Protein AF-A0A0Q5EYF1-F1 (afdb_monomer_lite)

Foldseek 3Di:
DAFDDLPLKTFFPLVLCCCQVPLCVVAPDDSNLLSVLLQVLQVVQQVVLVVVVVLVVQVLVLLVVVCVVCPPHDDPPCPLVVSCVVSVLFDDADDFAAFAADLDDCLQFQADAFEAEDELLDLLQVLQQFLLQKDWQLCLQLVDCVPPPDVQLHQDPVGRLVVLLVSQQVVFVLCCLQFNWLDDTSLQFQEWAQDPLFIWTQGPVRDITGTVDRQQWWFFDDHRGHTQWTWGDGLRWIKIFGAACPDPSLVSGNHRGNTMITRFNQAYEHENPPDLCSVSSLVSLLCVLLQHSPPSDGRFQWDWGQTSVGDIDTGQSTHQYAYEWEASPDFHQSMAGSVSHTGGRRLVCCLSSVSSNVSCLVVVNRRVSQAHHYEHPDDQAQSRLLSVLVSVQSSCVSSVHDPQSYAYAYEAQALSCLLRVLSSCVSRSHRHSEYEYDLNLQDCVVPPCRVVSVVLSLVLRLLSCLSNPSHSRHDYDYPPRQHRSSSSRVRRSVSSVDSPVVVSVVSSVDPSPVVNVVSSSVSSVVSSVRSD

Sequence (532 aa):
MDYVCCNRLKVAASLHRFVEQQVLVGIPLAADLFWERCDALVHELAPLVRDLLVERERLQHALAHWHQAHAGKSVAPGDWHRHLQKIGYLQAVPAPFRTSTANVDLEISDQYGPCLQVPATLLKPLLEAANARWGSLYQALYNSEAIALEPGLEPDAGHNPQRAAHVVVRTREWLDSVVPLATGSHVDARHYRIINGQLTVTRVGGEQTGLQHPQHYLGFQGDPRQPSAILLRHHGLHLQICLAAQSRAGVCDVAGISDVLLEAAVSVLVDTGTALDRFTIYRHWLALMQGDLYPAGELAADRHYQAAGGGELRLPGRALLLLRVNGLHRYCPVMLDAHGQAIPALILDTLLGSLIALHDLQRRGNSRTGSVYLLVPYLQGPQETAFVNLLFERLETLLELPPHTLKAGLIDQHWRTTLNLEACVQAVAARLAWLGTDPLPCDASVDTDHSVCVEAVQQRNRLVGLACGLRGRAQLGSTEPAGSPMAATLQALDYHRIDYAQVLRELEQQDLLPPCAALLERLVDMAQVHSG

Radius of gyration: 26.07 Å; chains: 1; bounding box: 67×43×77 Å

Secondary structure (DSSP, 8-state):
--EEEETTEEEEHHHHHHIIIIISTTSS--HHHHHHHHHHHHHHHHHHHHHHHHHHHHHHHHHHHHHHHHTTSPPPTTHHHHHHHHTTSSPPPPPP------S--HHHHT----EEEEETT-HHHHHHHHHTTEEEHHHHHHTSTTS---TT-S--TT--HHHHHHHHHHHHHHHHHHS-BSSS-GGGEEEEEEETTEEEEEEGGG-EE-BSSGGGEEEEEEETTEEEEEEEEETTEEEEEEE-TTSTTGGGSTT-EEEEEEE---EEEEE-TT-S-HHHHHHHHHHHHHT--TTS-PPPPPEEEEETTSSEEEE-SSPEEEEE---TT-EEEEEE-TTSPEEEHHHHHHHHHHHHHHHHHHH-SS-SSS-EEEEE-S--SHHHHHHHHHHHHHHHHHTTPPTT-EEEEEEE-SHHHHHTHHHHHHHTTTTEEEEEE--TTS-TTSTTTHHHHHHHHHHHHHHHHHHTT-TTTSEEEES--BSSHHHHHHHHHHHHHS-HHHHHHHHHTS--HHHHHHHHHHHHHHHHHHT-

Structure (mmCIF, N/CA/C/O backbone):
data_AF-A0A0Q5EYF1-F1
#
_entry.id   AF-A0A0Q5EYF1-F1
#
loop_
_atom_site.group_PDB
_atom_site.id
_atom_site.type_symbol
_atom_site.label_atom_id
_atom_site.label_alt_id
_atom_site.label_comp_id
_atom_site.label_asym_id
_atom_site.label_entity_id
_atom_site.label_seq_id
_atom_site.pdbx_PDB_ins_code
_atom_site.Cartn_x
_atom_site.Cartn_y
_atom_site.Cartn_z
_atom_site.occupancy
_atom_site.B_iso_or_equiv
_atom_site.auth_seq_id
_atom_site.auth_comp_id
_atom_site.auth_asym_id
_atom_site.auth_atom_id
_atom_site.pdbx_PDB_model_num
ATOM 1 N N . MET A 1 1 ? -27.004 22.305 6.965 1.00 78.19 1 MET A N 1
ATOM 2 C CA . MET A 1 1 ? -26.824 20.999 6.305 1.00 78.19 1 MET A CA 1
ATOM 3 C C . MET A 1 1 ? -28.164 20.307 6.423 1.00 78.19 1 MET A C 1
ATOM 5 O O . MET A 1 1 ? -28.637 20.167 7.545 1.00 78.19 1 MET A O 1
ATOM 9 N N . ASP A 1 2 ? -28.811 20.008 5.303 1.00 93.31 2 ASP A N 1
ATOM 10 C CA . ASP A 1 2 ? -30.120 19.349 5.317 1.00 93.31 2 ASP A CA 1
ATOM 11 C C . ASP A 1 2 ? -29.923 17.853 5.548 1.00 93.31 2 ASP A C 1
ATOM 13 O O . ASP A 1 2 ? -28.961 17.283 5.028 1.00 93.31 2 ASP A O 1
ATOM 17 N N . TYR A 1 3 ? -30.813 17.224 6.316 1.00 97.00 3 TYR A N 1
ATOM 18 C CA . TYR A 1 3 ? -30.749 15.796 6.620 1.00 97.00 3 TYR A CA 1
ATOM 19 C C . TYR A 1 3 ? -31.979 15.060 6.096 1.00 97.00 3 TYR A C 1
ATOM 21 O O . TYR A 1 3 ? -33.090 15.585 6.123 1.00 97.00 3 TYR A O 1
ATOM 29 N N . VAL A 1 4 ? -31.761 13.818 5.680 1.00 97.62 4 VAL A N 1
ATOM 30 C CA . VAL A 1 4 ? -32.784 12.833 5.335 1.00 97.62 4 VAL A CA 1
ATOM 31 C C . VAL A 1 4 ? -32.791 11.763 6.422 1.00 97.62 4 VAL A C 1
ATOM 33 O O . VAL A 1 4 ? -31.730 11.296 6.847 1.00 97.62 4 VAL A O 1
ATOM 36 N N . CYS A 1 5 ? -33.976 11.388 6.899 1.00 97.44 5 CYS A N 1
ATOM 37 C CA . CYS A 1 5 ? -34.116 10.294 7.855 1.00 97.44 5 CYS A CA 1
ATOM 38 C C . CYS A 1 5 ? -33.976 8.956 7.127 1.00 97.44 5 CYS A C 1
ATOM 40 O O . CYS A 1 5 ? -34.745 8.671 6.215 1.00 97.44 5 CYS A O 1
ATOM 42 N N . CYS A 1 6 ? -33.014 8.146 7.558 1.00 96.88 6 CYS A N 1
ATOM 43 C CA . CYS A 1 6 ? -32.769 6.795 7.064 1.00 96.88 6 CYS A CA 1
ATOM 44 C C . CYS A 1 6 ? -32.891 5.855 8.261 1.00 96.88 6 CYS A C 1
ATOM 46 O O . CYS A 1 6 ? -31.927 5.661 9.001 1.00 96.88 6 CYS A O 1
ATOM 48 N N . ASN A 1 7 ? -34.094 5.335 8.509 1.00 97.19 7 ASN A N 1
ATOM 49 C CA . ASN A 1 7 ? -34.425 4.658 9.766 1.00 97.19 7 ASN A CA 1
ATOM 50 C C . ASN A 1 7 ? -34.164 5.573 10.978 1.00 97.19 7 ASN A C 1
ATOM 52 O O . ASN A 1 7 ? -34.778 6.638 11.077 1.00 97.19 7 ASN A O 1
ATOM 56 N N . ARG A 1 8 ? -33.274 5.183 11.902 1.00 97.88 8 ARG A N 1
ATOM 57 C CA . ARG A 1 8 ? -32.925 5.998 13.076 1.00 97.88 8 ARG A CA 1
ATOM 58 C C . ARG A 1 8 ? -31.783 6.975 12.779 1.00 97.88 8 ARG A C 1
ATOM 60 O O . ARG A 1 8 ? -31.549 7.878 13.579 1.00 97.88 8 ARG A O 1
ATOM 67 N N . LEU A 1 9 ? -31.099 6.833 11.642 1.00 98.12 9 LEU A N 1
ATOM 68 C CA . LEU A 1 9 ? -30.044 7.745 11.208 1.00 98.12 9 LEU A CA 1
ATOM 69 C C . LEU A 1 9 ? -30.612 9.034 10.607 1.00 98.12 9 LEU A C 1
ATOM 71 O O . LEU A 1 9 ? -31.641 9.040 9.927 1.00 98.12 9 LEU A O 1
ATOM 75 N N . LYS A 1 10 ? -29.865 10.127 10.768 1.00 98.25 10 LYS A N 1
ATOM 76 C CA . LYS A 1 10 ? -30.027 11.354 9.977 1.00 98.25 10 LYS A CA 1
ATOM 77 C C . LYS A 1 10 ? -28.808 11.523 9.085 1.00 98.25 10 LYS A C 1
ATOM 79 O O . LYS A 1 10 ? -27.708 11.751 9.579 1.00 98.25 10 LYS A O 1
ATOM 84 N N . VAL A 1 11 ? -28.996 11.435 7.774 1.00 97.56 11 VAL A N 1
ATOM 85 C CA . VAL A 1 11 ? -27.909 11.476 6.785 1.00 97.56 11 VAL A CA 1
ATOM 86 C C . VAL A 1 11 ? -27.962 12.794 6.030 1.00 97.56 11 VAL A C 1
ATOM 88 O O . VAL A 1 11 ? -29.033 13.204 5.588 1.00 97.56 11 VAL A O 1
ATOM 91 N N . ALA A 1 12 ? -26.829 13.479 5.873 1.00 96.69 12 ALA A N 1
ATOM 92 C CA . ALA A 1 12 ? -26.772 14.706 5.089 1.00 96.69 12 ALA A CA 1
ATOM 93 C C . ALA A 1 12 ? -27.312 14.446 3.673 1.00 96.69 12 ALA A C 1
ATOM 95 O O . ALA A 1 12 ? -26.892 13.499 3.006 1.00 96.69 12 ALA A O 1
ATOM 96 N N . ALA A 1 13 ? -28.225 15.291 3.194 1.00 96.38 13 ALA A N 1
ATOM 97 C CA . ALA A 1 13 ? -28.950 15.068 1.943 1.00 96.38 13 ALA A CA 1
ATOM 98 C C . ALA A 1 13 ? -28.020 14.922 0.724 1.00 96.38 13 ALA A C 1
ATOM 100 O O . ALA A 1 13 ? -28.336 14.196 -0.218 1.00 96.38 13 ALA A O 1
ATOM 101 N N . SER A 1 14 ? -26.857 15.582 0.743 1.00 94.50 14 SER A N 1
ATOM 102 C CA . SER A 1 14 ? -25.816 15.429 -0.278 1.00 94.50 14 SER A CA 1
ATOM 103 C C . SER A 1 14 ? -25.200 14.030 -0.281 1.00 94.50 14 SER A C 1
ATOM 105 O O . SER A 1 14 ? -25.054 13.438 -1.350 1.00 94.50 14 SER A O 1
ATOM 107 N N . LEU A 1 15 ? -24.875 13.491 0.897 1.00 95.44 15 LEU A N 1
ATOM 108 C CA . LEU A 1 15 ? -24.318 12.150 1.044 1.00 95.44 15 LEU A CA 1
ATOM 109 C C . LEU A 1 15 ? -25.345 11.091 0.650 1.00 95.44 15 LEU A C 1
ATOM 111 O O . LEU A 1 15 ? -25.031 10.212 -0.144 1.00 95.44 15 LEU A O 1
ATOM 115 N N . HIS A 1 16 ? -26.577 11.230 1.144 1.00 97.25 16 HIS A N 1
ATOM 116 C CA . HIS A 1 16 ? -27.691 10.351 0.801 1.00 97.25 16 HIS A CA 1
ATOM 117 C C . HIS A 1 16 ? -27.872 10.242 -0.716 1.00 97.25 16 HIS A C 1
ATOM 119 O O . HIS A 1 16 ? -27.817 9.155 -1.286 1.00 97.25 16 HIS A O 1
ATOM 125 N N . ARG A 1 17 ? -28.004 11.395 -1.389 1.00 96.88 17 ARG A N 1
ATOM 126 C CA . ARG A 1 17 ? -28.171 11.462 -2.844 1.00 96.88 17 ARG A CA 1
ATOM 127 C C . ARG A 1 17 ? -27.011 10.807 -3.587 1.00 96.88 17 ARG A C 1
ATOM 129 O O . ARG A 1 17 ? -27.242 10.108 -4.563 1.00 96.88 17 ARG A O 1
ATOM 136 N N . PHE A 1 18 ? -25.775 11.043 -3.158 1.00 97.12 18 PHE A N 1
ATOM 137 C CA . PHE A 1 18 ? -24.603 10.448 -3.799 1.00 97.12 18 PHE A CA 1
ATOM 138 C C . PHE A 1 18 ? -24.551 8.935 -3.643 1.00 97.12 18 PHE A C 1
ATOM 140 O O . PHE A 1 18 ? -24.289 8.240 -4.623 1.00 97.12 18 PHE A O 1
ATOM 147 N N . VAL A 1 19 ? -24.854 8.422 -2.452 1.00 97.88 19 VAL A N 1
ATOM 148 C CA . VAL A 1 19 ? -24.893 6.977 -2.230 1.00 97.88 19 VAL A CA 1
ATOM 149 C C . VAL A 1 19 ? -25.931 6.326 -3.145 1.00 97.88 19 VAL A C 1
ATOM 151 O O . VAL A 1 19 ? -25.594 5.398 -3.873 1.00 97.88 19 VAL A O 1
ATOM 154 N N . GLU A 1 20 ? -27.155 6.848 -3.197 1.00 97.62 20 GLU A N 1
ATOM 155 C CA . GLU A 1 20 ? -28.226 6.236 -3.995 1.00 97.62 20 GLU A CA 1
ATOM 156 C C . GLU A 1 20 ? -28.058 6.416 -5.503 1.00 97.62 20 GLU A C 1
ATOM 158 O O . GLU A 1 20 ? -28.283 5.484 -6.270 1.00 97.62 20 GLU A O 1
ATOM 163 N N . GLN A 1 21 ? -27.675 7.615 -5.943 1.00 97.31 21 GLN A N 1
ATOM 164 C CA . GLN A 1 21 ? -27.696 7.974 -7.363 1.00 97.31 21 GLN A CA 1
ATOM 165 C C . GLN A 1 21 ? -26.366 7.730 -8.074 1.00 97.31 21 GLN A C 1
ATOM 167 O O . GLN A 1 21 ? -26.317 7.844 -9.296 1.00 97.31 21 GLN A O 1
ATOM 172 N N . GLN A 1 22 ? -25.283 7.456 -7.340 1.00 96.88 22 GLN A N 1
ATOM 173 C CA . GLN A 1 22 ? -23.956 7.255 -7.931 1.00 96.88 22 GLN A CA 1
ATOM 174 C C . GLN A 1 22 ? -23.274 5.997 -7.399 1.00 96.88 22 GLN A C 1
ATOM 176 O O . GLN A 1 22 ? -22.819 5.185 -8.197 1.00 96.88 22 GLN A O 1
ATOM 181 N N . VAL A 1 23 ? -23.214 5.803 -6.077 1.00 97.88 23 VAL A N 1
ATOM 182 C CA . VAL A 1 23 ? -22.461 4.673 -5.507 1.00 97.88 23 VAL A CA 1
ATOM 183 C C . VAL A 1 23 ? -23.181 3.344 -5.725 1.00 97.88 23 VAL A C 1
ATOM 185 O O . VAL A 1 23 ? -22.556 2.401 -6.197 1.00 97.88 23 VAL A O 1
ATOM 188 N N . LEU A 1 24 ? -24.474 3.257 -5.403 1.00 98.00 24 LEU A N 1
ATOM 189 C CA . LEU A 1 24 ? -25.253 2.016 -5.507 1.00 98.00 24 LEU A CA 1
ATOM 190 C C . LEU A 1 24 ? -25.611 1.638 -6.951 1.00 98.00 24 LEU A C 1
ATOM 192 O O . LEU A 1 24 ? -26.004 0.503 -7.213 1.00 98.00 24 LEU A O 1
ATOM 196 N N . VAL A 1 25 ? -25.454 2.553 -7.910 1.00 96.56 25 VAL A N 1
ATOM 197 C CA . VAL A 1 25 ? -25.721 2.274 -9.326 1.00 96.56 25 VAL A CA 1
ATOM 198 C C . VAL A 1 25 ? -24.750 1.204 -9.828 1.00 96.56 25 VAL A C 1
ATOM 200 O O . VAL A 1 25 ? -23.546 1.416 -9.836 1.00 96.56 25 VAL A O 1
ATOM 203 N N . GLY A 1 26 ? -25.269 0.051 -10.258 1.00 92.56 26 GLY A N 1
ATOM 204 C CA . GLY A 1 26 ? -24.459 -1.097 -10.696 1.00 92.56 26 GLY A CA 1
ATOM 205 C C . GLY A 1 26 ? -24.069 -2.073 -9.576 1.00 92.56 26 GLY A C 1
ATOM 206 O O . GLY A 1 26 ? -23.548 -3.151 -9.857 1.00 92.56 26 GLY A O 1
ATOM 207 N N . ILE A 1 27 ? -24.383 -1.754 -8.317 1.00 95.56 27 ILE A N 1
ATOM 208 C CA . ILE A 1 27 ? -24.226 -2.667 -7.181 1.00 95.56 27 ILE A CA 1
ATOM 209 C C . ILE A 1 27 ? -25.563 -3.394 -6.952 1.00 95.56 27 ILE A C 1
ATOM 211 O O . ILE A 1 27 ? -26.600 -2.737 -6.865 1.00 95.56 27 ILE A O 1
ATOM 215 N N . PRO A 1 28 ? -25.585 -4.734 -6.822 1.00 92.38 28 PRO A N 1
ATOM 216 C CA . PRO A 1 28 ? -26.809 -5.498 -6.570 1.00 92.38 28 PRO A CA 1
ATOM 217 C C . PRO A 1 28 ? -27.258 -5.403 -5.097 1.00 92.38 28 PRO A C 1
ATOM 219 O O . PRO A 1 28 ? -27.473 -6.414 -4.439 1.00 92.38 28 PRO A O 1
ATOM 222 N N . LEU A 1 29 ? -27.391 -4.184 -4.567 1.00 94.94 29 LEU A N 1
ATOM 223 C CA . LEU A 1 29 ? -27.834 -3.901 -3.203 1.00 94.94 29 LEU A CA 1
ATOM 224 C C . LEU A 1 29 ? -28.891 -2.793 -3.235 1.00 94.94 29 LEU A C 1
ATOM 226 O O . LEU A 1 29 ? -28.611 -1.668 -3.643 1.00 94.94 29 LEU A O 1
ATOM 230 N N . ALA A 1 30 ? -30.114 -3.112 -2.808 1.00 96.31 30 ALA A N 1
ATOM 231 C CA . ALA A 1 30 ? -31.202 -2.138 -2.754 1.00 96.31 30 ALA A CA 1
ATOM 232 C C . ALA A 1 30 ? -30.911 -1.038 -1.718 1.00 96.31 30 ALA A C 1
ATOM 234 O O . ALA A 1 30 ? -30.422 -1.332 -0.626 1.00 96.31 30 ALA A O 1
ATOM 235 N N . ALA A 1 31 ? -31.255 0.214 -2.040 1.00 97.44 31 ALA A N 1
ATOM 236 C CA . ALA A 1 31 ? -30.993 1.368 -1.176 1.00 97.44 31 ALA A CA 1
ATOM 237 C C . ALA A 1 31 ? -31.641 1.234 0.212 1.00 97.44 31 ALA A C 1
ATOM 239 O O . ALA A 1 31 ? -30.957 1.419 1.216 1.00 97.44 31 ALA A O 1
ATOM 240 N N . ASP A 1 32 ? -32.911 0.823 0.280 1.00 97.38 32 ASP A N 1
ATOM 241 C CA . ASP A 1 32 ? -33.620 0.628 1.554 1.00 97.38 32 ASP A CA 1
ATOM 242 C C . ASP A 1 32 ? -32.904 -0.390 2.453 1.00 97.38 32 ASP A C 1
ATOM 244 O O . ASP A 1 32 ? -32.674 -0.136 3.636 1.00 97.38 32 ASP A O 1
ATOM 248 N N . LEU A 1 33 ? -32.472 -1.512 1.866 1.00 97.69 33 LEU A N 1
ATOM 249 C CA . LEU A 1 33 ? -31.743 -2.565 2.570 1.00 97.69 33 LEU A CA 1
ATOM 250 C C . LEU A 1 33 ? -30.349 -2.097 3.009 1.00 97.69 33 LEU A C 1
ATOM 252 O O . LEU A 1 33 ? -29.908 -2.414 4.114 1.00 97.69 33 LEU A O 1
ATOM 256 N N . PHE A 1 34 ? -29.651 -1.327 2.169 1.00 98.31 34 PHE A N 1
ATOM 257 C CA . PHE A 1 34 ? -28.378 -0.714 2.540 1.00 98.31 34 PHE A CA 1
ATOM 258 C C . PHE A 1 34 ? -28.543 0.201 3.758 1.00 98.31 34 PHE A C 1
ATOM 260 O O . PHE A 1 34 ? -27.799 0.061 4.730 1.00 98.31 34 PHE A O 1
ATOM 267 N N . TRP A 1 35 ? -29.523 1.107 3.737 1.00 98.38 35 TRP A N 1
ATOM 268 C CA . TRP A 1 35 ? -29.756 2.045 4.834 1.00 98.38 35 TRP A CA 1
ATOM 269 C C . TRP A 1 35 ? -30.240 1.357 6.112 1.00 98.38 35 TRP A C 1
ATOM 271 O O . TRP A 1 35 ? -29.848 1.776 7.200 1.00 98.38 35 TRP A O 1
ATOM 281 N N . GLU A 1 36 ? -31.038 0.292 6.009 1.00 98.44 36 GLU A N 1
ATOM 282 C CA . GLU A 1 36 ? -31.421 -0.559 7.145 1.00 98.44 36 GLU A CA 1
ATOM 283 C C . GLU A 1 36 ? -30.193 -1.200 7.803 1.00 98.44 36 GLU A C 1
ATOM 285 O O . GLU A 1 36 ? -29.981 -1.071 9.011 1.00 98.44 36 GLU A O 1
ATOM 290 N N . ARG A 1 37 ? -29.330 -1.842 7.008 1.00 98.38 37 ARG A N 1
ATOM 291 C CA . ARG A 1 37 ? -28.121 -2.491 7.531 1.00 98.38 37 ARG A CA 1
ATOM 292 C C . ARG A 1 37 ? -27.104 -1.474 8.057 1.00 98.38 37 ARG A C 1
ATOM 294 O O . ARG A 1 37 ? -26.468 -1.723 9.079 1.00 98.38 37 ARG A O 1
ATOM 301 N N . CYS A 1 38 ? -26.966 -0.323 7.397 1.00 98.38 38 CYS A N 1
ATOM 302 C CA . CYS A 1 38 ? -26.123 0.787 7.846 1.00 98.38 38 CYS A CA 1
ATOM 303 C C . CYS A 1 38 ? -26.590 1.324 9.206 1.00 98.38 38 CYS A C 1
ATOM 305 O O . CYS A 1 38 ? -25.775 1.538 10.102 1.00 98.38 38 CYS A O 1
ATOM 307 N N . ASP A 1 39 ? -27.900 1.517 9.376 1.00 98.56 39 ASP A N 1
ATOM 308 C CA . ASP A 1 39 ? -28.501 1.922 10.645 1.00 98.56 39 ASP A CA 1
ATOM 309 C C . ASP A 1 39 ? -28.193 0.918 11.762 1.00 98.56 39 ASP A C 1
ATOM 311 O O . ASP A 1 39 ? -27.736 1.321 12.833 1.00 98.56 39 ASP A O 1
ATOM 315 N N . ALA A 1 40 ? -28.367 -0.381 11.509 1.00 98.44 40 ALA A N 1
ATOM 316 C CA . ALA A 1 40 ? -28.035 -1.423 12.477 1.00 98.44 40 ALA A CA 1
ATOM 317 C C . ALA A 1 40 ? -26.543 -1.410 12.864 1.00 98.44 40 ALA A C 1
ATOM 319 O O . ALA A 1 40 ? -26.224 -1.374 14.053 1.00 98.44 40 ALA A O 1
ATOM 320 N N . LEU A 1 41 ? -25.645 -1.356 11.873 1.00 98.56 41 LEU A N 1
ATOM 321 C CA . LEU A 1 41 ? -24.191 -1.325 12.067 1.00 98.56 41 LEU A CA 1
ATOM 322 C C . LEU A 1 41 ? -23.750 -0.153 12.953 1.00 98.56 41 LEU A C 1
ATOM 324 O O . LEU A 1 41 ? -22.995 -0.335 13.908 1.00 98.56 41 LEU A O 1
ATOM 328 N N . VAL A 1 42 ? -24.206 1.061 12.631 1.00 98.31 42 VAL A N 1
ATOM 329 C CA . VAL A 1 42 ? -23.812 2.274 13.359 1.00 98.31 42 VAL A CA 1
ATOM 330 C C . VAL A 1 42 ? -24.250 2.192 14.819 1.00 98.31 42 VAL A C 1
ATOM 332 O O . VAL A 1 42 ? -23.457 2.500 15.709 1.00 98.31 42 VAL A O 1
ATOM 335 N N . HIS A 1 43 ? -25.482 1.752 15.081 1.00 98.19 43 HIS A N 1
ATOM 336 C CA . HIS A 1 43 ? -25.997 1.662 16.447 1.00 98.19 43 HIS A CA 1
ATOM 337 C C . HIS A 1 43 ? -25.372 0.512 17.255 1.00 98.19 43 HIS A C 1
ATOM 339 O O . HIS A 1 43 ? -25.338 0.606 18.480 1.00 98.19 43 HIS A O 1
ATOM 345 N N . GLU A 1 44 ? -24.843 -0.529 16.603 1.00 98.12 44 GLU A N 1
ATOM 346 C CA . GLU A 1 44 ? -24.040 -1.575 17.257 1.00 98.12 44 GLU A CA 1
ATOM 347 C C . GLU A 1 44 ? -22.633 -1.064 17.614 1.00 98.12 44 GLU A C 1
ATOM 349 O O . GLU A 1 44 ? -22.173 -1.239 18.741 1.00 98.12 44 GLU A O 1
ATOM 354 N N . LEU A 1 45 ? -21.940 -0.421 16.668 1.00 98.44 45 LEU A N 1
ATOM 355 C CA . LEU A 1 45 ? -20.494 -0.190 16.772 1.00 98.44 45 LEU A CA 1
ATOM 356 C C . LEU A 1 45 ? -20.097 1.194 17.300 1.00 98.44 45 LEU A C 1
ATOM 358 O O . LEU A 1 45 ? -19.043 1.322 17.923 1.00 98.44 45 LEU A O 1
ATOM 362 N N . ALA A 1 46 ? -20.904 2.239 17.089 1.00 97.38 46 ALA A N 1
ATOM 363 C CA . ALA A 1 46 ? -20.574 3.581 17.577 1.00 97.38 46 ALA A CA 1
ATOM 364 C C . ALA A 1 46 ? -20.442 3.671 19.115 1.00 97.38 46 ALA A C 1
ATOM 366 O O . ALA A 1 46 ? -19.527 4.359 19.575 1.00 97.38 46 ALA A O 1
ATOM 367 N N . PRO A 1 47 ? -21.272 2.982 19.934 1.00 97.38 47 PRO A N 1
ATOM 368 C CA . PRO A 1 47 ? -21.055 2.911 21.381 1.00 97.38 47 PRO A CA 1
ATOM 369 C C . PRO A 1 47 ? -19.687 2.332 21.758 1.00 97.38 47 PRO A C 1
ATOM 371 O O . PRO A 1 47 ? -19.002 2.915 22.591 1.00 97.38 47 PRO A O 1
ATOM 374 N N . LEU A 1 48 ? -19.241 1.270 21.080 1.00 98.44 48 LEU A N 1
ATOM 375 C CA . LEU A 1 48 ? -17.950 0.634 21.360 1.00 98.44 48 LEU A CA 1
ATOM 376 C C . LEU A 1 48 ? -16.770 1.575 21.083 1.00 98.44 48 LEU A C 1
ATOM 378 O O . LEU A 1 48 ? -15.793 1.576 21.827 1.00 98.44 48 LEU A O 1
ATOM 382 N N . VAL A 1 49 ? -16.862 2.419 20.048 1.00 98.12 49 VAL A N 1
ATOM 383 C CA . VAL A 1 49 ? -15.850 3.461 19.800 1.00 98.12 49 VAL A CA 1
ATOM 384 C C . VAL A 1 49 ? -15.788 4.451 20.962 1.00 98.12 49 VAL A C 1
ATOM 386 O O . VAL A 1 49 ? -14.694 4.814 21.388 1.00 98.12 49 VAL A O 1
ATOM 389 N N . ARG A 1 50 ? -16.941 4.879 21.492 1.00 96.50 50 ARG A N 1
ATOM 390 C CA . ARG A 1 50 ? -16.992 5.790 22.648 1.00 96.50 50 ARG A CA 1
ATOM 391 C C . ARG A 1 50 ? -16.344 5.156 23.879 1.00 96.50 50 ARG A C 1
ATOM 393 O O . ARG A 1 50 ? -15.519 5.809 24.510 1.00 96.50 50 ARG A O 1
ATOM 400 N N . ASP A 1 51 ? -16.630 3.888 24.154 1.00 98.19 51 ASP A N 1
ATOM 401 C CA . ASP A 1 51 ? -16.033 3.159 25.280 1.00 98.19 51 ASP A CA 1
ATOM 402 C C . ASP A 1 51 ? -14.506 3.028 25.141 1.00 98.19 51 ASP A C 1
ATOM 404 O O . ASP A 1 51 ? -13.768 3.231 26.107 1.00 98.19 51 ASP A O 1
ATOM 408 N N . LEU A 1 52 ? -14.005 2.765 23.927 1.00 98.56 52 LEU A N 1
ATOM 409 C CA . LEU A 1 52 ? -12.563 2.725 23.655 1.00 98.56 52 LEU A CA 1
ATOM 410 C C . LEU A 1 52 ? -11.894 4.087 23.888 1.00 98.56 52 LEU A C 1
ATOM 412 O O . LEU A 1 52 ? -10.797 4.139 24.441 1.00 98.56 52 LEU A O 1
ATOM 416 N N . LEU A 1 53 ? -12.547 5.191 23.512 1.00 97.88 53 LEU A N 1
ATOM 417 C CA . LEU A 1 53 ? -12.027 6.541 23.760 1.00 97.88 53 LEU A CA 1
ATOM 418 C C . LEU A 1 53 ? -12.022 6.894 25.255 1.00 97.88 53 LEU A C 1
ATOM 420 O O . LEU A 1 53 ? -11.047 7.476 25.725 1.00 97.88 53 LEU A O 1
ATOM 424 N N . VAL A 1 54 ? -13.040 6.482 26.016 1.00 98.25 54 VAL A N 1
ATOM 425 C CA . VAL A 1 54 ? -13.045 6.615 27.486 1.00 98.25 54 VAL A CA 1
ATOM 426 C C . VAL A 1 54 ? -11.873 5.846 28.103 1.00 98.25 54 VAL A C 1
ATOM 428 O O . VAL A 1 54 ? -11.191 6.351 28.996 1.00 98.25 54 VAL A O 1
ATOM 431 N N . GLU A 1 55 ? -11.579 4.644 27.603 1.00 98.12 55 GLU A N 1
ATOM 432 C CA . GLU A 1 55 ? -10.427 3.868 28.066 1.00 98.12 55 GLU A CA 1
ATOM 433 C C . GLU A 1 55 ? -9.086 4.532 27.707 1.00 98.12 55 GLU A C 1
ATOM 435 O O . GLU A 1 55 ? -8.165 4.522 28.531 1.00 98.12 55 GLU A O 1
ATOM 440 N N . ARG A 1 56 ? -8.967 5.170 26.529 1.00 96.94 56 ARG A N 1
ATOM 441 C CA . ARG A 1 56 ? -7.791 5.998 26.200 1.00 96.94 56 ARG A CA 1
ATOM 442 C C . ARG A 1 56 ? -7.595 7.105 27.227 1.00 96.94 56 ARG A C 1
ATOM 444 O O . ARG A 1 56 ? -6.494 7.266 27.747 1.00 96.94 56 ARG A O 1
ATOM 451 N N . GLU A 1 57 ? -8.655 7.849 27.535 1.00 97.31 57 GLU A N 1
ATOM 452 C CA . GLU A 1 57 ? -8.599 8.944 28.504 1.00 97.31 57 GLU A CA 1
ATOM 453 C C . GLU A 1 57 ? -8.206 8.438 29.892 1.00 97.31 57 GLU A C 1
ATOM 455 O O . GLU A 1 57 ? -7.336 9.027 30.534 1.00 97.31 57 GLU A O 1
ATOM 460 N N . ARG A 1 58 ? -8.783 7.323 30.355 1.00 97.94 58 ARG A N 1
ATOM 461 C CA . ARG A 1 58 ? -8.432 6.723 31.650 1.00 97.94 58 ARG A CA 1
ATOM 462 C C . ARG A 1 58 ? -6.942 6.387 31.731 1.00 97.94 58 ARG A C 1
ATOM 464 O O . ARG A 1 58 ? -6.301 6.674 32.744 1.00 97.94 58 ARG A O 1
ATOM 471 N N . LEU A 1 59 ? -6.393 5.779 30.681 1.00 97.25 59 LEU A N 1
ATOM 472 C CA . LEU A 1 59 ? -4.977 5.426 30.617 1.00 97.25 59 LEU A CA 1
ATOM 473 C C . LEU A 1 59 ? -4.089 6.664 30.564 1.00 97.25 59 LEU A C 1
ATOM 475 O O . LEU A 1 59 ? -3.127 6.731 31.322 1.00 97.25 59 LEU A O 1
ATOM 479 N N . GLN A 1 60 ? -4.436 7.660 29.747 1.00 95.06 60 GLN A N 1
ATOM 480 C CA . GLN A 1 60 ? -3.672 8.902 29.657 1.00 95.06 60 GLN A CA 1
ATOM 481 C C . GLN A 1 60 ? -3.609 9.622 31.010 1.00 95.06 60 GLN A C 1
ATOM 483 O O . GLN A 1 60 ? -2.534 10.042 31.433 1.00 95.06 60 GLN A O 1
ATOM 488 N N . HIS A 1 61 ? -4.732 9.708 31.733 1.00 96.56 61 HIS A N 1
ATOM 489 C CA . HIS A 1 61 ? -4.754 10.279 33.082 1.00 96.56 61 HIS A CA 1
ATOM 490 C C . HIS A 1 61 ? -3.890 9.480 34.066 1.00 96.56 61 HIS A C 1
ATOM 492 O O . HIS A 1 61 ? -3.218 10.072 34.910 1.00 96.56 61 HIS A O 1
ATOM 498 N N . ALA A 1 62 ? -3.883 8.147 33.967 1.00 96.38 62 ALA A N 1
ATOM 499 C CA . ALA A 1 62 ? -3.059 7.303 34.828 1.00 96.38 62 ALA A CA 1
ATOM 500 C C . ALA A 1 62 ? -1.554 7.513 34.583 1.00 96.38 62 ALA A C 1
ATOM 502 O O . ALA A 1 62 ? -0.805 7.631 35.554 1.00 96.38 62 ALA A O 1
ATOM 503 N N . LEU A 1 63 ? -1.135 7.622 33.315 1.00 95.19 63 LEU A N 1
ATOM 504 C CA . LEU A 1 63 ? 0.250 7.932 32.941 1.00 95.19 63 LEU A CA 1
ATOM 505 C C . LEU A 1 63 ? 0.662 9.323 33.434 1.00 95.19 63 LEU A C 1
ATOM 507 O O . LEU A 1 63 ? 1.671 9.454 34.122 1.00 95.19 63 LEU A O 1
ATOM 511 N N . ALA A 1 64 ? -0.157 10.345 33.167 1.00 94.25 64 ALA A N 1
ATOM 512 C CA . ALA A 1 64 ? 0.114 11.716 33.598 1.00 94.25 64 ALA A CA 1
ATOM 513 C C . ALA A 1 64 ? 0.233 11.826 35.128 1.00 94.25 64 ALA A C 1
ATOM 515 O O . ALA A 1 64 ? 1.160 12.444 35.648 1.00 94.25 64 ALA A O 1
ATOM 516 N N . HIS A 1 65 ? -0.668 11.172 35.870 1.00 94.94 65 HIS A N 1
ATOM 517 C CA . HIS A 1 65 ? -0.594 11.121 37.329 1.00 94.94 65 HIS A CA 1
ATOM 518 C C . HIS A 1 65 ? 0.689 10.431 37.811 1.00 94.94 65 HIS A C 1
ATOM 520 O O . HIS A 1 65 ? 1.298 10.866 38.791 1.00 94.94 65 HIS A O 1
ATOM 526 N N . TRP A 1 66 ? 1.115 9.351 37.147 1.00 94.50 66 TRP A N 1
ATOM 527 C CA . TRP A 1 66 ? 2.368 8.683 37.484 1.00 94.50 66 TRP A CA 1
ATOM 528 C C . TRP A 1 66 ? 3.567 9.612 37.283 1.00 94.50 66 TRP A C 1
ATOM 530 O O . TRP A 1 66 ? 4.356 9.766 38.217 1.00 94.50 66 TRP A O 1
ATOM 540 N N . HIS A 1 67 ? 3.661 10.289 36.136 1.00 92.12 67 HIS A N 1
ATOM 541 C CA . HIS A 1 67 ? 4.744 11.235 35.843 1.00 92.12 67 HIS A CA 1
ATOM 542 C C . HIS A 1 67 ? 4.766 12.401 36.825 1.00 92.12 67 HIS A C 1
ATOM 544 O O . HIS A 1 67 ? 5.805 12.699 37.412 1.00 92.12 67 HIS A O 1
ATOM 550 N N . GLN A 1 68 ? 3.606 12.987 37.126 1.00 92.75 68 GLN A N 1
ATOM 551 C CA . GLN A 1 68 ? 3.493 14.050 38.124 1.00 92.75 68 GLN A CA 1
ATOM 552 C C . GLN A 1 68 ? 3.957 13.593 39.518 1.00 92.75 68 GLN A C 1
ATOM 554 O O . GLN A 1 68 ? 4.652 14.330 40.218 1.00 92.75 68 GLN A O 1
ATOM 559 N N . ALA A 1 69 ? 3.606 12.373 39.933 1.00 92.56 69 ALA A N 1
ATOM 560 C CA . ALA A 1 69 ? 3.993 11.834 41.236 1.00 92.56 69 ALA A CA 1
ATOM 561 C C . ALA A 1 69 ? 5.500 11.527 41.350 1.00 92.56 69 ALA A C 1
ATOM 563 O O . ALA A 1 69 ? 6.035 11.516 42.469 1.00 92.56 69 ALA A O 1
ATOM 564 N N . HIS A 1 70 ? 6.179 11.297 40.221 1.00 91.69 70 HIS A N 1
ATOM 565 C CA . HIS A 1 70 ? 7.603 10.949 40.142 1.00 91.69 70 HIS A CA 1
ATOM 566 C C . HIS A 1 70 ? 8.486 12.080 39.591 1.00 91.69 70 HIS A C 1
ATOM 568 O O . HIS A 1 70 ? 9.701 11.914 39.505 1.00 91.69 70 HIS A O 1
ATOM 574 N N . ALA A 1 71 ? 7.913 13.249 39.295 1.00 89.00 71 ALA A N 1
ATOM 575 C CA . ALA A 1 71 ? 8.647 14.413 38.817 1.00 89.00 71 ALA A CA 1
ATOM 576 C C . ALA A 1 71 ? 9.794 14.791 39.775 1.00 89.00 71 ALA A C 1
ATOM 578 O O . ALA A 1 71 ? 9.589 14.989 40.976 1.00 89.00 71 ALA A O 1
ATOM 579 N N . GLY A 1 72 ? 11.017 14.868 39.239 1.00 83.19 72 GLY A N 1
ATOM 580 C CA . GLY A 1 72 ? 12.229 15.190 40.001 1.00 83.19 72 GLY A CA 1
ATOM 581 C C . GLY A 1 72 ? 12.701 14.099 40.974 1.00 83.19 72 GLY A C 1
ATOM 582 O O . GLY A 1 72 ? 13.591 14.362 41.782 1.00 83.19 72 GLY A O 1
ATOM 583 N N . LYS A 1 73 ? 12.124 12.890 40.927 1.00 86.81 73 LYS A N 1
ATOM 584 C CA . LYS A 1 73 ? 12.513 11.749 41.768 1.00 86.81 73 LYS A CA 1
ATOM 585 C C . LYS A 1 73 ? 13.245 10.695 40.941 1.00 86.81 73 LYS A C 1
ATOM 587 O O . LYS A 1 73 ? 12.944 10.492 39.770 1.00 86.81 73 LYS A O 1
ATOM 592 N N . SER A 1 74 ? 14.172 9.982 41.578 1.00 83.12 74 SER A N 1
ATOM 593 C CA . SER A 1 74 ? 14.723 8.755 40.999 1.00 83.12 74 SER A CA 1
ATOM 594 C C . SER A 1 74 ? 13.651 7.663 41.019 1.00 83.12 74 SER A C 1
ATOM 596 O O . SER A 1 74 ? 13.039 7.421 42.063 1.00 83.12 74 SER A O 1
ATOM 598 N N . VAL A 1 75 ? 13.409 7.033 39.872 1.00 85.56 75 VAL A N 1
ATOM 599 C CA . VAL A 1 75 ? 12.471 5.914 39.722 1.00 85.56 75 VAL A CA 1
ATOM 600 C C . VAL A 1 75 ? 13.256 4.615 39.870 1.00 85.56 75 VAL A C 1
ATOM 602 O O . VAL A 1 75 ? 14.291 4.444 39.226 1.00 85.56 75 VAL A O 1
ATOM 605 N N . ALA A 1 76 ? 12.798 3.703 40.731 1.00 87.44 76 ALA A N 1
ATOM 606 C CA . ALA A 1 76 ? 13.482 2.428 40.901 1.00 87.44 76 ALA A CA 1
ATOM 607 C C . ALA A 1 76 ? 13.344 1.562 39.630 1.00 87.44 76 ALA A C 1
ATOM 609 O O . ALA A 1 76 ? 12.289 1.590 38.984 1.00 87.44 76 ALA A O 1
ATOM 610 N N . PRO A 1 77 ? 14.368 0.760 39.277 1.00 84.00 77 PRO A N 1
ATOM 611 C CA . PRO A 1 77 ? 14.301 -0.121 38.115 1.00 84.00 77 PRO A CA 1
ATOM 612 C C . PRO A 1 77 ? 13.046 -1.007 38.131 1.00 84.00 77 PRO A C 1
ATOM 614 O O . PRO A 1 77 ? 12.755 -1.673 39.126 1.00 84.00 77 PRO A O 1
ATOM 617 N N . GLY A 1 78 ? 12.295 -1.008 37.027 1.00 88.88 78 GLY A N 1
ATOM 618 C CA . GLY A 1 78 ? 11.085 -1.818 36.850 1.00 88.88 78 GLY A CA 1
ATOM 619 C C . GLY A 1 78 ? 9.796 -1.269 37.481 1.00 88.88 78 GLY A C 1
ATOM 620 O O . GLY A 1 78 ? 8.730 -1.852 37.264 1.00 88.88 78 GLY A O 1
ATOM 621 N N . ASP A 1 79 ? 9.827 -0.155 38.221 1.00 92.81 79 ASP A N 1
ATOM 622 C CA . ASP A 1 79 ? 8.598 0.436 38.778 1.00 92.81 79 ASP A CA 1
ATOM 623 C C . ASP A 1 79 ? 7.675 0.993 37.686 1.00 92.81 79 ASP A C 1
ATOM 625 O O . ASP A 1 79 ? 6.455 0.816 37.766 1.00 92.81 79 ASP A O 1
ATOM 629 N N . TRP A 1 80 ? 8.249 1.596 36.639 1.00 93.69 80 TRP A N 1
ATOM 630 C CA . TRP A 1 80 ? 7.514 2.029 35.449 1.00 93.69 80 TRP A CA 1
ATOM 631 C C . TRP A 1 80 ? 6.821 0.853 34.753 1.00 93.69 80 TRP A C 1
ATOM 633 O O . TRP A 1 80 ? 5.607 0.870 34.550 1.00 93.69 80 TRP A O 1
ATOM 643 N N . HIS A 1 81 ? 7.564 -0.223 34.494 1.00 94.81 81 HIS A N 1
ATOM 644 C CA . HIS A 1 81 ? 7.035 -1.451 33.899 1.00 94.81 81 HIS A CA 1
ATOM 645 C C . HIS A 1 81 ? 5.856 -2.022 34.695 1.00 94.81 81 HIS A C 1
ATOM 647 O O . HIS A 1 81 ? 4.778 -2.273 34.150 1.00 94.81 81 HIS A O 1
ATOM 653 N N . ARG A 1 82 ? 6.020 -2.169 36.018 1.00 95.69 82 ARG A N 1
ATOM 654 C CA . ARG A 1 82 ? 4.959 -2.668 36.907 1.00 95.69 82 ARG A CA 1
ATOM 655 C C . ARG A 1 82 ? 3.746 -1.739 36.913 1.00 95.69 82 ARG A C 1
ATOM 657 O O . ARG A 1 82 ? 2.613 -2.217 36.996 1.00 95.69 82 ARG A O 1
ATOM 664 N N . HIS A 1 83 ? 3.958 -0.425 36.826 1.00 96.50 83 HIS A N 1
ATOM 665 C CA . HIS A 1 83 ? 2.870 0.539 36.707 1.00 96.50 83 HIS A CA 1
ATOM 666 C C . HIS A 1 83 ? 2.082 0.337 35.409 1.00 96.50 83 HIS A C 1
ATOM 668 O O . HIS A 1 83 ? 0.861 0.178 35.482 1.00 96.50 83 HIS A O 1
ATOM 674 N N . LEU A 1 84 ? 2.760 0.256 34.257 1.00 97.50 84 LEU A N 1
ATOM 675 C CA . LEU A 1 84 ? 2.120 0.023 32.959 1.00 97.50 84 LEU A CA 1
ATOM 676 C C . LEU A 1 84 ? 1.289 -1.265 32.945 1.00 97.50 84 LEU A C 1
ATOM 678 O O . LEU A 1 84 ? 0.169 -1.262 32.428 1.00 97.50 84 LEU A O 1
ATOM 682 N N . GLN A 1 85 ? 1.797 -2.343 33.550 1.00 97.25 85 GLN A N 1
ATOM 683 C CA . GLN A 1 85 ? 1.052 -3.596 33.711 1.00 97.25 85 GLN A CA 1
ATOM 684 C C . GLN A 1 85 ? -0.171 -3.419 34.616 1.00 97.25 85 GLN A C 1
ATOM 686 O O . GLN A 1 85 ? -1.277 -3.823 34.259 1.00 97.25 85 GLN A O 1
ATOM 691 N N . LYS A 1 86 ? -0.001 -2.768 35.775 1.00 97.62 86 LYS A N 1
ATOM 692 C CA . LYS A 1 86 ? -1.079 -2.539 36.750 1.00 97.62 86 LYS A CA 1
ATOM 693 C C . LYS A 1 86 ? -2.253 -1.765 36.149 1.00 97.62 86 LYS A C 1
ATOM 695 O O . LYS A 1 86 ? -3.397 -2.052 36.492 1.00 97.62 86 LYS A O 1
ATOM 700 N N . ILE A 1 87 ? -1.986 -0.777 35.293 1.00 97.50 87 ILE A N 1
ATOM 701 C CA . ILE A 1 87 ? -3.040 0.038 34.672 1.00 97.50 87 ILE A CA 1
ATOM 702 C C . ILE A 1 87 ? -3.609 -0.578 33.386 1.00 97.50 87 ILE A C 1
ATOM 704 O O . ILE A 1 87 ? -4.562 -0.020 32.845 1.00 97.50 87 ILE A O 1
ATOM 708 N N . GLY A 1 88 ? -3.052 -1.695 32.896 1.00 97.25 88 GLY A N 1
ATOM 709 C CA . GLY A 1 88 ? -3.470 -2.354 31.652 1.00 97.25 88 GLY A CA 1
ATOM 710 C C . GLY A 1 88 ? -2.940 -1.698 30.366 1.00 97.25 88 GLY A C 1
ATOM 711 O O . GLY A 1 88 ? -3.471 -1.941 29.277 1.00 97.25 88 GLY A O 1
ATOM 712 N N . TYR A 1 89 ? -1.913 -0.848 30.474 1.00 97.62 89 TYR A N 1
ATOM 713 C CA . TYR A 1 89 ? -1.263 -0.223 29.320 1.00 97.62 89 TYR A CA 1
ATOM 714 C C . TYR A 1 89 ? -0.337 -1.212 28.606 1.00 97.62 89 TYR A C 1
ATOM 716 O O . TYR A 1 89 ? -0.420 -1.354 27.386 1.00 97.62 89 TYR A O 1
ATOM 724 N N . LEU A 1 90 ? 0.495 -1.921 29.376 1.00 97.56 90 LEU A N 1
ATOM 725 C CA . LEU A 1 90 ? 1.324 -3.034 28.912 1.00 97.56 90 LEU A CA 1
ATOM 726 C C . LEU A 1 90 ? 0.608 -4.352 29.224 1.00 97.56 90 LEU A C 1
ATOM 728 O O . LEU A 1 90 ? 0.313 -4.644 30.383 1.00 97.56 90 LEU A O 1
ATOM 732 N N . GLN A 1 91 ? 0.305 -5.128 28.190 1.00 96.12 91 GLN A N 1
ATOM 733 C CA . GLN A 1 91 ? -0.393 -6.408 28.291 1.00 96.12 91 GLN A CA 1
ATOM 734 C C . GLN A 1 91 ? 0.592 -7.572 28.182 1.00 96.12 91 GLN A C 1
ATOM 736 O O . GLN A 1 91 ? 1.751 -7.402 27.806 1.00 96.12 91 GLN A O 1
ATOM 741 N N . ALA A 1 92 ? 0.131 -8.771 28.537 1.00 95.12 92 ALA A N 1
ATOM 742 C CA . ALA A 1 92 ? 0.926 -9.976 28.354 1.00 95.12 92 ALA A CA 1
ATOM 743 C C . ALA A 1 92 ? 1.180 -10.218 26.859 1.00 95.12 92 ALA A C 1
ATOM 745 O O . ALA A 1 92 ? 0.251 -10.164 26.050 1.00 95.12 92 ALA A O 1
ATOM 746 N N . VAL A 1 93 ? 2.432 -10.517 26.508 1.00 95.75 93 VAL A N 1
ATOM 747 C CA . VAL A 1 93 ? 2.792 -10.917 25.146 1.00 95.75 93 VAL A CA 1
ATOM 748 C C . VAL A 1 93 ? 2.099 -12.253 24.838 1.00 95.75 93 VAL A C 1
ATOM 750 O O . VAL A 1 93 ? 2.201 -13.184 25.645 1.00 95.75 93 VAL A O 1
ATOM 753 N N . PRO A 1 94 ? 1.366 -12.372 23.717 1.00 96.88 94 PRO A N 1
ATOM 754 C CA . PRO A 1 94 ? 0.698 -13.615 23.357 1.00 96.88 94 PRO A CA 1
ATOM 755 C C . PRO A 1 94 ? 1.706 -14.733 23.065 1.00 96.88 94 PRO A C 1
ATOM 757 O O . PRO A 1 94 ? 2.861 -14.487 22.714 1.00 96.88 94 PRO A O 1
ATOM 760 N N . ALA A 1 9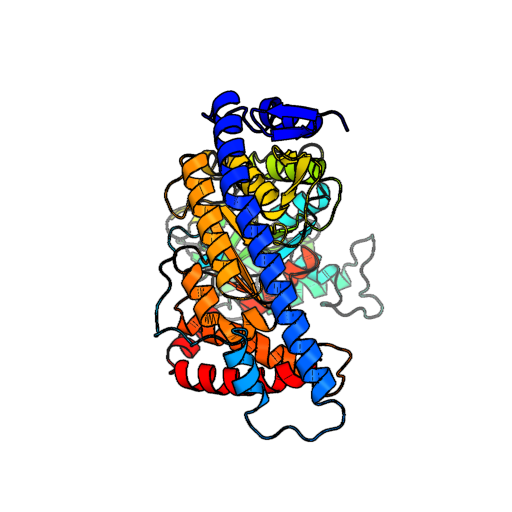5 ? 1.248 -15.984 23.162 1.00 96.00 95 ALA A N 1
ATOM 761 C CA . ALA A 1 95 ? 2.036 -17.125 22.704 1.00 96.00 95 ALA A CA 1
ATOM 762 C C . ALA A 1 95 ? 2.390 -16.975 21.207 1.00 96.00 95 ALA A C 1
ATOM 764 O O . ALA A 1 95 ? 1.576 -16.430 20.453 1.00 96.00 95 ALA A O 1
ATOM 765 N N . PRO A 1 96 ? 3.560 -17.473 20.754 1.00 95.19 96 PRO A N 1
ATOM 766 C CA . PRO A 1 96 ? 3.965 -17.377 19.354 1.00 95.19 96 PRO A CA 1
ATOM 767 C C . PRO A 1 96 ? 2.896 -17.905 18.389 1.00 95.19 96 PRO A C 1
ATOM 769 O O . PRO A 1 96 ? 2.321 -18.973 18.601 1.00 95.19 96 PRO A O 1
ATOM 772 N N . PHE A 1 97 ? 2.656 -17.170 17.303 1.00 96.44 97 PHE A N 1
ATOM 773 C CA . PHE A 1 97 ? 1.676 -17.514 16.274 1.00 96.44 97 PHE A CA 1
ATOM 774 C C . PHE A 1 97 ? 2.173 -17.107 14.878 1.00 96.44 97 PHE A C 1
ATOM 776 O O . PHE A 1 97 ? 3.203 -16.449 14.720 1.00 96.44 97 PHE A O 1
ATOM 783 N N . ARG A 1 98 ? 1.433 -17.518 13.846 1.00 96.38 98 ARG A N 1
ATOM 784 C CA . ARG A 1 98 ? 1.646 -17.109 12.453 1.00 96.38 98 ARG A CA 1
ATOM 785 C C . ARG A 1 98 ? 0.359 -16.509 11.901 1.00 96.38 98 ARG A C 1
ATOM 787 O O . ARG A 1 98 ? -0.726 -17.005 12.199 1.00 96.38 98 ARG A O 1
ATOM 794 N N . THR A 1 99 ? 0.484 -15.453 11.108 1.00 97.62 99 THR A N 1
ATOM 795 C CA . THR A 1 99 ? -0.644 -14.873 10.370 1.00 97.62 99 THR A CA 1
ATOM 796 C C . THR A 1 99 ? -1.134 -15.812 9.270 1.00 97.62 99 THR A C 1
ATOM 798 O O . THR A 1 99 ? -0.399 -16.671 8.774 1.00 97.62 99 THR A O 1
ATOM 801 N N . SER A 1 100 ? -2.403 -15.659 8.899 1.00 97.94 100 SER A N 1
ATOM 802 C CA . SER A 1 100 ? -3.095 -16.519 7.937 1.00 97.94 100 SER A CA 1
ATOM 803 C C . SER A 1 100 ? -3.701 -15.750 6.764 1.00 97.94 100 SER A C 1
ATOM 805 O O . SER A 1 100 ? -4.404 -16.356 5.955 1.00 97.94 100 SER A O 1
ATOM 807 N N . THR A 1 101 ? -3.409 -14.448 6.632 1.00 98.38 101 THR A N 1
ATOM 808 C CA . THR A 1 101 ? -3.906 -13.616 5.529 1.00 98.38 101 THR A CA 1
ATOM 809 C C . THR A 1 101 ? -3.658 -14.296 4.182 1.00 98.38 101 THR A C 1
ATOM 811 O O . THR A 1 101 ? -2.542 -14.730 3.877 1.00 98.38 101 THR A O 1
ATOM 814 N N . ALA A 1 102 ? -4.722 -14.407 3.392 1.00 97.56 102 ALA A N 1
ATOM 815 C CA . ALA A 1 102 ? -4.740 -14.993 2.056 1.00 97.56 102 ALA A CA 1
ATOM 816 C C . ALA A 1 102 ? -5.394 -14.022 1.065 1.00 97.56 102 ALA A C 1
ATOM 818 O O . ALA A 1 102 ? -5.946 -13.001 1.482 1.00 97.56 102 ALA A O 1
ATOM 819 N N . ASN A 1 103 ? -5.373 -14.358 -0.229 1.00 97.81 103 ASN A N 1
ATOM 820 C CA . ASN A 1 103 ? -5.924 -13.538 -1.315 1.00 97.81 103 ASN A CA 1
ATOM 821 C C . ASN A 1 103 ? -5.356 -12.114 -1.278 1.00 97.81 103 ASN A C 1
ATOM 823 O O . ASN A 1 103 ? -6.088 -11.157 -1.068 1.00 97.81 103 ASN A O 1
ATOM 827 N N . VAL A 1 104 ? -4.039 -11.974 -1.386 1.00 98.12 104 VAL A N 1
ATOM 828 C CA . VAL A 1 104 ? -3.380 -10.667 -1.454 1.00 98.12 104 VAL A CA 1
ATOM 829 C C . VAL A 1 104 ? -2.672 -10.529 -2.794 1.00 98.12 104 VAL A C 1
ATOM 831 O O . VAL A 1 104 ? -2.083 -11.487 -3.288 1.00 98.12 104 VAL A O 1
ATOM 834 N N . ASP A 1 105 ? -2.783 -9.353 -3.402 1.00 98.50 105 ASP A N 1
ATOM 835 C CA . ASP A 1 105 ? -2.119 -8.999 -4.646 1.00 98.50 105 ASP A CA 1
ATOM 836 C C . ASP A 1 105 ? -0.588 -9.049 -4.519 1.00 98.50 105 ASP A C 1
ATOM 838 O O . ASP A 1 105 ? -0.030 -8.853 -3.437 1.00 98.50 105 ASP A O 1
ATOM 842 N N . LEU A 1 106 ? 0.088 -9.289 -5.647 1.00 96.12 106 LEU A N 1
ATOM 843 C CA . LEU A 1 106 ? 1.543 -9.477 -5.700 1.00 96.12 106 LEU A CA 1
ATOM 844 C C . LEU A 1 106 ? 2.321 -8.289 -5.133 1.00 96.12 106 LEU A C 1
ATOM 846 O O . LEU A 1 106 ? 3.347 -8.498 -4.492 1.00 96.12 106 LEU A O 1
ATOM 850 N N . GLU A 1 107 ? 1.813 -7.067 -5.325 1.00 96.81 107 GLU A N 1
ATOM 851 C CA . GLU A 1 107 ? 2.399 -5.839 -4.776 1.00 96.81 107 GLU A CA 1
ATOM 852 C C . GLU A 1 107 ? 2.448 -5.855 -3.247 1.00 96.81 107 GLU A C 1
ATOM 854 O O . GLU A 1 107 ? 3.244 -5.135 -2.660 1.00 96.81 107 GLU A O 1
ATOM 859 N N . ILE A 1 108 ? 1.619 -6.677 -2.597 1.00 96.56 108 ILE A N 1
ATOM 860 C CA . ILE A 1 108 ? 1.577 -6.832 -1.145 1.00 96.56 108 ILE A CA 1
ATOM 861 C C . ILE A 1 108 ? 2.354 -8.059 -0.666 1.00 96.56 108 ILE A C 1
ATOM 863 O O . ILE A 1 108 ? 2.959 -8.008 0.404 1.00 96.56 108 ILE A O 1
ATOM 867 N N . SER A 1 109 ? 2.324 -9.164 -1.415 1.00 94.44 109 SER A N 1
ATOM 868 C CA . SER A 1 109 ? 2.920 -10.430 -0.978 1.00 94.44 109 SER A CA 1
ATOM 869 C C . SER A 1 109 ? 4.412 -10.542 -1.289 1.00 94.44 109 SER A C 1
ATOM 871 O O . SER A 1 109 ? 5.218 -10.770 -0.385 1.00 94.44 109 SER A O 1
ATOM 873 N N . ASP A 1 110 ? 4.776 -10.419 -2.566 1.00 91.38 110 ASP A N 1
ATOM 874 C CA . ASP A 1 110 ? 6.048 -10.926 -3.101 1.00 91.38 110 ASP A CA 1
ATOM 875 C C . ASP A 1 110 ? 6.833 -9.884 -3.907 1.00 91.38 110 ASP A C 1
ATOM 877 O O . ASP A 1 110 ? 7.961 -10.149 -4.330 1.00 91.38 110 ASP A O 1
ATOM 881 N N . GLN A 1 111 ? 6.253 -8.708 -4.136 1.00 94.00 111 GLN A N 1
ATOM 882 C CA . GLN A 1 111 ? 6.888 -7.611 -4.849 1.00 94.00 111 GLN A CA 1
ATOM 883 C C . GLN A 1 111 ? 7.244 -6.483 -3.879 1.00 94.00 111 GLN A C 1
ATOM 885 O O . GLN A 1 111 ? 6.388 -5.923 -3.201 1.00 94.00 111 GLN A O 1
ATOM 890 N N . TYR A 1 112 ? 8.529 -6.136 -3.850 1.00 93.00 112 TYR A N 1
ATOM 891 C CA . TYR A 1 112 ? 9.072 -5.065 -3.021 1.00 93.00 112 TYR A CA 1
ATOM 892 C C . TYR A 1 112 ? 9.339 -3.858 -3.908 1.00 93.00 112 TYR A C 1
ATOM 894 O O . TYR A 1 112 ? 10.095 -3.961 -4.871 1.00 93.00 112 TYR A O 1
ATOM 902 N N . GLY A 1 113 ? 8.714 -2.728 -3.597 1.00 93.81 113 GLY A N 1
ATOM 903 C CA . GLY A 1 113 ? 8.908 -1.507 -4.361 1.00 93.81 113 GLY A CA 1
ATOM 904 C C . GLY A 1 113 ? 8.375 -0.263 -3.652 1.00 93.81 113 GLY A C 1
ATOM 905 O O . GLY A 1 113 ? 7.739 -0.374 -2.600 1.00 93.81 113 GLY A O 1
ATOM 906 N N . PRO A 1 114 ? 8.632 0.918 -4.235 1.00 94.56 114 PRO A N 1
ATOM 907 C CA . PRO A 1 114 ? 8.143 2.199 -3.741 1.00 94.56 114 PRO A CA 1
ATOM 908 C C . PRO A 1 114 ? 6.625 2.245 -3.525 1.00 94.56 114 PRO A C 1
ATOM 910 O O . PRO A 1 114 ? 5.840 1.761 -4.345 1.00 94.56 114 PRO A O 1
ATOM 913 N N . CYS A 1 115 ? 6.216 2.923 -2.453 1.00 93.12 115 CYS A N 1
ATOM 914 C CA . CYS A 1 115 ? 4.828 3.281 -2.178 1.00 93.12 115 CYS A CA 1
ATOM 915 C C . CYS A 1 115 ? 4.688 4.809 -2.170 1.00 93.12 115 CYS A C 1
ATOM 917 O O . CYS A 1 115 ? 5.505 5.502 -1.564 1.00 93.12 115 CYS A O 1
ATOM 919 N N . LEU A 1 116 ? 3.665 5.337 -2.843 1.00 93.69 116 LEU A N 1
ATOM 920 C CA . LEU A 1 116 ? 3.312 6.762 -2.801 1.00 93.69 116 LEU A CA 1
ATOM 921 C C . LEU A 1 116 ? 2.230 7.018 -1.753 1.00 93.69 116 LEU A C 1
ATOM 923 O O . LEU A 1 116 ? 1.411 6.145 -1.492 1.00 93.69 116 LEU A O 1
ATOM 927 N N . GLN A 1 117 ? 2.151 8.241 -1.235 1.00 92.38 117 GLN A N 1
ATOM 928 C CA . GLN A 1 117 ? 0.982 8.718 -0.495 1.00 92.38 117 GLN A CA 1
ATOM 929 C C . GLN A 1 117 ? 0.433 9.970 -1.169 1.00 92.38 117 GLN A C 1
ATOM 931 O O . GLN A 1 117 ? 1.185 10.874 -1.528 1.00 92.38 117 GLN A O 1
ATOM 936 N N . VAL A 1 118 ? -0.885 10.025 -1.349 1.00 93.50 118 VAL A N 1
ATOM 937 C CA . VAL A 1 118 ? -1.552 11.124 -2.053 1.00 93.50 118 VAL A CA 1
ATOM 938 C C . VAL A 1 118 ? -2.868 11.488 -1.363 1.00 93.50 118 VAL A C 1
ATOM 940 O O . VAL A 1 118 ? -3.647 10.595 -1.025 1.00 93.50 118 VAL A O 1
ATOM 943 N N . PRO A 1 119 ? -3.169 12.783 -1.157 1.00 93.81 119 PRO A N 1
ATOM 944 C CA . PRO A 1 119 ? -4.455 13.194 -0.610 1.00 93.81 119 PRO A CA 1
ATOM 945 C C . PRO A 1 119 ? -5.613 12.847 -1.551 1.00 93.81 119 PRO A C 1
ATOM 947 O O . PRO A 1 119 ? -5.621 13.226 -2.723 1.00 93.81 119 PRO A O 1
ATOM 950 N N . ALA A 1 120 ? -6.655 12.217 -1.012 1.00 94.19 120 ALA A N 1
ATOM 951 C CA . ALA A 1 120 ? -7.861 11.852 -1.753 1.00 94.19 120 ALA A CA 1
ATOM 952 C C . ALA A 1 120 ? -8.658 13.072 -2.262 1.00 94.19 120 ALA A C 1
ATOM 954 O O . ALA A 1 120 ? -9.511 12.956 -3.139 1.00 94.19 120 ALA A O 1
ATOM 955 N N . THR A 1 121 ? -8.386 14.266 -1.736 1.00 94.00 121 THR A N 1
ATOM 956 C CA . THR A 1 121 ? -9.026 15.519 -2.157 1.00 94.00 121 THR A CA 1
ATOM 957 C C . THR A 1 121 ? -8.504 16.051 -3.495 1.00 94.00 121 THR A C 1
ATOM 959 O O . THR A 1 121 ? -9.148 16.917 -4.085 1.00 94.00 121 THR A O 1
ATOM 962 N N . LEU A 1 122 ? -7.375 15.544 -4.005 1.00 93.56 122 LEU A N 1
ATOM 963 C CA . LEU A 1 122 ? -6.692 16.097 -5.176 1.00 93.56 122 LEU A CA 1
ATOM 964 C C . LEU A 1 122 ? -6.790 15.157 -6.389 1.00 93.56 122 LEU A C 1
ATOM 966 O O . LEU A 1 122 ? -5.968 14.263 -6.565 1.00 93.56 122 LEU A O 1
ATOM 970 N N . LEU A 1 123 ? -7.771 15.391 -7.268 1.00 93.94 123 LEU A N 1
ATOM 971 C CA . LEU A 1 123 ? -8.077 14.487 -8.389 1.00 93.94 123 LEU A CA 1
ATOM 972 C C . LEU A 1 123 ? -6.909 14.281 -9.372 1.00 93.94 123 LEU A C 1
ATOM 974 O O . LEU A 1 123 ? -6.628 13.152 -9.763 1.00 93.94 123 LEU A O 1
ATOM 978 N N . LYS A 1 124 ? -6.212 15.353 -9.774 1.00 95.31 124 LYS A N 1
ATOM 979 C CA . LYS A 1 124 ? -5.090 15.247 -10.723 1.00 95.31 124 LYS A CA 1
ATOM 980 C C . LYS A 1 124 ? -3.875 14.522 -10.111 1.00 95.31 124 LYS A C 1
ATOM 982 O O . LYS A 1 124 ? -3.403 13.576 -10.735 1.00 95.31 124 LYS A O 1
ATOM 987 N N . PRO A 1 125 ? -3.421 14.859 -8.889 1.00 95.88 125 PRO A N 1
ATOM 988 C CA . PRO A 1 125 ? -2.416 14.057 -8.191 1.00 95.88 125 PRO A CA 1
ATOM 989 C C . PRO A 1 125 ? -2.802 12.584 -8.003 1.00 95.88 125 PRO A C 1
ATOM 991 O O . PRO A 1 125 ? -1.929 11.728 -8.095 1.00 95.88 125 PRO A O 1
ATOM 994 N N . LEU A 1 126 ? -4.084 12.259 -7.784 1.00 96.00 126 LEU A N 1
ATOM 995 C CA . LEU A 1 126 ? -4.534 10.860 -7.721 1.00 96.00 126 LEU A CA 1
ATOM 996 C C . LEU A 1 126 ? -4.312 10.123 -9.045 1.00 96.00 126 LEU A C 1
ATOM 998 O O . LEU A 1 126 ? -3.828 8.994 -9.031 1.00 96.00 126 LEU A O 1
ATOM 1002 N N . LEU A 1 127 ? -4.634 10.760 -10.175 1.00 97.25 127 LEU A N 1
ATOM 1003 C CA . LEU A 1 127 ? -4.373 10.200 -11.501 1.00 97.25 127 LEU A CA 1
ATOM 1004 C C . LEU A 1 127 ? -2.873 9.965 -11.721 1.00 97.25 127 LEU A C 1
ATOM 1006 O O . LEU A 1 127 ? -2.467 8.884 -12.145 1.00 97.25 127 LEU A O 1
ATOM 1010 N N . GLU A 1 128 ? -2.054 10.973 -11.417 1.00 97.00 128 GLU A N 1
ATOM 1011 C CA . GLU A 1 128 ? -0.597 10.899 -11.557 1.00 97.00 128 GLU A CA 1
ATOM 1012 C C . GLU A 1 128 ? -0.009 9.784 -10.686 1.00 97.00 128 GLU A C 1
ATOM 1014 O O . GLU A 1 128 ? 0.794 8.993 -11.174 1.00 97.00 128 GLU A O 1
ATOM 1019 N N . ALA A 1 129 ? -0.454 9.664 -9.431 1.00 97.00 129 ALA A N 1
ATOM 1020 C CA . ALA A 1 129 ? -0.019 8.614 -8.517 1.00 97.00 129 ALA A CA 1
ATOM 1021 C C . ALA A 1 129 ? -0.466 7.218 -8.983 1.00 97.00 129 ALA A C 1
ATOM 1023 O O . ALA A 1 129 ? 0.346 6.296 -9.007 1.00 97.00 129 ALA A O 1
ATOM 1024 N N . ALA A 1 130 ? -1.722 7.052 -9.411 1.00 97.44 130 ALA A N 1
ATOM 1025 C CA . ALA A 1 130 ? -2.218 5.775 -9.926 1.00 97.44 130 ALA A CA 1
ATOM 1026 C C . ALA A 1 130 ? -1.442 5.315 -11.175 1.00 97.44 130 ALA A C 1
ATOM 1028 O O . ALA A 1 130 ? -1.162 4.125 -11.326 1.00 97.44 130 ALA A O 1
ATOM 1029 N N . ASN A 1 131 ? -1.044 6.254 -12.037 1.00 98.00 131 ASN A N 1
ATOM 1030 C CA . ASN A 1 131 ? -0.262 5.987 -13.246 1.00 98.00 131 ASN A CA 1
ATOM 1031 C C . ASN A 1 131 ? 1.255 5.884 -12.988 1.00 98.00 131 ASN A C 1
ATOM 1033 O O . ASN A 1 131 ? 1.997 5.476 -13.880 1.00 98.00 131 ASN A O 1
ATOM 1037 N N . ALA A 1 132 ? 1.727 6.189 -11.775 1.00 97.94 132 ALA A N 1
ATOM 1038 C CA . ALA A 1 132 ? 3.150 6.215 -11.424 1.00 97.94 132 ALA A CA 1
ATOM 1039 C C . ALA A 1 132 ? 3.801 4.828 -11.287 1.00 97.94 132 ALA A C 1
ATOM 1041 O O . ALA A 1 132 ? 4.987 4.740 -10.959 1.00 97.94 132 ALA A O 1
ATOM 1042 N N . ARG A 1 133 ? 3.064 3.737 -11.544 1.00 98.38 133 ARG A N 1
ATOM 1043 C CA . ARG A 1 133 ? 3.654 2.393 -11.558 1.00 98.38 133 ARG A CA 1
ATOM 1044 C C . ARG A 1 133 ? 4.770 2.267 -12.578 1.00 98.38 133 ARG A C 1
ATOM 1046 O O . ARG A 1 133 ? 5.702 1.525 -12.318 1.00 98.38 133 ARG A O 1
ATOM 1053 N N . TRP A 1 134 ? 4.696 2.974 -13.701 1.00 98.50 134 TRP A N 1
ATOM 1054 C CA . TRP A 1 134 ? 5.737 2.955 -14.727 1.00 98.50 134 TRP A CA 1
ATOM 1055 C C . TRP A 1 134 ? 6.320 4.352 -14.906 1.00 98.50 134 TRP A C 1
ATOM 1057 O O . TRP A 1 134 ? 5.677 5.230 -15.477 1.00 98.50 134 TRP A O 1
ATOM 1067 N N . GLY A 1 135 ? 7.537 4.551 -14.403 1.00 97.88 135 GLY A N 1
ATOM 1068 C CA . GLY A 1 135 ? 8.228 5.837 -14.401 1.00 97.88 135 GLY A CA 1
ATOM 1069 C C . GLY A 1 135 ? 9.371 5.900 -15.410 1.00 97.88 135 GLY A C 1
ATOM 1070 O O . GLY A 1 135 ? 10.094 4.925 -15.594 1.00 97.88 135 GLY A O 1
ATOM 1071 N N . SER A 1 136 ? 9.549 7.051 -16.059 1.00 98.06 136 SER A N 1
ATOM 1072 C CA . SER A 1 136 ? 10.670 7.301 -16.976 1.00 98.06 136 SER A CA 1
ATOM 1073 C C . SER A 1 136 ? 11.956 7.570 -16.200 1.00 98.06 136 SER A C 1
ATOM 1075 O O . SER A 1 136 ? 12.077 8.602 -15.532 1.00 98.06 136 SER A O 1
ATOM 1077 N N . LEU A 1 137 ? 12.938 6.672 -16.313 1.00 97.88 137 LEU A N 1
ATOM 1078 C CA . LEU A 1 137 ? 14.251 6.877 -15.707 1.00 97.88 137 LEU A CA 1
ATOM 1079 C C . LEU A 1 137 ? 14.978 8.052 -16.361 1.00 97.88 137 LEU A C 1
ATOM 1081 O O . LEU A 1 137 ? 15.632 8.820 -15.659 1.00 97.88 137 LEU A O 1
ATOM 1085 N N . TYR A 1 138 ? 14.825 8.252 -17.677 1.00 96.31 138 TYR A N 1
ATOM 1086 C CA . TYR A 1 138 ? 15.453 9.391 -18.347 1.00 96.31 138 TYR A CA 1
ATOM 1087 C C . TYR A 1 138 ? 14.916 10.710 -17.800 1.00 96.31 138 TYR A C 1
ATOM 1089 O O . TYR A 1 138 ? 15.704 11.594 -17.468 1.00 96.31 138 TYR A O 1
ATOM 1097 N N . GLN A 1 139 ? 13.594 10.847 -17.652 1.00 95.06 139 GLN A N 1
ATOM 1098 C CA . GLN A 1 139 ? 13.011 12.057 -17.069 1.00 95.06 139 GLN A CA 1
ATOM 1099 C C . GLN A 1 139 ? 13.406 12.229 -15.603 1.00 95.06 139 GLN A C 1
ATOM 1101 O O . GLN A 1 139 ? 13.685 13.353 -15.190 1.00 95.06 139 GLN A O 1
ATOM 1106 N N . ALA A 1 140 ? 13.456 11.145 -14.827 1.00 95.75 140 ALA A N 1
ATOM 1107 C CA . ALA A 1 140 ? 13.826 11.210 -13.420 1.00 95.75 140 ALA A CA 1
ATOM 1108 C C . ALA A 1 140 ? 15.288 11.644 -13.221 1.00 95.75 140 ALA A C 1
ATOM 1110 O O . ALA A 1 140 ? 15.557 12.525 -12.409 1.00 95.75 140 ALA A O 1
ATOM 1111 N N . LEU A 1 141 ? 16.231 11.097 -13.994 1.00 95.25 141 LEU A N 1
ATOM 1112 C CA . LEU A 1 141 ? 17.641 11.502 -13.954 1.00 95.25 141 LEU A CA 1
ATOM 1113 C C . LEU A 1 141 ? 17.842 12.915 -14.514 1.00 95.25 141 LEU A C 1
ATOM 1115 O O . LEU A 1 141 ? 18.569 13.718 -13.934 1.00 95.25 141 LEU A O 1
ATOM 1119 N N . TYR A 1 142 ? 17.171 13.249 -15.619 1.00 94.00 142 TYR A N 1
ATOM 1120 C CA . TYR A 1 142 ? 17.292 14.566 -16.237 1.00 94.00 142 TYR A CA 1
ATOM 1121 C C . TYR A 1 142 ? 16.749 15.676 -15.325 1.00 94.00 142 TYR A C 1
ATOM 1123 O O . TYR A 1 142 ? 17.360 16.733 -15.230 1.00 94.00 142 TYR A O 1
ATOM 1131 N N . ASN A 1 143 ? 15.643 15.461 -14.613 1.00 92.62 143 ASN A N 1
ATOM 1132 C CA . ASN A 1 143 ? 15.002 16.508 -13.806 1.00 92.62 143 ASN A CA 1
ATOM 1133 C C . ASN A 1 143 ? 15.393 16.495 -12.318 1.00 92.62 143 ASN A C 1
ATOM 1135 O O . ASN A 1 143 ? 14.764 17.194 -11.527 1.00 92.62 143 ASN A O 1
ATOM 1139 N N . SER A 1 144 ? 16.402 15.717 -11.918 1.00 91.50 144 SER A N 1
ATOM 1140 C CA . SER A 1 144 ? 16.848 15.641 -10.522 1.00 91.50 144 SER A CA 1
ATOM 1141 C C . SER A 1 144 ? 18.346 15.876 -10.362 1.00 91.50 144 SER A C 1
ATOM 1143 O O . SER A 1 144 ? 19.118 15.848 -11.320 1.00 91.50 144 SER A O 1
ATOM 1145 N N . GLU A 1 145 ? 18.766 16.053 -9.114 1.00 89.50 145 GLU A N 1
ATOM 1146 C CA . GLU A 1 145 ? 20.175 16.166 -8.727 1.00 89.50 145 GLU A CA 1
ATOM 1147 C C . GLU A 1 145 ? 20.932 14.827 -8.810 1.00 89.50 145 GLU A C 1
ATOM 1149 O O . GLU A 1 145 ? 22.138 14.787 -8.578 1.00 89.50 145 GLU A O 1
ATOM 1154 N N . ALA A 1 146 ? 20.265 13.730 -9.202 1.00 88.56 146 ALA A N 1
ATOM 1155 C CA . ALA A 1 146 ? 20.926 12.453 -9.486 1.00 88.56 146 ALA A CA 1
ATOM 1156 C C . ALA A 1 146 ? 21.954 12.564 -10.629 1.00 88.56 146 ALA A C 1
ATOM 1158 O O . ALA A 1 146 ? 22.896 11.774 -10.696 1.00 88.56 146 ALA A O 1
ATOM 1159 N N . ILE A 1 147 ? 21.781 13.552 -11.515 1.00 89.31 147 ILE A N 1
ATOM 1160 C CA . ILE A 1 147 ? 22.831 14.054 -12.402 1.00 89.31 147 ILE A CA 1
ATOM 1161 C C . ILE A 1 147 ? 23.231 15.437 -11.891 1.00 89.31 147 ILE A C 1
ATOM 1163 O O . ILE A 1 147 ? 22.400 16.353 -11.890 1.00 89.31 147 ILE A O 1
ATOM 1167 N N . ALA A 1 148 ? 24.497 15.574 -11.489 1.00 87.88 148 ALA A N 1
ATOM 1168 C CA . ALA A 1 148 ? 25.043 16.791 -10.898 1.00 87.88 148 ALA A CA 1
ATOM 1169 C C . ALA A 1 148 ? 24.731 18.045 -11.738 1.00 87.88 148 ALA A C 1
ATOM 1171 O O . ALA A 1 148 ? 24.752 18.016 -12.971 1.00 87.88 148 ALA A O 1
ATOM 1172 N N . LEU A 1 149 ? 24.429 19.148 -11.050 1.00 85.19 149 LEU A N 1
ATOM 1173 C CA . LEU A 1 149 ? 24.155 20.457 -11.647 1.00 85.19 149 LEU A CA 1
ATOM 1174 C C . LEU A 1 149 ? 25.463 21.245 -11.802 1.00 85.19 149 LEU A C 1
ATOM 1176 O O . LEU A 1 149 ? 25.695 22.239 -11.119 1.00 85.19 149 LEU A O 1
ATOM 1180 N N . GLU A 1 150 ? 26.354 20.751 -12.658 1.00 88.12 150 GLU A N 1
ATOM 1181 C CA . GLU A 1 150 ? 27.579 21.467 -13.028 1.00 88.12 150 GLU A CA 1
ATOM 1182 C C . GLU A 1 150 ? 27.285 22.524 -14.110 1.00 88.12 150 GLU A C 1
ATOM 1184 O O . GLU A 1 150 ? 26.356 22.326 -14.900 1.00 88.12 150 GLU A O 1
ATOM 1189 N N . PRO A 1 151 ? 28.072 23.616 -14.202 1.00 87.44 151 PRO A N 1
ATOM 1190 C CA . PRO A 1 151 ? 27.889 24.632 -15.237 1.00 87.44 151 PRO A CA 1
ATOM 1191 C C . PRO A 1 151 ? 27.886 24.038 -16.652 1.00 87.44 151 PRO A C 1
ATOM 1193 O O . PRO A 1 151 ? 28.874 23.445 -17.084 1.00 87.44 151 PRO A O 1
ATOM 1196 N N . GLY A 1 152 ? 26.789 24.223 -17.387 1.00 86.38 152 GLY A N 1
ATOM 1197 C CA . GLY A 1 152 ? 26.572 23.660 -18.724 1.00 86.38 152 GLY A CA 1
ATOM 1198 C C . GLY A 1 152 ? 25.783 22.345 -18.740 1.00 86.38 152 GLY A C 1
ATOM 1199 O O . GLY A 1 152 ? 25.379 21.900 -19.814 1.00 86.38 152 GLY A O 1
ATOM 1200 N N . LEU A 1 153 ? 25.507 21.742 -17.580 1.00 89.56 153 LEU A N 1
ATOM 1201 C CA . LEU A 1 153 ? 24.699 20.526 -17.423 1.00 89.56 153 LEU A CA 1
ATOM 1202 C C . LEU A 1 153 ? 23.346 20.790 -16.754 1.00 89.56 153 LEU A C 1
ATOM 1204 O O . LEU A 1 153 ? 22.653 19.840 -16.382 1.00 89.56 153 LEU A O 1
ATOM 1208 N N . GLU A 1 154 ? 22.942 22.048 -16.594 1.00 90.25 154 GLU A N 1
ATOM 1209 C CA . GLU A 1 154 ? 21.630 22.397 -16.062 1.00 90.25 154 GLU A CA 1
ATOM 1210 C C . GLU A 1 154 ? 20.512 21.969 -17.030 1.00 90.25 154 GLU A C 1
ATOM 1212 O O . GLU A 1 154 ? 20.676 22.039 -18.256 1.00 90.25 154 GLU A O 1
ATOM 1217 N N . PRO A 1 155 ? 19.354 21.514 -16.516 1.00 86.56 155 PRO A N 1
ATOM 1218 C CA . PRO A 1 155 ? 18.192 21.276 -17.357 1.00 86.56 155 PRO A CA 1
ATOM 1219 C C . PRO A 1 155 ? 17.659 22.605 -17.909 1.00 86.56 155 PRO A C 1
ATOM 1221 O O . PRO A 1 155 ? 17.492 23.577 -17.175 1.00 86.56 155 PRO A O 1
ATOM 1224 N N . ASP A 1 156 ? 17.332 22.634 -19.200 1.00 83.12 156 ASP A N 1
ATOM 1225 C CA . ASP A 1 156 ? 16.738 23.797 -19.860 1.00 83.12 156 ASP A CA 1
ATOM 1226 C C . ASP A 1 156 ? 15.491 23.433 -20.691 1.00 83.12 156 ASP A C 1
ATOM 1228 O O . ASP A 1 156 ? 15.156 22.261 -20.900 1.00 83.12 156 ASP A O 1
ATOM 1232 N N . ALA A 1 157 ? 14.799 24.463 -21.192 1.00 78.12 157 ALA A N 1
ATOM 1233 C CA . ALA A 1 157 ? 13.638 24.306 -22.071 1.00 78.12 157 ALA A CA 1
ATOM 1234 C C . ALA A 1 157 ? 13.989 23.686 -23.440 1.00 78.12 157 ALA A C 1
ATOM 1236 O O . ALA A 1 157 ? 13.109 23.157 -24.121 1.00 78.12 157 ALA A O 1
ATOM 1237 N N . GLY A 1 158 ? 15.263 23.750 -23.843 1.00 78.00 158 GLY A N 1
ATOM 1238 C CA . GLY A 1 158 ? 15.780 23.207 -25.098 1.00 78.00 158 GLY A CA 1
ATOM 1239 C C . GLY A 1 158 ? 16.091 21.710 -25.056 1.00 78.00 158 GLY A C 1
ATOM 1240 O O . GLY A 1 158 ? 16.364 21.137 -26.107 1.00 78.00 158 GLY A O 1
ATOM 1241 N N . HIS A 1 159 ? 16.000 21.073 -23.883 1.00 83.25 159 HIS A N 1
ATOM 1242 C CA . HIS A 1 159 ? 16.509 19.726 -23.631 1.00 83.25 159 HIS A CA 1
ATOM 1243 C C . HIS A 1 159 ? 18.029 19.637 -23.849 1.00 83.25 159 HIS A C 1
ATOM 1245 O O . HIS A 1 159 ? 18.487 18.988 -24.789 1.00 83.25 159 HIS A O 1
ATOM 1251 N N . ASN A 1 160 ? 18.784 20.316 -22.979 1.00 89.38 160 ASN A N 1
ATOM 1252 C CA . ASN A 1 160 ? 20.243 20.350 -22.914 1.00 89.38 160 ASN A CA 1
ATOM 1253 C C . ASN A 1 160 ? 20.882 19.014 -23.364 1.00 89.38 160 ASN A C 1
ATOM 1255 O O . ASN A 1 160 ? 20.813 18.010 -22.639 1.00 89.38 160 ASN A O 1
ATOM 1259 N N . PRO A 1 161 ? 21.534 18.988 -24.544 1.00 87.88 161 PRO A N 1
ATOM 1260 C CA . PRO A 1 161 ? 22.052 17.760 -25.134 1.00 87.88 161 PRO A CA 1
ATOM 1261 C C . PRO A 1 161 ? 23.237 17.180 -24.357 1.00 87.88 161 PRO A C 1
ATOM 1263 O O . PRO A 1 161 ? 23.425 15.965 -24.362 1.00 87.88 161 PRO A O 1
ATOM 1266 N N . GLN A 1 162 ? 24.020 18.016 -23.664 1.00 89.81 162 GLN A N 1
ATOM 1267 C CA . GLN A 1 162 ? 25.123 17.538 -22.829 1.00 89.81 162 GLN A CA 1
ATOM 1268 C C . GLN A 1 162 ? 24.571 16.775 -21.626 1.00 89.81 162 GLN A C 1
ATOM 1270 O O . GLN A 1 162 ? 24.945 15.627 -21.392 1.00 89.81 162 GLN A O 1
ATOM 1275 N N . ARG A 1 163 ? 23.583 17.350 -20.931 1.00 92.44 163 ARG A N 1
ATOM 1276 C CA . ARG A 1 163 ? 22.889 16.666 -19.833 1.00 92.44 163 ARG A CA 1
ATOM 1277 C C . ARG A 1 163 ? 22.213 15.374 -20.301 1.00 92.44 163 ARG A C 1
ATOM 1279 O O . ARG A 1 163 ? 22.327 14.347 -19.635 1.00 92.44 163 ARG A O 1
ATOM 1286 N N . ALA A 1 164 ? 21.548 15.398 -21.457 1.00 90.75 164 ALA A N 1
ATOM 1287 C CA . ALA A 1 164 ? 20.917 14.210 -22.033 1.00 90.75 164 ALA A CA 1
ATOM 1288 C C . ALA A 1 164 ? 21.934 13.085 -22.310 1.00 90.75 164 ALA A C 1
ATOM 1290 O O . ALA A 1 164 ? 21.663 11.927 -21.996 1.00 90.75 164 ALA A O 1
ATOM 1291 N N . ALA A 1 165 ? 23.129 13.412 -22.814 1.00 89.75 165 ALA A N 1
ATOM 1292 C CA . ALA A 1 165 ? 24.196 12.431 -23.008 1.00 89.75 165 ALA A CA 1
ATOM 1293 C C . ALA A 1 165 ? 24.654 11.796 -21.679 1.00 89.75 165 ALA A C 1
ATOM 1295 O O . ALA A 1 165 ? 24.834 10.579 -21.613 1.00 89.75 165 ALA A O 1
ATOM 1296 N N . HIS A 1 166 ? 24.765 12.585 -20.603 1.00 92.06 166 HIS A N 1
ATOM 1297 C CA . HIS A 1 166 ? 25.062 12.060 -19.264 1.00 92.06 166 HIS A CA 1
ATOM 1298 C C . HIS A 1 166 ? 23.964 11.115 -18.754 1.00 92.06 166 HIS A C 1
ATOM 1300 O O . HIS A 1 166 ? 24.275 10.067 -18.193 1.00 92.06 166 HIS A O 1
ATOM 1306 N N . VAL A 1 167 ? 22.689 11.438 -18.990 1.00 94.31 167 VAL A N 1
ATOM 1307 C CA . VAL A 1 167 ? 21.556 10.559 -18.648 1.00 94.31 167 VAL A CA 1
ATOM 1308 C C . VAL A 1 167 ? 21.645 9.222 -19.390 1.00 94.31 167 VAL A C 1
ATOM 1310 O O . VAL A 1 167 ? 21.461 8.170 -18.773 1.00 94.31 167 VAL A O 1
ATOM 1313 N N . VAL A 1 168 ? 21.966 9.243 -20.689 1.00 93.81 168 VAL A N 1
ATOM 1314 C CA . VAL A 1 168 ? 22.133 8.028 -21.507 1.00 93.81 168 VAL A CA 1
ATOM 1315 C C . VAL A 1 168 ? 23.253 7.147 -20.954 1.00 93.81 168 VAL A C 1
ATOM 1317 O O . VAL A 1 168 ? 23.031 5.959 -20.711 1.00 93.81 168 VAL A O 1
ATOM 1320 N N . VAL A 1 169 ? 24.437 7.724 -20.717 1.00 93.06 169 VAL A N 1
ATOM 1321 C CA . VAL A 1 169 ? 25.592 6.992 -20.171 1.00 93.06 169 VAL A CA 1
ATOM 1322 C C . VAL A 1 169 ? 25.252 6.410 -18.805 1.00 93.06 169 VAL A C 1
ATOM 1324 O O . VAL A 1 169 ? 25.365 5.200 -18.616 1.00 93.06 169 VAL A O 1
ATOM 1327 N N . ARG A 1 170 ? 24.733 7.236 -17.890 1.00 95.00 170 ARG A N 1
ATOM 1328 C CA . ARG A 1 170 ? 24.386 6.810 -16.531 1.00 95.00 170 ARG A CA 1
ATOM 1329 C C . ARG A 1 170 ? 23.352 5.691 -16.520 1.00 95.00 170 ARG A C 1
ATOM 1331 O O . ARG A 1 170 ? 23.449 4.769 -15.715 1.00 95.00 170 ARG A O 1
ATOM 1338 N N . THR A 1 171 ? 22.375 5.746 -17.423 1.00 97.12 171 THR A N 1
ATOM 1339 C CA . THR A 1 171 ? 21.367 4.689 -17.541 1.00 97.12 171 THR A CA 1
ATOM 1340 C C . THR A 1 171 ? 21.974 3.385 -18.049 1.00 97.12 171 THR A C 1
ATOM 1342 O O . THR A 1 171 ? 21.619 2.319 -17.558 1.00 97.12 171 THR A O 1
ATOM 1345 N N . ARG A 1 172 ? 22.898 3.440 -19.013 1.00 97.06 172 ARG A N 1
ATOM 1346 C CA . ARG A 1 172 ? 23.571 2.242 -19.537 1.00 97.06 172 ARG A CA 1
ATOM 1347 C C . ARG A 1 172 ? 24.506 1.605 -18.509 1.00 97.06 172 ARG A C 1
ATOM 1349 O O . ARG A 1 172 ? 24.477 0.390 -18.366 1.00 97.06 172 ARG A O 1
ATOM 1356 N N . GLU A 1 173 ? 25.243 2.407 -17.746 1.00 96.31 173 GLU A N 1
ATOM 1357 C CA . GLU A 1 173 ? 26.018 1.925 -16.592 1.00 96.31 173 GLU A CA 1
ATOM 1358 C C . GLU A 1 173 ? 25.115 1.288 -15.532 1.00 96.31 173 GLU A C 1
ATOM 1360 O O . GLU A 1 173 ? 25.441 0.249 -14.960 1.00 96.31 173 GLU A O 1
ATOM 1365 N N . TRP A 1 174 ? 23.951 1.889 -15.276 1.00 97.50 174 TRP A N 1
ATOM 1366 C CA . TRP A 1 174 ? 22.976 1.300 -14.370 1.00 97.50 174 TRP A CA 1
ATOM 1367 C C . TRP A 1 174 ? 22.441 -0.038 -14.903 1.00 97.50 174 TRP A C 1
ATOM 1369 O O . TRP A 1 174 ? 22.377 -1.001 -14.140 1.00 97.50 174 TRP A O 1
ATOM 1379 N N . LEU A 1 175 ? 22.143 -0.156 -16.204 1.00 98.44 175 LEU A N 1
ATOM 1380 C CA . LEU A 1 175 ? 21.766 -1.439 -16.810 1.00 98.44 175 LEU A CA 1
ATOM 1381 C C . LEU A 1 175 ? 22.853 -2.505 -16.612 1.00 98.44 175 LEU A C 1
ATOM 1383 O O . LEU A 1 175 ? 22.511 -3.631 -16.270 1.00 98.44 175 LEU A O 1
ATOM 1387 N N . ASP A 1 176 ? 24.138 -2.160 -16.733 1.00 98.12 176 ASP A N 1
ATOM 1388 C CA . ASP A 1 176 ? 25.234 -3.098 -16.441 1.00 98.12 176 ASP A CA 1
ATOM 1389 C C . ASP A 1 176 ? 25.245 -3.574 -14.982 1.00 98.12 176 ASP A C 1
ATOM 1391 O O . ASP A 1 176 ? 25.611 -4.713 -14.708 1.00 98.12 176 ASP A O 1
ATOM 1395 N N . SER A 1 177 ? 24.815 -2.730 -14.040 1.00 96.50 177 SER A N 1
ATOM 1396 C CA . SER A 1 177 ? 24.726 -3.105 -12.622 1.00 96.50 177 SER A CA 1
ATOM 1397 C C . SER A 1 177 ? 23.526 -3.998 -12.277 1.00 96.50 177 SER A C 1
ATOM 1399 O O . SER A 1 177 ? 23.556 -4.667 -11.249 1.00 96.50 177 SER A O 1
ATOM 1401 N N . VAL A 1 178 ? 22.483 -4.020 -13.116 1.00 97.31 178 VAL A N 1
ATOM 1402 C CA . VAL A 1 178 ? 21.199 -4.695 -12.826 1.00 97.31 178 VAL A CA 1
ATOM 1403 C C . VAL A 1 178 ? 20.943 -5.899 -13.734 1.00 97.31 178 VAL A C 1
ATOM 1405 O O . VAL A 1 178 ? 20.423 -6.921 -13.302 1.00 97.31 178 VAL A O 1
ATOM 1408 N N . VAL A 1 179 ? 21.286 -5.797 -15.012 1.00 97.50 179 VAL A N 1
ATOM 1409 C CA . VAL A 1 179 ? 21.061 -6.824 -16.038 1.00 97.50 179 VAL A CA 1
ATOM 1410 C C . VAL A 1 179 ? 22.299 -6.939 -16.935 1.00 97.50 179 VAL A C 1
ATOM 1412 O O . VAL A 1 179 ? 22.191 -6.739 -18.141 1.00 97.50 179 VAL A O 1
ATOM 1415 N N . PRO A 1 180 ? 23.481 -7.258 -16.373 1.00 98.19 180 PRO A N 1
ATOM 1416 C CA . PRO A 1 180 ? 24.739 -7.249 -17.114 1.00 98.19 180 PRO A CA 1
ATOM 1417 C C . PRO A 1 180 ? 24.698 -8.128 -18.364 1.00 98.19 180 PRO A C 1
ATOM 1419 O O . PRO A 1 180 ? 24.049 -9.181 -18.399 1.00 98.19 180 PRO A O 1
ATOM 1422 N N . LEU A 1 181 ? 25.457 -7.726 -19.383 1.00 98.50 181 LEU A N 1
ATOM 1423 C CA . LEU A 1 181 ? 25.730 -8.565 -20.546 1.00 98.50 181 LEU A CA 1
ATOM 1424 C C . LEU A 1 181 ? 26.728 -9.671 -20.183 1.00 98.50 181 LEU A C 1
ATOM 1426 O O . LEU A 1 181 ? 27.614 -9.478 -19.357 1.00 98.50 181 LEU A O 1
ATOM 1430 N N . ALA A 1 182 ? 26.627 -10.827 -20.840 1.00 98.19 182 ALA A N 1
ATOM 1431 C CA . ALA A 1 182 ? 27.561 -11.934 -20.621 1.00 98.19 182 ALA A CA 1
ATOM 1432 C C . ALA A 1 182 ? 29.003 -11.551 -20.997 1.00 98.19 182 ALA A C 1
ATOM 1434 O O . ALA A 1 182 ? 29.963 -12.046 -20.410 1.00 98.19 182 ALA A O 1
ATOM 1435 N N . THR A 1 183 ? 29.153 -10.659 -21.980 1.00 96.88 183 THR A N 1
ATOM 1436 C CA . THR A 1 183 ? 30.434 -10.074 -22.375 1.00 96.88 183 THR A CA 1
ATOM 1437 C C . THR A 1 183 ? 30.273 -8.593 -22.707 1.00 96.88 183 THR A C 1
ATOM 1439 O O . THR A 1 183 ? 29.467 -8.210 -23.556 1.00 96.88 183 THR A O 1
ATOM 1442 N N . GLY A 1 184 ? 31.100 -7.755 -22.081 1.00 96.12 184 GLY A N 1
ATOM 1443 C CA . GLY A 1 184 ? 31.111 -6.312 -22.306 1.00 96.12 184 GLY A CA 1
ATOM 1444 C C . GLY A 1 184 ? 30.037 -5.548 -21.544 1.00 96.12 184 GLY A C 1
ATOM 1445 O O . GLY A 1 184 ? 29.628 -5.966 -20.470 1.00 96.12 184 GLY A O 1
ATOM 1446 N N . SER A 1 185 ? 29.625 -4.410 -22.104 1.00 97.50 185 SER A N 1
ATOM 1447 C CA . SER A 1 185 ? 28.777 -3.426 -21.428 1.00 97.50 185 SER A CA 1
ATOM 1448 C C . SER A 1 185 ? 27.626 -2.954 -22.316 1.00 97.50 185 SER A C 1
ATOM 1450 O O . SER A 1 185 ? 27.762 -2.839 -23.542 1.00 97.50 185 SER A O 1
ATOM 1452 N N . HIS A 1 186 ? 26.502 -2.618 -21.687 1.00 97.94 186 HIS A N 1
ATOM 1453 C CA . HIS A 1 186 ? 25.391 -1.905 -22.297 1.00 97.94 186 HIS A CA 1
ATOM 1454 C C . HIS A 1 186 ? 25.821 -0.559 -22.881 1.00 97.94 186 HIS A C 1
ATOM 1456 O O . HIS A 1 186 ? 25.196 -0.125 -23.839 1.00 97.94 186 HIS A O 1
ATOM 1462 N N . VAL A 1 187 ? 26.894 0.085 -22.412 1.00 96.50 187 VAL A N 1
ATOM 1463 C CA . VAL A 1 187 ? 27.473 1.304 -23.016 1.00 96.50 187 VAL A CA 1
ATOM 1464 C C . VAL A 1 187 ? 27.918 1.062 -24.467 1.00 96.50 187 VAL A C 1
ATOM 1466 O O . VAL A 1 187 ? 27.695 1.897 -25.348 1.00 96.50 187 VAL A O 1
ATOM 1469 N N . ASP A 1 188 ? 28.427 -0.134 -24.762 1.00 95.62 188 ASP A N 1
ATOM 1470 C CA . ASP A 1 188 ? 28.882 -0.525 -26.100 1.00 95.62 188 ASP A CA 1
ATOM 1471 C C . ASP A 1 188 ? 27.757 -1.013 -27.020 1.00 95.62 188 ASP A C 1
ATOM 1473 O O . ASP A 1 188 ? 28.002 -1.275 -28.203 1.00 95.62 188 ASP A O 1
ATOM 1477 N N . ALA A 1 189 ? 26.530 -1.169 -26.515 1.00 97.12 189 ALA A N 1
ATOM 1478 C CA . ALA A 1 189 ? 25.428 -1.701 -27.305 1.00 97.12 189 ALA A CA 1
ATOM 1479 C C . ALA A 1 189 ? 25.121 -0.798 -28.511 1.00 97.12 189 ALA A C 1
ATOM 1481 O O . ALA A 1 189 ? 25.142 0.434 -28.415 1.00 97.12 189 ALA A O 1
ATOM 1482 N N . ARG A 1 190 ? 24.829 -1.429 -29.651 1.00 96.94 190 ARG A N 1
ATOM 1483 C CA . ARG A 1 190 ? 24.446 -0.795 -30.924 1.00 96.94 190 ARG A CA 1
ATOM 1484 C C . ARG A 1 190 ? 23.095 -1.273 -31.432 1.00 96.94 190 ARG A C 1
ATOM 1486 O O . ARG A 1 190 ? 22.383 -0.506 -32.057 1.00 96.94 190 ARG A O 1
ATOM 1493 N N . HIS A 1 191 ? 22.738 -2.529 -31.186 1.00 96.94 191 HIS A N 1
ATOM 1494 C CA . HIS A 1 191 ? 21.428 -3.053 -31.562 1.00 96.94 191 HIS A CA 1
ATOM 1495 C C . HIS A 1 191 ? 20.970 -4.080 -30.543 1.00 96.94 191 HIS A C 1
ATOM 1497 O O . HIS A 1 191 ? 21.748 -4.954 -30.164 1.00 96.94 191 HIS A O 1
ATOM 1503 N N . TYR A 1 192 ? 19.695 -4.018 -30.183 1.00 98.31 192 TYR A N 1
ATOM 1504 C CA . TYR A 1 192 ? 19.023 -5.067 -29.434 1.00 98.31 192 TYR A CA 1
ATOM 1505 C C . TYR A 1 192 ? 18.075 -5.814 -30.374 1.00 98.31 192 TYR A C 1
ATOM 1507 O O . TYR A 1 192 ? 17.345 -5.189 -31.142 1.00 98.31 192 TYR A O 1
ATOM 1515 N N . ARG A 1 193 ? 18.104 -7.148 -30.347 1.00 98.25 193 ARG A N 1
ATOM 1516 C CA . ARG A 1 193 ? 17.235 -8.020 -31.153 1.00 98.25 193 ARG A CA 1
ATOM 1517 C C . ARG A 1 193 ? 16.812 -9.236 -30.352 1.00 98.25 193 ARG A C 1
ATOM 1519 O O . ARG A 1 193 ? 17.505 -9.633 -29.422 1.00 98.25 193 ARG A O 1
ATOM 1526 N N . ILE A 1 194 ? 15.716 -9.857 -30.757 1.00 98.19 194 ILE A N 1
ATOM 1527 C CA . ILE A 1 194 ? 15.277 -11.149 -30.244 1.00 98.19 194 ILE A CA 1
ATOM 1528 C C . ILE A 1 194 ? 15.605 -12.208 -31.297 1.00 98.19 194 ILE A C 1
ATOM 1530 O O . ILE A 1 194 ? 15.038 -12.207 -32.390 1.00 98.19 194 ILE A O 1
ATOM 1534 N N . ILE A 1 195 ? 16.550 -13.094 -30.986 1.00 95.81 195 ILE A N 1
ATOM 1535 C CA . ILE A 1 195 ? 16.997 -14.178 -31.868 1.00 95.81 195 ILE A CA 1
ATOM 1536 C C . ILE A 1 195 ? 16.739 -15.494 -31.143 1.00 95.81 195 ILE A C 1
ATOM 1538 O O . ILE A 1 195 ? 17.170 -15.668 -30.008 1.00 95.81 195 ILE A O 1
ATOM 1542 N N . ASN A 1 196 ? 16.006 -16.411 -31.782 1.00 91.25 196 ASN A N 1
ATOM 1543 C CA . ASN A 1 196 ? 15.621 -17.704 -31.199 1.00 91.25 196 ASN A CA 1
ATOM 1544 C C . ASN A 1 196 ? 14.973 -17.578 -29.803 1.00 91.25 196 ASN A C 1
ATOM 1546 O O . ASN A 1 196 ? 15.248 -18.372 -28.909 1.00 91.25 196 ASN A O 1
ATOM 1550 N N . GLY A 1 197 ? 14.137 -16.551 -29.608 1.00 91.44 197 GLY A N 1
ATOM 1551 C CA . GLY A 1 197 ? 13.456 -16.296 -28.333 1.00 91.44 197 GLY A CA 1
ATOM 1552 C C . GLY A 1 197 ? 14.350 -15.729 -27.224 1.00 91.44 197 GLY A C 1
ATOM 1553 O O . GLY A 1 197 ? 13.914 -15.664 -26.081 1.00 91.44 197 GLY A O 1
ATOM 1554 N N . GLN A 1 198 ? 15.581 -15.306 -27.529 1.00 95.00 198 GLN A N 1
ATOM 1555 C CA . GLN A 1 198 ? 16.507 -14.717 -26.560 1.00 95.00 198 GLN A CA 1
ATOM 1556 C C . GLN A 1 198 ? 16.921 -13.300 -26.950 1.00 95.00 198 GLN A C 1
ATOM 1558 O O . GLN A 1 198 ? 17.079 -12.981 -28.131 1.00 95.00 198 GLN A O 1
ATOM 1563 N N . LEU A 1 199 ? 17.152 -12.456 -25.943 1.00 98.19 199 LEU A N 1
ATOM 1564 C CA . LEU A 1 199 ? 17.732 -11.135 -26.143 1.00 98.19 199 LEU A CA 1
ATOM 1565 C C . LEU A 1 199 ? 19.190 -11.250 -26.607 1.00 98.19 199 LEU A C 1
ATOM 1567 O O . LEU A 1 199 ? 20.041 -11.770 -25.891 1.00 98.19 199 LEU A O 1
ATOM 1571 N N . THR A 1 200 ? 19.473 -10.715 -27.791 1.00 98.44 200 THR A N 1
ATOM 1572 C CA . THR A 1 200 ? 20.813 -10.579 -28.365 1.00 98.44 200 THR A CA 1
ATOM 1573 C C . THR A 1 200 ? 21.167 -9.105 -28.519 1.00 98.44 200 THR A C 1
ATOM 1575 O O . THR A 1 200 ? 20.429 -8.331 -29.133 1.00 98.44 200 THR A O 1
ATOM 1578 N N . VAL A 1 201 ? 22.333 -8.725 -28.007 1.00 98.50 201 VAL A N 1
ATOM 1579 C CA . VAL A 1 201 ? 22.885 -7.374 -28.076 1.00 98.50 201 VAL A CA 1
ATOM 1580 C C . VAL A 1 201 ? 24.103 -7.385 -28.988 1.00 98.50 201 VAL A C 1
ATOM 1582 O O . VAL A 1 201 ? 25.082 -8.079 -28.732 1.00 98.50 201 VAL A O 1
ATOM 1585 N N . THR A 1 202 ? 24.042 -6.620 -30.077 1.00 98.25 202 THR A N 1
ATOM 1586 C CA . THR A 1 202 ? 25.209 -6.356 -30.928 1.00 98.25 202 THR A CA 1
ATOM 1587 C C . THR A 1 202 ? 25.976 -5.177 -30.349 1.00 98.25 202 THR A C 1
ATOM 1589 O O . THR A 1 202 ? 25.396 -4.103 -30.169 1.00 98.25 202 THR A O 1
ATOM 1592 N N . ARG A 1 203 ? 27.263 -5.367 -30.075 1.00 96.06 203 ARG A N 1
ATOM 1593 C CA . ARG A 1 203 ? 28.163 -4.362 -29.505 1.00 96.06 203 ARG A CA 1
ATOM 1594 C C . ARG A 1 203 ? 28.977 -3.650 -30.586 1.00 96.06 203 ARG A C 1
ATOM 1596 O O . ARG A 1 203 ? 28.914 -3.984 -31.774 1.00 96.06 203 ARG A O 1
ATOM 1603 N N . VAL A 1 204 ? 29.747 -2.644 -30.174 1.00 93.50 204 VAL A N 1
ATOM 1604 C CA . VAL A 1 204 ? 30.804 -2.053 -31.004 1.00 93.50 204 VAL A CA 1
ATOM 1605 C C . VAL A 1 204 ? 31.729 -3.154 -31.548 1.00 93.50 204 VAL A C 1
ATOM 1607 O O . VAL A 1 204 ? 32.030 -4.117 -30.852 1.00 93.50 204 VAL A O 1
ATOM 1610 N N . GLY A 1 205 ? 32.124 -3.062 -32.820 1.00 90.75 205 GLY A N 1
ATOM 1611 C CA . GLY A 1 205 ? 32.901 -4.113 -33.498 1.00 90.75 205 GLY A CA 1
ATOM 1612 C C . GLY A 1 205 ? 32.070 -5.265 -34.083 1.00 90.75 205 GLY A C 1
ATOM 1613 O O . GLY A 1 205 ? 32.611 -6.071 -34.831 1.00 90.75 205 GLY A O 1
ATOM 1614 N N . GLY A 1 206 ? 30.757 -5.317 -33.822 1.00 93.69 206 GLY A N 1
ATOM 1615 C CA . GLY A 1 206 ? 29.837 -6.288 -34.431 1.00 93.69 206 GLY A CA 1
ATOM 1616 C C . GLY A 1 206 ? 29.683 -7.604 -33.665 1.00 93.69 206 GLY A C 1
ATOM 1617 O O . GLY A 1 206 ? 28.872 -8.438 -34.065 1.00 93.69 206 GLY A O 1
ATOM 1618 N N . GLU A 1 207 ? 30.402 -7.779 -32.555 1.00 95.88 207 GLU A N 1
ATOM 1619 C CA . GLU A 1 207 ? 30.236 -8.930 -31.666 1.00 95.88 207 GLU A CA 1
ATOM 1620 C C . GLU A 1 207 ? 28.820 -8.980 -31.078 1.00 95.88 207 GLU A C 1
ATOM 1622 O O . GLU A 1 207 ? 28.221 -7.950 -30.753 1.00 95.88 207 GLU A O 1
ATOM 1627 N N . GLN A 1 208 ? 28.289 -10.192 -30.929 1.00 97.75 208 GLN A N 1
ATOM 1628 C CA . GLN A 1 208 ? 26.975 -10.440 -30.346 1.00 97.75 208 GLN A CA 1
ATOM 1629 C C . GLN A 1 208 ? 27.120 -11.094 -28.977 1.00 97.75 208 GLN A C 1
ATOM 1631 O O . GLN A 1 208 ? 27.939 -11.990 -28.788 1.00 97.75 208 GLN A O 1
ATOM 1636 N N . THR A 1 209 ? 26.301 -10.653 -28.031 1.00 98.31 209 THR A N 1
ATOM 1637 C CA . THR A 1 209 ? 26.237 -11.201 -26.677 1.00 98.31 209 THR A CA 1
ATOM 1638 C C . THR A 1 209 ? 24.788 -11.271 -26.197 1.00 98.31 209 THR A C 1
ATOM 1640 O O . THR A 1 209 ? 23.897 -10.687 -26.816 1.00 98.31 209 THR A O 1
ATOM 1643 N N . GLY A 1 210 ? 24.543 -11.995 -25.112 1.00 98.06 210 GLY A N 1
ATOM 1644 C CA . GLY A 1 210 ? 23.262 -12.013 -24.404 1.00 98.06 210 GLY A CA 1
ATOM 1645 C C . GLY A 1 210 ? 23.390 -11.374 -23.024 1.00 98.06 210 GLY A C 1
ATOM 1646 O O . GLY A 1 210 ? 24.432 -10.815 -22.682 1.00 98.06 210 GLY A O 1
ATOM 1647 N N . LEU A 1 211 ? 22.348 -11.497 -22.205 1.00 98.25 211 LEU A N 1
ATOM 1648 C CA . LEU A 1 211 ? 22.453 -11.205 -20.772 1.00 98.25 211 LEU A CA 1
ATOM 1649 C C . LEU A 1 211 ? 23.326 -12.266 -20.087 1.00 98.25 211 LEU A C 1
ATOM 1651 O O . LEU A 1 211 ? 23.241 -13.447 -20.426 1.00 98.25 211 LEU A O 1
ATOM 1655 N N . GLN A 1 212 ? 24.102 -11.871 -19.080 1.00 98.38 212 GLN A N 1
ATOM 1656 C CA . GLN A 1 212 ? 24.810 -12.789 -18.180 1.00 98.38 212 GLN A CA 1
ATOM 1657 C C . GLN A 1 212 ? 23.828 -13.738 -17.477 1.00 98.38 212 GLN A C 1
ATOM 1659 O O . GLN A 1 212 ? 24.133 -14.904 -17.231 1.00 98.38 212 GLN A O 1
ATOM 1664 N N . HIS A 1 213 ? 22.625 -13.236 -17.199 1.00 97.56 213 HIS A N 1
ATOM 1665 C CA . HIS A 1 213 ? 21.519 -13.961 -16.592 1.00 97.56 213 HIS A CA 1
ATOM 1666 C C . HIS A 1 213 ? 20.295 -13.911 -17.522 1.00 97.56 213 HIS A C 1
ATOM 1668 O O . HIS A 1 213 ? 19.457 -13.012 -17.398 1.00 97.56 213 HIS A O 1
ATOM 1674 N N . PRO A 1 214 ? 20.173 -14.856 -18.479 1.00 96.81 214 PRO A N 1
ATOM 1675 C CA . PRO A 1 214 ? 19.110 -14.847 -19.488 1.00 96.81 214 PRO A CA 1
ATOM 1676 C C . PRO A 1 214 ? 17.690 -14.836 -18.914 1.00 96.81 214 PRO A C 1
ATOM 1678 O O . PRO A 1 214 ? 16.784 -14.313 -19.554 1.00 96.81 214 PRO A O 1
ATOM 1681 N N . GLN A 1 215 ? 17.494 -15.359 -17.699 1.00 96.06 215 GLN A N 1
ATOM 1682 C CA . GLN A 1 215 ? 16.200 -15.382 -17.012 1.00 96.06 215 GLN A CA 1
ATOM 1683 C C . GLN A 1 215 ? 15.637 -13.990 -16.685 1.00 96.06 215 GLN A C 1
ATOM 1685 O O . GLN A 1 215 ? 14.449 -13.875 -16.391 1.00 96.06 215 GLN A O 1
ATOM 1690 N N . HIS A 1 216 ? 16.458 -12.935 -16.728 1.00 97.75 216 HIS A N 1
ATOM 1691 C CA . HIS A 1 216 ? 15.960 -11.570 -16.573 1.00 97.75 216 HIS A CA 1
ATOM 1692 C C . HIS A 1 216 ? 15.157 -11.102 -17.784 1.00 97.75 216 HIS A C 1
ATOM 1694 O O . HIS A 1 216 ? 14.343 -10.199 -17.629 1.00 97.75 216 HIS A O 1
ATOM 1700 N N . TYR A 1 217 ? 15.339 -11.697 -18.967 1.00 98.56 217 TYR A N 1
ATOM 1701 C CA . TYR A 1 217 ? 14.556 -11.365 -20.154 1.00 98.56 217 TYR A CA 1
ATOM 1702 C C . TYR A 1 217 ? 13.184 -12.041 -20.130 1.00 98.56 217 TYR A C 1
ATOM 1704 O O . TYR A 1 217 ? 13.087 -13.266 -20.084 1.00 98.56 217 TYR A O 1
ATOM 1712 N N . LEU A 1 218 ? 12.119 -11.234 -20.193 1.00 98.38 218 LEU A N 1
ATOM 1713 C CA . LEU A 1 218 ? 10.740 -11.724 -20.108 1.00 98.38 218 LEU A CA 1
ATOM 1714 C C . LEU A 1 218 ? 9.950 -11.593 -21.406 1.00 98.38 218 LEU A C 1
ATOM 1716 O O . LEU A 1 218 ? 8.982 -12.329 -21.597 1.00 98.38 218 LEU A O 1
ATOM 1720 N N . GLY A 1 219 ? 10.321 -10.673 -22.295 1.00 98.31 219 GLY A N 1
ATOM 1721 C CA . GLY A 1 219 ? 9.565 -10.452 -23.521 1.00 98.31 219 GLY A CA 1
ATOM 1722 C C . GLY A 1 219 ? 9.873 -9.137 -24.220 1.00 98.31 219 GLY A C 1
ATOM 1723 O O . GLY A 1 219 ? 10.798 -8.414 -23.857 1.00 98.31 219 GLY A O 1
ATOM 1724 N N . PHE A 1 220 ? 9.100 -8.826 -25.255 1.00 98.69 220 PHE A N 1
ATOM 1725 C CA . PHE A 1 220 ? 9.309 -7.646 -26.091 1.00 98.69 220 PHE A CA 1
ATOM 1726 C C . PHE A 1 220 ? 8.007 -7.123 -26.714 1.00 98.69 220 PHE A C 1
ATOM 1728 O O . PHE A 1 220 ? 6.963 -7.773 -26.658 1.00 98.69 220 PHE A O 1
ATOM 1735 N N . GLN A 1 221 ? 8.075 -5.939 -27.320 1.00 98.50 221 GLN A N 1
ATOM 1736 C CA . GLN A 1 221 ? 7.047 -5.389 -28.211 1.00 98.50 221 GLN A CA 1
ATOM 1737 C C . GLN A 1 221 ? 7.656 -5.099 -29.591 1.00 98.50 221 GLN A C 1
ATOM 1739 O O . GLN A 1 221 ? 8.855 -4.832 -29.697 1.00 98.50 221 GLN A O 1
ATOM 1744 N N . GLY A 1 222 ? 6.829 -5.110 -30.640 1.00 97.00 222 GLY A N 1
ATOM 1745 C CA . GLY A 1 222 ? 7.249 -4.804 -32.015 1.00 97.00 222 GLY A CA 1
ATOM 1746 C C . GLY A 1 222 ? 7.787 -6.011 -32.794 1.00 97.00 222 GLY A C 1
ATOM 1747 O O . GLY A 1 222 ? 7.447 -7.154 -32.495 1.00 97.00 222 GLY A O 1
ATOM 1748 N N . ASP A 1 223 ? 8.597 -5.756 -33.829 1.00 96.50 223 ASP A N 1
ATOM 1749 C CA . ASP A 1 223 ? 9.267 -6.802 -34.622 1.00 96.50 223 ASP A CA 1
ATOM 1750 C C . ASP A 1 223 ? 10.479 -7.334 -33.833 1.00 96.50 223 ASP A C 1
ATOM 1752 O O . ASP A 1 223 ? 11.306 -6.532 -33.408 1.00 96.50 223 ASP A O 1
ATOM 1756 N N . PRO A 1 224 ? 10.669 -8.653 -33.652 1.00 96.81 224 PRO A N 1
ATOM 1757 C CA . PRO A 1 224 ? 11.827 -9.194 -32.928 1.00 96.81 224 PRO A CA 1
ATOM 1758 C C . PRO A 1 224 ? 13.191 -8.757 -33.501 1.00 96.81 224 PRO A C 1
ATOM 1760 O O . PRO A 1 224 ? 14.185 -8.715 -32.777 1.00 96.81 224 PRO A O 1
ATOM 1763 N N . ARG A 1 225 ? 13.277 -8.391 -34.785 1.00 96.81 225 ARG A N 1
ATOM 1764 C CA . ARG A 1 225 ? 14.509 -7.893 -35.428 1.00 96.81 225 ARG A CA 1
ATOM 1765 C C . ARG A 1 225 ? 14.785 -6.415 -35.144 1.00 96.81 225 ARG A C 1
ATOM 1767 O O . ARG A 1 225 ? 15.922 -5.976 -35.339 1.00 96.81 225 ARG A O 1
ATOM 1774 N N . GLN A 1 226 ? 13.756 -5.670 -34.743 1.00 96.12 226 GLN A N 1
ATOM 1775 C CA . GLN A 1 226 ? 13.777 -4.252 -34.378 1.00 96.12 226 GLN A CA 1
ATOM 1776 C C . GLN A 1 226 ? 12.704 -3.997 -33.300 1.00 96.12 226 GLN A C 1
ATOM 1778 O O . GLN A 1 226 ? 11.667 -3.393 -33.592 1.00 96.12 226 GLN A O 1
ATOM 1783 N N . PRO A 1 227 ? 12.895 -4.520 -32.075 1.00 98.06 227 PRO A N 1
ATOM 1784 C CA . PRO A 1 227 ? 11.880 -4.414 -31.038 1.00 98.06 227 PRO A CA 1
ATOM 1785 C C . PRO A 1 227 ? 11.686 -2.947 -30.657 1.00 98.06 227 PRO A C 1
ATOM 1787 O O . PRO A 1 227 ? 12.652 -2.192 -30.597 1.00 98.06 227 PRO A O 1
ATOM 1790 N N . SER A 1 228 ? 10.448 -2.545 -30.374 1.00 98.31 228 SER A N 1
ATOM 1791 C CA . SER A 1 228 ? 10.136 -1.209 -29.846 1.00 98.31 228 SER A CA 1
ATOM 1792 C C . SER A 1 228 ? 10.293 -1.144 -28.326 1.00 98.31 228 SER A C 1
ATOM 1794 O O . SER A 1 228 ? 10.461 -0.068 -27.753 1.00 98.31 228 SER A O 1
ATOM 1796 N N . ALA A 1 229 ? 10.234 -2.298 -27.661 1.00 98.50 229 ALA A N 1
ATOM 1797 C CA . ALA A 1 229 ? 10.456 -2.420 -26.232 1.00 98.50 229 ALA A CA 1
ATOM 1798 C C . ALA A 1 229 ? 11.008 -3.797 -25.870 1.00 98.50 229 ALA A C 1
ATOM 1800 O O . ALA A 1 229 ? 10.611 -4.798 -26.466 1.00 98.50 229 ALA A O 1
ATOM 1801 N N . ILE A 1 230 ? 11.863 -3.853 -24.853 1.00 98.81 230 ILE A N 1
ATOM 1802 C CA . ILE A 1 230 ? 12.371 -5.094 -24.257 1.00 98.81 230 ILE A CA 1
ATOM 1803 C C . ILE A 1 230 ? 12.034 -5.069 -22.776 1.00 98.81 230 ILE A C 1
ATOM 1805 O O . ILE A 1 230 ? 12.415 -4.133 -22.078 1.00 98.81 230 ILE A O 1
ATOM 1809 N N . LEU A 1 231 ? 11.320 -6.090 -22.317 1.00 98.88 231 LEU A N 1
ATOM 1810 C CA . LEU A 1 231 ? 10.912 -6.248 -20.931 1.00 98.88 231 LEU A CA 1
ATOM 1811 C C . LEU A 1 231 ? 11.894 -7.155 -20.195 1.00 98.88 231 LEU A C 1
ATOM 1813 O O . LEU A 1 231 ? 12.149 -8.290 -20.613 1.00 98.88 231 LEU A O 1
ATOM 1817 N N . LEU A 1 232 ? 12.384 -6.654 -19.067 1.00 98.75 232 LEU A N 1
ATOM 1818 C CA . LEU A 1 232 ? 13.261 -7.369 -18.157 1.00 98.75 232 LEU A CA 1
ATOM 1819 C C . LEU A 1 232 ? 12.673 -7.363 -16.739 1.00 98.75 232 LEU A C 1
ATOM 1821 O O . LEU A 1 232 ? 11.821 -6.533 -16.416 1.00 98.75 232 LEU A O 1
ATOM 1825 N N . ARG A 1 233 ? 13.143 -8.271 -15.880 1.00 98.12 233 ARG A N 1
ATOM 1826 C CA . ARG A 1 233 ? 12.787 -8.311 -14.455 1.00 98.12 233 ARG A CA 1
ATOM 1827 C C . ARG A 1 233 ? 13.992 -8.634 -13.584 1.00 98.12 233 ARG A C 1
ATOM 1829 O O . ARG A 1 233 ? 14.675 -9.629 -13.817 1.00 98.12 233 ARG A O 1
ATOM 1836 N N . HIS A 1 234 ? 14.188 -7.836 -12.540 1.00 98.00 234 HIS A N 1
ATOM 1837 C CA . HIS A 1 234 ? 15.268 -7.973 -11.567 1.00 98.00 234 HIS A CA 1
ATOM 1838 C C . HIS A 1 234 ? 14.746 -7.686 -10.152 1.00 98.00 234 HIS A C 1
ATOM 1840 O O . HIS A 1 234 ? 13.984 -6.744 -9.963 1.00 98.00 234 HIS A O 1
ATOM 1846 N N . HIS A 1 235 ? 15.112 -8.520 -9.172 1.00 96.12 235 HIS A N 1
ATOM 1847 C CA . HIS A 1 235 ? 14.618 -8.452 -7.780 1.00 96.12 235 HIS A CA 1
ATOM 1848 C C . HIS A 1 235 ? 13.090 -8.300 -7.648 1.00 96.12 235 HIS A C 1
ATOM 1850 O O . HIS A 1 235 ? 12.570 -7.633 -6.760 1.00 96.12 235 HIS A O 1
ATOM 1856 N N . GLY A 1 236 ? 12.341 -8.927 -8.555 1.00 94.88 236 GLY A N 1
ATOM 1857 C CA . GLY A 1 236 ? 10.882 -8.888 -8.541 1.00 94.88 236 GLY A CA 1
ATOM 1858 C C . GLY A 1 236 ? 10.257 -7.692 -9.264 1.00 94.88 236 GLY A C 1
ATOM 1859 O O . GLY A 1 236 ? 9.105 -7.840 -9.670 1.00 94.88 236 GLY A O 1
ATOM 1860 N N . LEU A 1 237 ? 11.003 -6.610 -9.515 1.00 97.69 237 LEU A N 1
ATOM 1861 C CA . LEU A 1 237 ? 10.563 -5.424 -10.259 1.00 97.69 237 LEU A CA 1
ATOM 1862 C C . LEU A 1 237 ? 10.906 -5.509 -11.746 1.00 97.69 237 LEU A C 1
ATOM 1864 O O . LEU A 1 237 ? 11.943 -6.052 -12.143 1.00 97.69 237 LEU A O 1
ATOM 1868 N N . HIS A 1 238 ? 10.025 -4.962 -12.576 1.00 98.69 238 HIS A N 1
ATOM 1869 C CA . HIS A 1 238 ? 10.227 -4.902 -14.016 1.00 98.69 238 HIS A CA 1
ATOM 1870 C C . HIS A 1 238 ? 10.945 -3.622 -14.449 1.00 98.69 238 HIS A C 1
ATOM 1872 O O . HIS A 1 238 ? 10.780 -2.556 -13.861 1.00 98.69 238 HIS A O 1
ATOM 1878 N N . LEU A 1 239 ? 11.684 -3.713 -15.551 1.00 98.62 239 LEU A N 1
ATOM 1879 C CA . LEU A 1 239 ? 12.138 -2.550 -16.306 1.00 98.62 239 LEU A CA 1
ATOM 1880 C C . LEU A 1 239 ? 11.951 -2.792 -17.806 1.00 98.62 239 LEU A C 1
ATOM 1882 O O . LEU A 1 239 ? 11.998 -3.928 -18.284 1.00 98.62 239 LEU A O 1
ATOM 1886 N N . GLN A 1 240 ? 11.731 -1.717 -18.555 1.00 98.69 240 GLN A N 1
ATOM 1887 C CA . GLN A 1 240 ? 11.540 -1.756 -19.997 1.00 98.69 240 GLN A CA 1
ATOM 1888 C C . GLN A 1 240 ? 12.535 -0.837 -20.698 1.00 98.69 240 GLN A C 1
ATOM 1890 O O . GLN A 1 240 ? 12.454 0.382 -20.563 1.00 98.69 240 GLN A O 1
ATOM 1895 N N . ILE A 1 241 ? 13.395 -1.410 -21.537 1.00 98.75 241 ILE A N 1
ATOM 1896 C CA . ILE A 1 241 ? 14.206 -0.634 -22.481 1.00 98.75 241 ILE A CA 1
ATOM 1897 C C . ILE A 1 241 ? 13.300 -0.243 -23.648 1.00 98.75 241 ILE A C 1
ATOM 1899 O O . ILE A 1 241 ? 12.774 -1.119 -24.337 1.00 98.75 241 ILE A O 1
ATOM 1903 N N . CYS A 1 242 ? 13.094 1.055 -23.859 1.00 98.62 242 CYS A N 1
ATOM 1904 C CA . CYS A 1 242 ? 12.292 1.589 -24.959 1.00 98.62 242 CYS A CA 1
ATOM 1905 C C . CYS A 1 242 ? 13.199 1.954 -26.130 1.00 98.62 242 CYS A C 1
ATOM 1907 O O . CYS A 1 242 ? 14.197 2.648 -25.947 1.00 98.62 242 CYS A O 1
ATOM 1909 N N . LEU A 1 243 ? 12.846 1.507 -27.333 1.00 98.38 243 LEU A N 1
ATOM 1910 C CA . LEU A 1 243 ? 13.650 1.688 -28.536 1.00 98.38 243 LEU A CA 1
ATOM 1911 C C . LEU A 1 243 ? 12.849 2.483 -29.563 1.00 98.38 243 LEU A C 1
ATOM 1913 O O . LEU A 1 243 ? 11.871 2.002 -30.135 1.00 98.38 243 LEU A O 1
ATOM 1917 N N . ALA A 1 244 ? 13.285 3.716 -29.798 1.00 96.62 244 ALA A N 1
ATOM 1918 C CA . ALA A 1 244 ? 12.711 4.603 -30.796 1.00 96.62 244 ALA A CA 1
ATOM 1919 C C . ALA A 1 244 ? 13.809 5.524 -31.330 1.00 96.62 244 ALA A C 1
ATOM 1921 O O . ALA A 1 244 ? 13.907 6.690 -30.947 1.00 96.62 244 ALA A O 1
ATOM 1922 N N . ALA A 1 245 ? 14.633 4.996 -32.238 1.00 93.88 245 ALA A N 1
ATOM 1923 C CA . ALA A 1 245 ? 15.827 5.668 -32.757 1.00 93.88 245 ALA A CA 1
ATOM 1924 C C . ALA A 1 245 ? 15.550 7.037 -33.411 1.00 93.88 245 ALA A C 1
ATOM 1926 O O . ALA A 1 245 ? 16.441 7.871 -33.482 1.00 93.88 245 ALA A O 1
ATOM 1927 N N . GLN A 1 246 ? 14.319 7.281 -33.874 1.00 93.56 246 GLN A N 1
ATOM 1928 C CA . GLN A 1 246 ? 13.902 8.554 -34.483 1.00 93.56 246 GLN A CA 1
ATOM 1929 C C . GLN A 1 246 ? 13.362 9.580 -33.471 1.00 93.56 246 GLN A C 1
ATOM 1931 O O . GLN A 1 246 ? 13.073 10.716 -33.838 1.00 93.56 246 GLN A O 1
ATOM 1936 N N . SER A 1 247 ? 13.176 9.191 -32.208 1.00 91.62 247 SER A N 1
ATOM 1937 C CA . SER A 1 247 ? 12.714 10.096 -31.152 1.00 91.62 247 SER A CA 1
ATOM 1938 C C . SER A 1 247 ? 13.827 11.053 -30.715 1.00 91.62 247 SER A C 1
ATOM 1940 O O . SER A 1 247 ? 15.008 10.758 -30.890 1.00 91.62 247 SER A O 1
ATOM 1942 N N . ARG A 1 248 ? 13.460 12.172 -30.073 1.00 86.00 248 ARG A N 1
ATOM 1943 C CA . ARG A 1 248 ? 14.425 13.172 -29.577 1.00 86.00 248 ARG A CA 1
ATOM 1944 C C . ARG A 1 248 ? 15.509 12.570 -28.674 1.00 86.00 248 ARG A C 1
ATOM 1946 O O . ARG A 1 248 ? 16.656 12.970 -28.784 1.00 86.00 248 ARG A O 1
ATOM 1953 N N . ALA A 1 249 ? 15.148 11.625 -27.806 1.00 86.56 249 ALA A N 1
ATOM 1954 C CA . ALA A 1 249 ? 16.107 10.935 -26.943 1.00 86.56 249 ALA A CA 1
ATOM 1955 C C . ALA A 1 249 ? 16.850 9.814 -27.689 1.00 86.56 249 ALA A C 1
ATOM 1957 O O . ALA A 1 249 ? 18.056 9.664 -27.531 1.00 86.56 249 ALA A O 1
ATOM 1958 N N . GLY A 1 250 ? 16.153 9.070 -28.556 1.00 90.00 250 GLY A N 1
ATOM 1959 C CA . GLY A 1 250 ? 16.735 7.945 -29.288 1.00 90.00 250 GLY A CA 1
ATOM 1960 C C . GLY A 1 250 ? 17.840 8.336 -30.267 1.00 90.00 250 GLY A C 1
ATOM 1961 O O . GLY A 1 250 ? 18.767 7.559 -30.451 1.00 90.00 250 GLY A O 1
ATOM 1962 N N . VAL A 1 251 ? 17.800 9.540 -30.849 1.00 89.69 251 VAL A N 1
ATOM 1963 C CA . VAL A 1 251 ? 18.894 10.032 -31.712 1.00 89.69 251 VAL A CA 1
ATOM 1964 C C . VAL A 1 251 ? 20.175 10.351 -30.934 1.00 89.69 251 VAL A C 1
ATOM 1966 O O . VAL A 1 251 ? 21.255 10.365 -31.519 1.00 89.69 251 VAL A O 1
ATOM 1969 N N . CYS A 1 252 ? 20.071 10.600 -29.625 1.00 85.69 252 CYS A N 1
ATOM 1970 C CA . CYS A 1 252 ? 21.218 10.822 -28.742 1.00 85.69 252 CYS A CA 1
ATOM 1971 C C . CYS A 1 252 ? 21.857 9.506 -28.273 1.00 85.69 252 CYS A C 1
ATOM 1973 O O . CYS A 1 252 ? 22.923 9.525 -27.660 1.00 85.69 252 CYS A O 1
ATOM 1975 N N . ASP A 1 253 ? 21.222 8.370 -28.557 1.00 92.06 253 ASP A N 1
ATOM 1976 C CA . ASP A 1 253 ? 21.629 7.055 -28.099 1.00 92.06 253 ASP A CA 1
ATOM 1977 C C . ASP A 1 253 ? 22.029 6.162 -29.287 1.00 92.06 253 ASP A C 1
ATOM 1979 O O . ASP A 1 253 ? 21.254 5.876 -30.197 1.00 92.06 253 ASP A O 1
ATOM 1983 N N . VAL A 1 254 ? 23.264 5.661 -29.269 1.00 92.75 254 VAL A N 1
ATOM 1984 C CA . VAL A 1 254 ? 23.851 4.878 -30.375 1.00 92.75 254 VAL A CA 1
ATOM 1985 C C . VAL A 1 254 ? 23.204 3.506 -30.616 1.00 92.75 254 VAL A C 1
ATOM 1987 O O . VAL A 1 254 ? 23.549 2.852 -31.600 1.00 92.75 254 VAL A O 1
ATOM 1990 N N . ALA A 1 255 ? 22.305 3.045 -29.738 1.00 95.25 255 ALA A N 1
ATOM 1991 C CA . ALA A 1 255 ? 21.464 1.868 -29.973 1.00 95.25 255 ALA A CA 1
ATOM 1992 C C . ALA A 1 255 ? 19.980 2.208 -30.178 1.00 95.25 255 ALA A C 1
ATOM 1994 O O . ALA A 1 255 ? 19.157 1.295 -30.270 1.00 95.25 255 ALA A O 1
ATOM 1995 N N . GLY A 1 256 ? 19.631 3.494 -30.244 1.00 95.50 256 GLY A N 1
ATOM 1996 C CA . GLY A 1 256 ? 18.264 3.970 -30.395 1.00 95.50 256 GLY A CA 1
ATOM 1997 C C . GLY A 1 256 ? 17.406 3.864 -29.133 1.00 95.50 256 GLY A C 1
ATOM 1998 O O . GLY A 1 256 ? 16.178 3.885 -29.257 1.00 95.50 256 GLY A O 1
ATOM 1999 N N . ILE A 1 257 ? 18.005 3.731 -27.942 1.00 97.50 257 ILE A N 1
ATOM 2000 C CA . ILE A 1 257 ? 17.268 3.747 -26.670 1.00 97.50 257 ILE A CA 1
ATOM 2001 C C . ILE A 1 257 ? 16.681 5.142 -26.466 1.00 97.50 257 ILE A C 1
ATOM 2003 O O . ILE A 1 257 ? 17.400 6.132 -26.390 1.00 97.50 257 ILE A O 1
ATOM 2007 N N . SER A 1 258 ? 15.358 5.219 -26.387 1.00 96.69 258 SER A N 1
ATOM 2008 C CA . SER A 1 258 ? 14.638 6.473 -26.170 1.00 96.69 258 SER A CA 1
ATOM 2009 C C . SER A 1 258 ? 14.288 6.714 -24.706 1.00 96.69 258 SER A C 1
ATOM 2011 O O . SER A 1 258 ? 14.029 7.853 -24.331 1.00 96.69 258 SER A O 1
ATOM 2013 N N . ASP A 1 259 ? 14.214 5.647 -23.907 1.00 98.19 259 ASP A N 1
ATOM 2014 C CA . ASP A 1 259 ? 13.964 5.698 -22.467 1.00 98.19 259 ASP A CA 1
ATOM 2015 C C . ASP A 1 259 ? 14.232 4.329 -21.822 1.00 98.19 259 ASP A C 1
ATOM 2017 O O . ASP A 1 259 ? 14.265 3.298 -22.504 1.00 98.19 259 ASP A O 1
ATOM 2021 N N . VAL A 1 260 ? 14.315 4.308 -20.496 1.00 98.56 260 VAL A N 1
ATOM 2022 C CA . VAL A 1 260 ? 14.134 3.104 -19.686 1.00 98.56 260 VAL A CA 1
ATOM 2023 C C . VAL A 1 260 ? 12.999 3.358 -18.702 1.00 98.56 260 VAL A C 1
ATOM 2025 O O . VAL A 1 260 ? 13.096 4.232 -17.845 1.00 98.56 260 VAL A O 1
ATOM 2028 N N . LEU A 1 261 ? 11.911 2.597 -18.821 1.00 98.69 261 LEU A N 1
ATOM 2029 C CA . LEU A 1 261 ? 10.797 2.684 -17.880 1.00 98.69 261 LEU A CA 1
ATOM 2030 C C . LEU A 1 261 ? 11.031 1.717 -16.726 1.00 98.69 261 LEU A C 1
ATOM 2032 O O . LEU A 1 261 ? 11.248 0.530 -16.965 1.00 98.69 261 LEU A O 1
ATOM 2036 N N . LEU A 1 262 ? 10.948 2.208 -15.495 1.00 98.69 262 LEU A N 1
ATOM 2037 C CA . LEU A 1 262 ? 11.028 1.389 -14.290 1.00 98.69 262 LEU A CA 1
ATOM 2038 C C . LEU A 1 262 ? 9.635 1.119 -13.751 1.00 98.69 262 LEU A C 1
ATOM 2040 O O . LEU A 1 262 ? 8.804 2.029 -13.690 1.00 98.69 262 LEU A O 1
ATOM 2044 N N . GLU A 1 263 ? 9.397 -0.113 -13.319 1.00 98.50 263 GLU A N 1
ATOM 2045 C CA . GLU A 1 263 ? 8.301 -0.382 -12.406 1.00 98.50 263 GLU A CA 1
ATOM 2046 C C . GLU A 1 263 ? 8.644 0.239 -11.043 1.00 98.50 263 GLU A C 1
ATOM 2048 O O . GLU A 1 263 ? 9.573 -0.192 -10.365 1.00 98.50 263 GLU A O 1
ATOM 2053 N N . ALA A 1 264 ? 7.930 1.305 -10.690 1.00 96.44 264 ALA A N 1
ATOM 2054 C CA . ALA A 1 264 ? 8.259 2.212 -9.601 1.00 96.44 264 ALA A CA 1
ATOM 2055 C C . ALA A 1 264 ? 7.204 2.168 -8.493 1.00 96.44 264 ALA A C 1
ATOM 2057 O O . ALA A 1 264 ? 7.300 1.330 -7.604 1.00 96.44 264 ALA A O 1
ATOM 2058 N N . ALA A 1 265 ? 6.186 3.036 -8.523 1.00 96.31 265 ALA A N 1
ATOM 2059 C CA . ALA A 1 265 ? 5.142 3.037 -7.501 1.00 96.31 265 ALA A CA 1
ATOM 2060 C C . ALA A 1 265 ? 4.255 1.789 -7.641 1.00 96.31 265 ALA A C 1
ATOM 2062 O O . ALA A 1 265 ? 3.241 1.801 -8.340 1.00 96.31 265 ALA A O 1
ATOM 2063 N N . VAL A 1 266 ? 4.645 0.687 -6.999 1.00 96.44 266 VAL A N 1
ATOM 2064 C CA . VAL A 1 266 ? 3.879 -0.568 -7.030 1.00 96.44 266 VAL A CA 1
ATOM 2065 C C . VAL A 1 266 ? 2.556 -0.398 -6.291 1.00 96.44 266 VAL A C 1
ATOM 2067 O O . VAL A 1 266 ? 1.547 -0.981 -6.683 1.00 96.44 266 VAL A O 1
ATOM 2070 N N . SER A 1 267 ? 2.532 0.477 -5.285 1.00 96.69 267 SER A N 1
ATOM 2071 C CA . SER A 1 267 ? 1.340 0.819 -4.522 1.00 96.69 267 SER A CA 1
ATOM 2072 C C . SER A 1 267 ? 1.200 2.317 -4.247 1.00 96.69 267 SER A C 1
ATOM 2074 O O . SER A 1 267 ? 2.179 3.064 -4.214 1.00 96.69 267 SER A O 1
ATOM 2076 N N . VAL A 1 268 ? -0.037 2.756 -4.019 1.00 96.94 268 VAL A N 1
ATOM 2077 C CA . VAL A 1 268 ? -0.393 4.133 -3.658 1.00 96.94 268 VAL A CA 1
ATOM 2078 C C . VAL A 1 268 ? -1.348 4.108 -2.474 1.00 96.94 268 VAL A C 1
ATOM 2080 O O . VAL A 1 268 ? -2.421 3.511 -2.538 1.00 96.94 268 VAL A O 1
ATOM 2083 N N . LEU A 1 269 ? -0.984 4.820 -1.416 1.00 95.19 269 LEU A N 1
ATOM 2084 C CA . LEU A 1 269 ? -1.840 5.115 -0.286 1.00 95.19 269 LEU A CA 1
ATOM 2085 C C . LEU A 1 269 ? -2.654 6.385 -0.551 1.00 95.19 269 LEU A C 1
ATOM 2087 O O . LEU A 1 269 ? -2.145 7.506 -0.495 1.00 95.19 269 LEU A O 1
ATOM 2091 N N . VAL A 1 270 ? -3.938 6.202 -0.826 1.00 96.25 270 VAL A N 1
ATOM 2092 C CA . VAL A 1 270 ? -4.916 7.275 -0.988 1.00 96.25 270 VAL A CA 1
ATOM 2093 C C . VAL A 1 270 ? -5.386 7.712 0.395 1.00 96.25 270 VAL A C 1
ATOM 2095 O O . VAL A 1 270 ? -6.049 6.960 1.109 1.00 96.25 270 VAL A O 1
ATOM 2098 N N . ASP A 1 271 ? -5.019 8.923 0.794 1.00 93.00 271 ASP A N 1
ATOM 2099 C CA . ASP A 1 271 ? -5.242 9.426 2.144 1.00 93.00 271 ASP A CA 1
ATOM 2100 C C . ASP A 1 271 ? -6.516 10.264 2.241 1.00 93.00 271 ASP A C 1
ATOM 2102 O O . ASP A 1 271 ? -6.624 11.339 1.647 1.00 93.00 271 ASP A O 1
ATOM 2106 N N . THR A 1 272 ? -7.487 9.785 3.019 1.00 89.81 272 THR A N 1
ATOM 2107 C CA . THR A 1 272 ? -8.720 10.535 3.305 1.00 89.81 272 THR A CA 1
ATOM 2108 C C . THR A 1 272 ? -8.454 11.794 4.136 1.00 89.81 272 THR A C 1
ATOM 2110 O O . THR A 1 272 ? -9.266 12.721 4.123 1.00 89.81 272 THR A O 1
ATOM 2113 N N . GLY A 1 273 ? -7.323 11.862 4.845 1.00 81.12 273 GLY A N 1
ATOM 2114 C CA . GLY A 1 273 ? -6.886 13.020 5.611 1.00 81.12 273 GLY A CA 1
ATOM 2115 C C . GLY A 1 273 ? -7.909 13.522 6.638 1.00 81.12 273 GLY A C 1
ATOM 2116 O O . GLY A 1 273 ? -8.863 12.843 7.038 1.00 81.12 273 GLY A O 1
ATOM 2117 N N . THR A 1 274 ? -7.709 14.771 7.058 1.00 75.94 274 THR A N 1
ATOM 2118 C CA . THR A 1 274 ? -8.532 15.475 8.057 1.00 75.94 274 THR A CA 1
ATOM 2119 C C . THR A 1 274 ? -9.585 16.393 7.434 1.00 75.94 274 THR A C 1
ATOM 2121 O O . THR A 1 274 ? -10.240 17.150 8.153 1.00 75.94 274 THR A O 1
ATOM 2124 N N . ALA A 1 275 ? -9.731 16.356 6.106 1.00 68.12 275 ALA A N 1
ATOM 2125 C CA . ALA A 1 275 ? -10.572 17.291 5.378 1.00 68.12 275 ALA A CA 1
ATOM 2126 C C . ALA A 1 275 ? -12.035 17.201 5.833 1.00 68.12 275 ALA A C 1
ATOM 2128 O O . ALA A 1 275 ? -12.603 16.118 5.978 1.00 68.12 275 ALA A O 1
ATOM 2129 N N . LEU A 1 276 ? -12.651 18.371 6.020 1.00 65.94 276 LEU A N 1
ATOM 2130 C CA . LEU A 1 276 ? -14.069 18.479 6.361 1.00 65.94 276 LEU A CA 1
ATOM 2131 C C . LEU A 1 276 ? -14.967 18.040 5.194 1.00 65.94 276 LEU A C 1
ATOM 2133 O O . LEU A 1 276 ? -16.054 17.510 5.418 1.00 65.94 276 LEU A O 1
ATOM 2137 N N . ASP A 1 277 ? -14.504 18.229 3.953 1.00 78.38 277 ASP A N 1
ATOM 2138 C CA . ASP A 1 277 ? -15.226 17.818 2.750 1.00 78.38 277 ASP A CA 1
ATOM 2139 C C . ASP A 1 277 ? -15.006 16.330 2.432 1.00 78.38 277 ASP A C 1
ATOM 2141 O O . ASP A 1 277 ? -14.203 15.945 1.577 1.00 78.38 277 ASP A O 1
ATOM 2145 N N . ARG A 1 278 ? -15.761 15.478 3.132 1.00 84.75 278 ARG A N 1
ATOM 2146 C CA . ARG A 1 278 ? -15.803 14.029 2.883 1.00 84.75 278 ARG A CA 1
ATOM 2147 C C . ARG A 1 278 ? -16.403 13.665 1.529 1.00 84.75 278 ARG A C 1
ATOM 2149 O O . ARG A 1 278 ? -16.069 12.625 0.970 1.00 84.75 278 ARG A O 1
ATOM 2156 N N . PHE A 1 279 ? -17.261 14.518 0.979 1.00 88.25 279 PHE A N 1
ATOM 2157 C CA . PHE A 1 279 ? -17.950 14.233 -0.272 1.00 88.25 279 PHE A CA 1
ATOM 2158 C C . PHE A 1 279 ? -16.975 14.163 -1.449 1.00 88.25 279 PHE A C 1
ATOM 2160 O O . PHE A 1 279 ? -17.002 13.205 -2.223 1.00 88.25 279 PHE A O 1
ATOM 2167 N N . THR A 1 280 ? -16.072 15.142 -1.551 1.00 91.88 280 THR A N 1
ATOM 2168 C CA . THR A 1 280 ? -15.036 15.162 -2.593 1.00 91.88 280 THR A CA 1
ATOM 2169 C C . THR A 1 280 ? -14.143 13.920 -2.528 1.00 91.88 280 THR A C 1
ATOM 2171 O O . THR A 1 280 ? -13.864 13.316 -3.563 1.00 91.88 280 THR A O 1
ATOM 2174 N N . ILE A 1 281 ? -13.767 13.491 -1.319 1.00 94.25 281 ILE A N 1
ATOM 2175 C CA . ILE A 1 281 ? -12.963 12.282 -1.087 1.00 94.25 281 ILE A CA 1
ATOM 2176 C C . ILE A 1 281 ? -13.658 11.041 -1.656 1.00 94.25 281 ILE A C 1
ATOM 2178 O O . ILE A 1 281 ? -13.070 10.323 -2.465 1.00 94.25 281 ILE A O 1
ATOM 2182 N N . TYR A 1 282 ? -14.917 10.795 -1.277 1.00 96.12 282 TYR A N 1
ATOM 2183 C CA . TYR A 1 282 ? -15.632 9.595 -1.720 1.00 96.12 282 TYR A CA 1
ATOM 2184 C C . TYR A 1 282 ? -15.913 9.607 -3.222 1.00 96.12 282 TYR A C 1
ATOM 2186 O O . TYR A 1 282 ? -15.841 8.561 -3.861 1.00 96.12 282 TYR A O 1
ATOM 2194 N N . ARG A 1 283 ? -16.163 10.779 -3.815 1.00 96.19 283 ARG A N 1
ATOM 2195 C CA . ARG A 1 283 ? -16.331 10.899 -5.267 1.00 96.19 283 ARG A CA 1
ATOM 2196 C C . ARG A 1 283 ? -15.051 10.538 -6.022 1.00 96.19 283 ARG A C 1
ATOM 2198 O O . ARG A 1 283 ? -15.122 9.834 -7.023 1.00 96.19 283 ARG A O 1
ATOM 2205 N N . HIS A 1 284 ? -13.887 10.989 -5.556 1.00 97.25 284 HIS A N 1
ATOM 2206 C CA . HIS A 1 284 ? -12.617 10.627 -6.192 1.00 97.25 284 HIS A CA 1
ATOM 2207 C C . HIS A 1 284 ? -12.263 9.150 -5.979 1.00 97.25 284 HIS A C 1
ATOM 2209 O O . HIS A 1 284 ? -11.745 8.507 -6.890 1.00 97.25 284 HIS A O 1
ATOM 2215 N N . TRP A 1 285 ? -12.588 8.583 -4.813 1.00 97.81 285 TRP A N 1
ATOM 2216 C CA . TRP A 1 285 ? -12.449 7.143 -4.590 1.00 97.81 285 TRP A CA 1
ATOM 2217 C C . TRP A 1 285 ? -13.360 6.326 -5.520 1.00 97.81 285 TRP A C 1
ATOM 2219 O O . TRP A 1 285 ? -12.910 5.343 -6.106 1.00 97.81 285 TRP A O 1
ATOM 2229 N N . LEU A 1 286 ? -14.605 6.769 -5.733 1.00 97.94 286 LEU A N 1
ATOM 2230 C CA . LEU A 1 286 ? -15.539 6.148 -6.679 1.00 97.94 286 LEU A CA 1
ATOM 2231 C C . LEU A 1 286 ? -15.000 6.168 -8.109 1.00 97.94 286 LEU A C 1
ATOM 2233 O O . LEU A 1 286 ? -14.950 5.118 -8.746 1.00 97.94 286 LEU A O 1
ATOM 2237 N N . ALA A 1 287 ? -14.518 7.327 -8.561 1.00 97.31 287 ALA A N 1
ATOM 2238 C CA . ALA A 1 287 ? -13.854 7.493 -9.851 1.00 97.31 287 ALA A CA 1
ATOM 2239 C C . A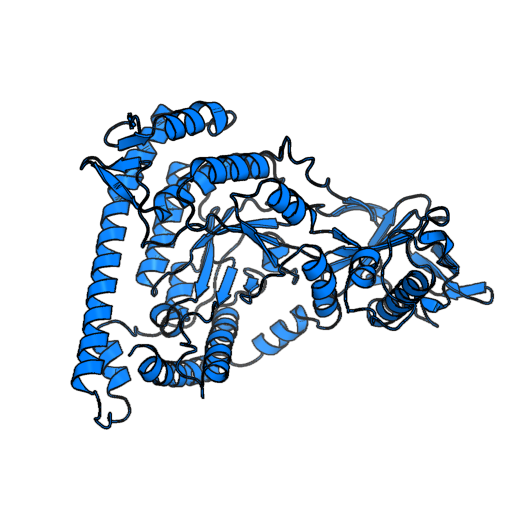LA A 1 287 ? -12.705 6.482 -10.049 1.00 97.31 287 ALA A C 1
ATOM 2241 O O . ALA A 1 287 ? -12.644 5.788 -11.064 1.00 97.31 287 ALA A O 1
ATOM 2242 N N . LEU A 1 288 ? -11.833 6.313 -9.046 1.00 97.69 288 LEU A N 1
ATOM 2243 C CA . LEU A 1 288 ? -10.735 5.334 -9.083 1.00 97.69 288 LEU A CA 1
ATOM 2244 C C . LEU A 1 288 ? -11.227 3.884 -9.177 1.00 97.69 288 LEU A C 1
ATOM 2246 O O . LEU A 1 288 ? -10.702 3.109 -9.981 1.00 97.69 288 LEU A O 1
ATOM 2250 N N . MET A 1 289 ? -12.229 3.503 -8.381 1.00 98.19 289 MET A N 1
ATOM 2251 C CA . MET A 1 289 ? -12.744 2.127 -8.370 1.00 98.19 289 MET A CA 1
ATOM 2252 C C . MET A 1 289 ? -13.497 1.780 -9.662 1.00 98.19 289 MET A C 1
ATOM 2254 O O . MET A 1 289 ? -13.334 0.674 -10.187 1.00 98.19 289 MET A O 1
ATOM 2258 N N . GLN A 1 290 ? -14.222 2.740 -10.240 1.00 96.94 290 GLN A N 1
ATOM 2259 C CA . GLN A 1 290 ? -14.873 2.609 -11.550 1.00 96.94 290 GLN A CA 1
ATOM 2260 C C . GLN A 1 290 ? -13.879 2.667 -12.717 1.00 96.94 290 GLN A C 1
ATOM 2262 O O . GLN A 1 290 ? -14.123 2.081 -13.770 1.00 96.94 290 GLN A O 1
ATOM 2267 N N . GLY A 1 291 ? -12.721 3.295 -12.507 1.00 95.75 291 GLY A N 1
ATOM 2268 C CA . GLY A 1 291 ? -11.692 3.469 -13.522 1.00 95.75 291 GLY A CA 1
ATOM 2269 C C . GLY A 1 291 ? -11.913 4.681 -14.434 1.00 95.75 291 GLY A C 1
ATOM 2270 O O . GLY A 1 291 ? -11.318 4.731 -15.506 1.00 95.75 291 GLY A O 1
ATOM 2271 N N . ASP A 1 292 ? -12.740 5.639 -14.013 1.00 93.31 292 ASP A N 1
ATOM 2272 C CA . ASP A 1 292 ? -13.069 6.861 -14.749 1.00 93.31 292 ASP A CA 1
ATOM 2273 C C . ASP A 1 292 ? -12.746 8.089 -13.891 1.00 93.31 292 ASP A C 1
ATOM 2275 O O . ASP A 1 292 ? -13.440 8.382 -12.919 1.00 93.31 292 ASP A O 1
ATOM 2279 N N . LEU A 1 293 ? -11.666 8.794 -14.239 1.00 92.19 293 LEU A N 1
ATOM 2280 C CA . LEU A 1 293 ? -11.178 9.977 -13.522 1.00 92.19 293 LEU A CA 1
ATOM 2281 C C . LEU A 1 293 ? -11.495 11.291 -14.247 1.00 92.19 293 LEU A C 1
ATOM 2283 O O . LEU A 1 293 ? -10.843 12.308 -13.990 1.00 92.19 293 LEU A O 1
ATOM 2287 N N . TYR A 1 294 ? -12.483 11.321 -15.143 1.00 84.62 294 TYR A N 1
ATOM 2288 C CA . TYR A 1 294 ? -12.857 12.554 -15.833 1.00 84.62 294 TYR A CA 1
ATOM 2289 C C . TYR A 1 294 ? -13.186 13.700 -14.842 1.00 84.62 294 TYR A C 1
ATOM 2291 O O . TYR A 1 294 ? -13.890 13.484 -13.851 1.00 84.62 294 TYR A O 1
ATOM 2299 N N . PRO A 1 295 ?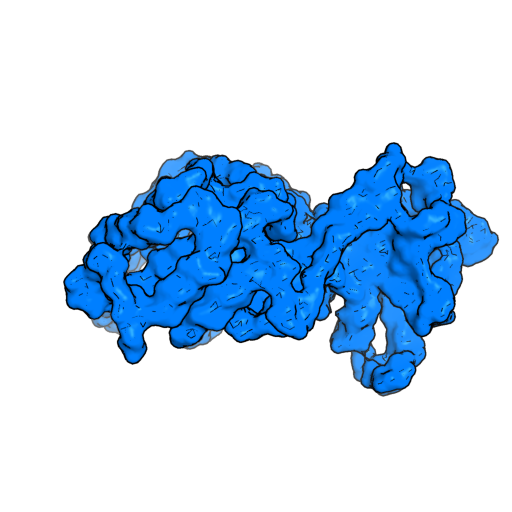 -12.711 14.946 -15.073 1.00 88.19 295 PRO A N 1
ATOM 2300 C CA . PRO A 1 295 ? -11.960 15.438 -16.235 1.00 88.19 295 PRO A CA 1
ATOM 2301 C C . PRO A 1 295 ? -10.429 15.399 -16.083 1.00 88.19 295 PRO A C 1
ATOM 2303 O O . PRO A 1 295 ? -9.734 16.032 -16.874 1.00 88.19 295 PRO A O 1
ATOM 2306 N N . ALA A 1 296 ? -9.873 14.726 -15.070 1.00 89.94 296 ALA A N 1
ATOM 2307 C CA . ALA A 1 296 ? -8.425 14.736 -14.851 1.00 89.94 296 ALA A CA 1
ATOM 2308 C C . ALA A 1 296 ? -7.641 13.989 -15.940 1.00 89.94 296 ALA A C 1
ATOM 2310 O O . ALA A 1 296 ? -6.515 14.384 -16.237 1.00 89.94 296 ALA A O 1
ATOM 2311 N N . GLY A 1 297 ? -8.227 12.945 -16.534 1.00 94.00 297 GLY A N 1
ATOM 2312 C CA . GLY A 1 297 ? -7.627 12.169 -17.619 1.00 94.00 297 GLY A CA 1
ATOM 2313 C C . GLY A 1 297 ? -7.903 10.672 -17.496 1.00 94.00 297 GLY A C 1
ATOM 2314 O O . GLY A 1 297 ? -8.778 10.250 -16.740 1.00 94.00 297 GLY A O 1
ATOM 2315 N N . GLU A 1 298 ? -7.142 9.876 -18.246 1.00 95.25 298 GLU A N 1
ATOM 2316 C CA . GLU A 1 298 ? -7.305 8.423 -18.330 1.00 95.25 298 GLU A CA 1
ATOM 2317 C C . GLU A 1 298 ? -6.280 7.683 -17.464 1.00 95.25 298 GLU A C 1
ATOM 2319 O O . GLU A 1 298 ? -5.081 7.989 -17.463 1.00 95.25 298 GLU A O 1
ATOM 2324 N N . LEU A 1 299 ? -6.750 6.670 -16.737 1.00 96.50 299 LEU A N 1
ATOM 2325 C CA . LEU A 1 299 ? -5.870 5.733 -16.049 1.00 96.50 299 LEU A CA 1
ATOM 2326 C C . LEU A 1 299 ? -5.087 4.904 -17.073 1.00 96.50 299 LEU A C 1
ATOM 2328 O O . LEU A 1 299 ? -5.643 4.438 -18.066 1.00 96.50 299 LEU A O 1
ATOM 2332 N N . ALA A 1 300 ? -3.804 4.674 -16.804 1.00 96.81 300 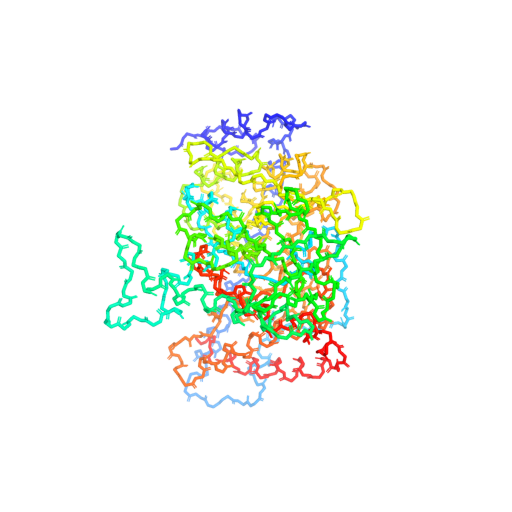ALA A N 1
ATOM 2333 C CA . ALA A 1 300 ? -2.926 3.911 -17.677 1.00 96.81 300 ALA A CA 1
ATOM 2334 C C . ALA A 1 300 ? -3.495 2.506 -17.912 1.00 96.81 300 ALA A C 1
ATOM 2336 O O . ALA A 1 300 ? -3.853 1.817 -16.958 1.00 96.81 300 ALA A O 1
ATOM 2337 N N . ALA A 1 301 ? -3.562 2.060 -19.166 1.00 96.69 301 ALA A N 1
ATOM 2338 C CA . ALA A 1 301 ? -3.954 0.694 -19.499 1.00 96.69 301 ALA A CA 1
ATOM 2339 C C . ALA A 1 301 ? -2.886 -0.317 -19.055 1.00 96.69 301 ALA A C 1
ATOM 2341 O O . ALA A 1 301 ? -1.726 0.033 -18.833 1.00 96.69 301 ALA A O 1
ATOM 2342 N N . ASP A 1 302 ? -3.273 -1.587 -18.947 1.00 97.56 302 ASP A N 1
ATOM 2343 C CA . ASP A 1 302 ? -2.299 -2.657 -18.738 1.00 97.56 302 ASP A CA 1
ATOM 2344 C C . ASP A 1 302 ? -1.331 -2.761 -19.921 1.00 97.56 302 ASP A C 1
ATOM 2346 O O . ASP A 1 302 ? -1.630 -2.368 -21.049 1.00 97.56 302 ASP A O 1
ATOM 2350 N N . ARG A 1 303 ? -0.130 -3.263 -19.644 1.00 98.00 303 ARG A N 1
ATOM 2351 C CA . ARG A 1 303 ? 0.966 -3.347 -20.606 1.00 98.00 303 ARG A CA 1
ATOM 2352 C C . ARG A 1 303 ? 1.045 -4.757 -21.165 1.00 98.00 303 ARG A C 1
ATOM 2354 O O . ARG A 1 303 ? 1.018 -5.720 -20.404 1.00 98.00 303 ARG A O 1
ATOM 2361 N N . HIS A 1 304 ? 1.183 -4.860 -22.481 1.00 98.19 304 HIS A N 1
ATOM 2362 C CA . HIS A 1 304 ? 1.140 -6.120 -23.219 1.00 98.19 304 HIS A CA 1
ATOM 2363 C C . HIS A 1 304 ? 2.471 -6.389 -23.919 1.00 98.19 304 HIS A C 1
ATOM 2365 O O . HIS A 1 304 ? 3.045 -5.484 -24.526 1.00 98.19 304 HIS A O 1
ATOM 2371 N N . TYR A 1 305 ? 2.957 -7.625 -23.850 1.00 98.50 305 TYR A N 1
ATOM 2372 C CA . TYR A 1 305 ? 4.234 -8.049 -24.423 1.00 98.50 305 TYR A CA 1
ATOM 2373 C C . TYR A 1 305 ? 4.104 -9.420 -25.077 1.00 98.50 305 TYR A C 1
ATOM 2375 O O . TYR A 1 305 ? 3.327 -10.261 -24.630 1.00 98.50 305 TYR A O 1
ATOM 2383 N N . GLN A 1 306 ? 4.930 -9.678 -26.087 1.00 98.31 306 GLN A N 1
ATOM 2384 C CA . GLN A 1 306 ? 5.218 -11.040 -26.525 1.00 98.31 306 GLN A CA 1
ATOM 2385 C C . GLN A 1 306 ? 6.206 -11.654 -25.535 1.00 98.31 306 GLN A C 1
ATOM 2387 O O . GLN A 1 306 ? 7.295 -11.111 -25.338 1.00 98.31 306 GLN A O 1
ATOM 2392 N N . ALA A 1 307 ? 5.821 -12.750 -24.885 1.00 97.44 307 ALA A N 1
ATOM 2393 C CA . ALA A 1 307 ? 6.640 -13.387 -23.862 1.00 97.44 307 ALA A CA 1
ATOM 2394 C C . ALA A 1 307 ? 7.845 -14.117 -24.479 1.00 97.44 307 ALA A C 1
ATOM 2396 O O . ALA A 1 307 ? 7.754 -14.675 -25.572 1.00 97.44 307 ALA A O 1
ATOM 2397 N N . ALA A 1 308 ? 8.961 -14.174 -23.749 1.00 94.38 308 ALA A N 1
ATOM 2398 C CA . ALA A 1 308 ? 10.181 -14.870 -24.170 1.00 94.38 308 ALA A CA 1
ATOM 2399 C C . ALA A 1 308 ? 9.935 -16.362 -24.472 1.00 94.38 308 ALA A C 1
ATOM 2401 O O . ALA A 1 308 ? 10.490 -16.909 -25.421 1.00 94.38 308 ALA A O 1
ATOM 2402 N N . GLY A 1 309 ? 9.053 -17.005 -23.697 1.00 89.31 309 GLY A N 1
ATOM 2403 C CA . GLY A 1 309 ? 8.622 -18.392 -23.907 1.00 89.31 309 GLY A CA 1
ATOM 2404 C C . GLY A 1 309 ? 7.542 -18.581 -24.982 1.00 89.31 309 GLY A C 1
ATOM 2405 O O . GLY A 1 309 ? 7.065 -19.698 -25.163 1.00 89.31 309 GLY A O 1
ATOM 2406 N N . GLY A 1 310 ? 7.146 -17.513 -25.681 1.00 91.25 310 GLY A N 1
ATOM 2407 C CA . GLY A 1 310 ? 5.991 -17.482 -26.576 1.00 91.25 310 GLY A CA 1
ATOM 2408 C C . GLY A 1 310 ? 4.683 -17.128 -25.857 1.00 91.25 310 GLY A C 1
ATOM 2409 O O . GLY A 1 310 ? 4.552 -17.274 -24.644 1.00 91.25 310 GLY A O 1
ATOM 2410 N N . GLY A 1 311 ? 3.701 -16.651 -26.624 1.00 95.25 311 GLY A N 1
ATOM 2411 C CA . GLY A 1 311 ? 2.423 -16.169 -26.094 1.00 95.25 311 GLY A CA 1
ATOM 2412 C C . GLY A 1 311 ? 2.471 -14.717 -25.616 1.00 95.25 311 GLY A C 1
ATOM 2413 O O . GLY A 1 311 ? 3.386 -13.960 -25.948 1.00 95.25 311 GLY A O 1
ATOM 2414 N N . GLU A 1 312 ? 1.449 -14.324 -24.861 1.00 96.88 312 GLU A N 1
ATOM 2415 C CA . GLU A 1 312 ? 1.261 -12.959 -24.374 1.00 96.88 312 GLU A CA 1
ATOM 2416 C C . GLU A 1 312 ? 1.556 -12.861 -22.874 1.00 96.88 312 GLU A C 1
ATOM 2418 O O . GLU A 1 312 ? 1.129 -13.701 -22.082 1.00 96.88 312 GLU A O 1
ATOM 2423 N N . LEU A 1 313 ? 2.264 -11.804 -22.484 1.00 97.50 313 LEU A N 1
ATOM 2424 C CA . LEU A 1 313 ? 2.474 -11.405 -21.099 1.00 97.50 313 LEU A CA 1
ATOM 2425 C C . LEU A 1 313 ? 1.785 -10.060 -20.859 1.00 97.50 313 LEU A C 1
ATOM 2427 O O . LEU A 1 313 ? 2.042 -9.088 -21.571 1.00 97.50 313 LEU A O 1
ATOM 2431 N N . ARG A 1 314 ? 0.941 -10.002 -19.825 1.00 97.38 314 ARG A N 1
ATOM 2432 C CA . ARG A 1 314 ? 0.230 -8.794 -19.396 1.00 97.38 314 ARG A CA 1
ATOM 2433 C C . ARG A 1 314 ? 0.718 -8.363 -18.018 1.00 97.38 314 ARG A C 1
ATOM 2435 O O . ARG A 1 314 ? 0.703 -9.163 -17.086 1.00 97.38 314 ARG A O 1
ATOM 2442 N N . LEU A 1 315 ? 1.109 -7.099 -17.889 1.00 97.81 315 LEU A N 1
ATOM 2443 C CA . LEU A 1 315 ? 1.489 -6.474 -16.622 1.00 97.81 315 LEU A CA 1
ATOM 2444 C C . LEU A 1 315 ? 0.526 -5.335 -16.287 1.00 97.81 315 LEU A C 1
ATOM 2446 O O . LEU A 1 315 ? 0.089 -4.632 -17.203 1.00 97.81 315 LEU A O 1
ATOM 2450 N N . PRO A 1 316 ? 0.205 -5.091 -15.007 1.00 97.56 316 PRO A N 1
ATOM 2451 C CA . PRO A 1 316 ? -0.669 -3.982 -14.679 1.00 97.56 316 PRO A CA 1
ATOM 2452 C C . PRO A 1 316 ? 0.009 -2.644 -14.997 1.00 97.56 316 PRO A C 1
ATOM 2454 O O . PRO A 1 316 ? 1.198 -2.436 -14.740 1.00 97.56 316 PRO A O 1
ATOM 2457 N N . GLY A 1 317 ? -0.760 -1.722 -15.569 1.00 97.69 317 GLY A N 1
ATOM 2458 C CA . GLY A 1 317 ? -0.270 -0.384 -15.916 1.00 97.69 317 GLY A CA 1
ATOM 2459 C C . GLY A 1 317 ? -0.284 0.607 -14.757 1.00 97.69 317 GLY A C 1
ATOM 2460 O O . GLY A 1 317 ? 0.291 1.684 -14.869 1.00 97.69 317 GLY A O 1
ATOM 2461 N N . ARG A 1 318 ? -0.953 0.247 -13.658 1.00 97.75 318 ARG A N 1
ATOM 2462 C CA . ARG A 1 318 ? -1.317 1.142 -12.555 1.00 97.75 318 ARG A CA 1
ATOM 2463 C C . ARG A 1 318 ? -0.852 0.581 -11.223 1.00 97.75 318 ARG A C 1
ATOM 2465 O O . ARG A 1 318 ? -0.751 -0.641 -11.064 1.00 97.75 318 ARG A O 1
ATOM 2472 N N . ALA A 1 319 ? -0.599 1.477 -10.282 1.00 98.12 319 ALA A N 1
ATOM 2473 C CA . ALA A 1 319 ? -0.270 1.128 -8.911 1.00 98.12 319 ALA A CA 1
ATOM 2474 C C . ALA A 1 319 ? -1.473 0.480 -8.211 1.00 98.12 319 ALA A C 1
ATOM 2476 O O . ALA A 1 319 ? -2.621 0.831 -8.491 1.00 98.12 319 ALA A O 1
ATOM 2477 N N . LEU A 1 320 ? -1.209 -0.436 -7.278 1.00 98.50 320 LEU A N 1
ATOM 2478 C CA . LEU A 1 320 ? -2.234 -0.956 -6.381 1.00 98.50 320 LEU A CA 1
ATOM 2479 C C . LEU A 1 320 ? -2.645 0.138 -5.386 1.00 98.50 320 LEU A C 1
ATOM 2481 O O . LEU A 1 320 ? -1.821 0.653 -4.635 1.00 98.50 320 LEU A O 1
ATOM 2485 N N . LEU A 1 321 ? -3.924 0.485 -5.367 1.00 98.44 321 LEU A N 1
ATOM 2486 C CA . LEU A 1 321 ? -4.482 1.524 -4.514 1.00 98.44 321 LEU A CA 1
ATOM 2487 C C . LEU A 1 321 ? -4.915 0.940 -3.166 1.00 98.44 321 LEU A C 1
ATOM 2489 O O . LEU A 1 321 ? -5.694 -0.017 -3.116 1.00 98.44 321 LEU A O 1
ATOM 2493 N N . LEU A 1 322 ? -4.453 1.569 -2.088 1.00 97.94 322 LEU A N 1
ATOM 2494 C CA . LEU A 1 322 ? -4.876 1.342 -0.709 1.00 97.94 322 LEU A CA 1
ATOM 2495 C C . LEU A 1 322 ? -5.547 2.611 -0.178 1.00 97.94 322 LEU A C 1
ATOM 2497 O O . LEU A 1 322 ? -5.135 3.714 -0.529 1.00 97.94 322 LEU A O 1
ATOM 2501 N N . LEU A 1 323 ? -6.542 2.480 0.697 1.00 97.88 323 LEU A N 1
ATOM 2502 C CA . LEU A 1 323 ? -7.239 3.624 1.288 1.00 97.88 323 LEU A CA 1
ATOM 2503 C C . LEU A 1 323 ? -6.829 3.798 2.757 1.00 97.88 323 LEU A C 1
ATOM 2505 O O . LEU A 1 323 ? -7.087 2.919 3.580 1.00 97.88 323 LEU A O 1
ATOM 2509 N N . ARG A 1 324 ? -6.224 4.938 3.113 1.00 95.88 324 ARG A N 1
ATOM 2510 C CA . ARG A 1 324 ? -5.999 5.333 4.516 1.00 95.88 324 ARG A CA 1
ATOM 2511 C C . ARG A 1 324 ? -7.242 6.042 5.040 1.00 95.88 324 ARG A C 1
ATOM 2513 O O . ARG A 1 324 ? -7.538 7.170 4.638 1.00 95.88 324 ARG A O 1
ATOM 2520 N N . VAL A 1 325 ? -7.966 5.377 5.933 1.00 95.38 325 VAL A N 1
ATOM 2521 C CA . VAL A 1 325 ? -9.184 5.904 6.571 1.00 95.38 325 VAL A CA 1
ATOM 2522 C C . VAL A 1 325 ? -8.846 6.709 7.830 1.00 95.38 325 VAL A C 1
ATOM 2524 O O . VAL A 1 325 ? -7.695 6.759 8.262 1.00 95.38 325 VAL A O 1
ATOM 2527 N N . ASN A 1 326 ? -9.838 7.348 8.450 1.00 93.31 326 ASN A N 1
ATOM 2528 C CA . ASN A 1 326 ? -9.645 8.012 9.740 1.00 93.31 326 ASN A CA 1
ATOM 2529 C C . ASN A 1 326 ? -9.545 7.019 10.910 1.00 93.31 326 ASN A C 1
ATOM 2531 O O . ASN A 1 326 ? -10.131 5.943 10.879 1.00 93.31 326 ASN A O 1
ATOM 2535 N N . GLY A 1 327 ? -8.831 7.410 11.971 1.00 92.56 327 GLY A N 1
ATOM 2536 C CA . GLY A 1 327 ? -8.803 6.671 13.240 1.00 92.56 327 GLY A CA 1
ATOM 2537 C C . GLY A 1 327 ? -10.045 6.924 14.112 1.00 92.56 327 GLY A C 1
ATOM 2538 O O . GLY A 1 327 ? -10.912 7.730 13.771 1.00 92.56 327 GLY A O 1
ATOM 2539 N N . LEU A 1 328 ? -10.105 6.281 15.285 1.00 93.12 328 LEU A N 1
ATOM 2540 C CA . LEU A 1 328 ? -11.276 6.300 16.184 1.00 93.12 328 LEU A CA 1
ATOM 2541 C C . LEU A 1 328 ? -11.649 7.695 16.719 1.00 93.12 328 LEU A C 1
ATOM 2543 O O . LEU A 1 328 ? -12.804 7.948 17.039 1.00 93.12 328 LEU A O 1
ATOM 2547 N N . HIS A 1 329 ? -10.675 8.598 16.835 1.00 90.62 329 HIS A N 1
ATOM 2548 C CA . HIS A 1 329 ? -10.797 9.866 17.564 1.00 90.62 329 HIS A CA 1
ATOM 2549 C C . HIS A 1 329 ? -11.585 10.963 16.826 1.00 90.62 329 HIS A C 1
ATOM 2551 O O . HIS A 1 329 ? -11.766 12.053 17.364 1.00 90.62 329 HIS A O 1
ATOM 2557 N N . ARG A 1 330 ? -12.021 10.721 15.584 1.00 91.50 330 ARG A N 1
ATOM 2558 C CA . ARG A 1 330 ? -12.743 11.713 14.775 1.00 91.50 330 ARG A CA 1
ATOM 2559 C C . ARG A 1 330 ? -14.191 11.311 14.591 1.00 91.50 330 ARG A C 1
ATOM 2561 O O . ARG A 1 330 ? -14.500 10.143 14.390 1.00 91.50 330 ARG A O 1
ATOM 2568 N N . TYR A 1 331 ? -15.052 12.318 14.568 1.00 93.00 331 TYR A N 1
ATOM 2569 C CA . TYR A 1 331 ? -16.479 12.189 14.304 1.00 93.00 331 TYR A CA 1
ATOM 2570 C C . TYR A 1 331 ? -16.848 13.026 13.086 1.00 93.00 331 TYR A C 1
ATOM 2572 O O . TYR A 1 331 ? -16.227 14.061 12.829 1.00 93.00 331 TYR A O 1
ATOM 2580 N N . CYS A 1 332 ? -17.836 12.575 12.317 1.00 89.69 332 CYS A N 1
ATOM 2581 C CA . CYS A 1 332 ? -18.249 13.258 11.101 1.00 89.69 332 CYS A CA 1
ATOM 2582 C C . CYS A 1 332 ? -19.733 13.640 11.163 1.00 89.69 332 CYS A C 1
ATOM 2584 O O . CYS A 1 332 ? -20.580 12.752 11.232 1.00 89.69 332 CYS A O 1
ATOM 2586 N N . PRO A 1 333 ? -20.082 14.939 11.099 1.00 92.88 333 PRO A N 1
ATOM 2587 C CA . PRO A 1 333 ? -21.468 15.383 11.233 1.00 92.88 333 PRO A CA 1
ATOM 2588 C C . PRO A 1 333 ? -22.322 15.105 9.988 1.00 92.88 333 PRO A C 1
ATOM 2590 O O . PRO A 1 333 ? -23.503 15.415 9.987 1.00 92.88 333 PRO A O 1
ATOM 2593 N N . VAL A 1 334 ? -21.765 14.520 8.922 1.00 93.62 334 VAL A N 1
ATOM 2594 C CA . VAL A 1 334 ? -22.535 14.169 7.713 1.00 93.62 334 VAL A CA 1
ATOM 2595 C C . VAL A 1 334 ? -23.522 13.019 7.942 1.00 93.62 334 VAL A C 1
ATOM 2597 O O . VAL A 1 334 ? -24.388 12.782 7.103 1.00 93.62 334 VAL A O 1
ATOM 2600 N N . MET A 1 335 ? -23.401 12.306 9.062 1.00 95.62 335 MET A N 1
ATOM 2601 C CA . MET A 1 335 ? -24.344 11.287 9.500 1.00 95.62 335 MET A CA 1
ATOM 2602 C C . MET A 1 335 ? -24.462 11.339 11.023 1.00 95.62 335 MET A C 1
ATOM 2604 O O . MET A 1 335 ? -23.450 11.391 11.726 1.00 95.62 335 MET A O 1
ATOM 2608 N N . LEU A 1 336 ? -25.698 11.347 11.519 1.00 97.38 336 LEU A N 1
ATOM 2609 C CA . LEU A 1 336 ? -26.021 11.381 12.941 1.00 97.38 336 LEU A CA 1
ATOM 2610 C C . LEU A 1 336 ? -26.802 10.126 13.346 1.00 97.38 336 LEU A C 1
ATOM 2612 O O . LEU A 1 336 ? -27.611 9.625 12.561 1.00 97.38 336 LEU A O 1
ATOM 2616 N N . ASP A 1 337 ? -26.583 9.657 14.573 1.00 96.69 337 ASP A N 1
ATOM 2617 C CA . ASP A 1 337 ? -27.317 8.542 15.180 1.00 96.69 337 ASP A CA 1
ATOM 2618 C C . ASP A 1 337 ? -28.715 8.950 15.697 1.00 96.69 337 ASP A C 1
ATOM 2620 O O . ASP A 1 337 ? -29.137 10.108 15.580 1.00 96.69 337 ASP A O 1
ATOM 2624 N N . ALA A 1 338 ? -29.439 7.999 16.302 1.00 96.75 338 ALA A N 1
ATOM 2625 C CA . ALA A 1 338 ? -30.768 8.218 16.884 1.00 96.75 338 ALA A CA 1
ATOM 2626 C C . ALA A 1 338 ? -30.815 9.334 17.945 1.00 96.75 338 ALA A C 1
ATOM 2628 O O . ALA A 1 338 ? -31.874 9.916 18.190 1.00 96.75 338 ALA A O 1
ATOM 2629 N N . HIS A 1 339 ? -29.681 9.639 18.579 1.00 95.69 339 HIS A N 1
ATOM 2630 C CA . HIS A 1 339 ? -29.549 10.681 19.594 1.00 95.69 339 HIS A CA 1
ATOM 2631 C C . HIS A 1 339 ? -29.107 12.025 18.999 1.00 95.69 339 HIS A C 1
ATOM 2633 O O . HIS A 1 339 ? -28.933 12.998 19.733 1.00 95.69 339 HIS A O 1
ATOM 2639 N N . GLY A 1 340 ? -28.938 12.105 17.675 1.00 95.69 340 GLY A N 1
ATOM 2640 C CA . GLY A 1 340 ? -28.451 13.294 16.984 1.00 95.69 340 GLY A CA 1
ATOM 2641 C C . GLY A 1 340 ? -26.950 13.530 17.154 1.00 95.69 340 GLY A C 1
ATOM 2642 O O . GLY A 1 340 ? -26.487 14.635 16.872 1.00 95.69 340 GLY A O 1
ATOM 2643 N N . GLN A 1 341 ? -26.188 12.529 17.607 1.00 95.56 341 GLN A N 1
ATOM 2644 C CA . GLN A 1 341 ? -24.734 12.626 17.716 1.00 95.56 341 GLN A CA 1
ATOM 2645 C C . GLN A 1 341 ? -24.082 12.253 16.388 1.00 95.56 341 GLN A C 1
ATOM 2647 O O . GLN A 1 341 ? -24.514 11.316 15.722 1.00 95.56 341 GLN A O 1
ATOM 2652 N N . ALA A 1 342 ? -23.022 12.971 16.012 1.00 95.75 342 ALA A N 1
ATOM 2653 C CA . ALA A 1 342 ? -22.194 12.588 14.874 1.00 95.75 342 ALA A CA 1
ATOM 2654 C C . ALA A 1 342 ? -21.631 11.176 15.073 1.00 95.75 342 ALA A C 1
ATOM 2656 O O . ALA A 1 342 ? -21.292 10.798 16.195 1.00 95.75 342 ALA A O 1
ATOM 2657 N N . ILE A 1 343 ? -21.507 10.409 13.991 1.00 95.69 343 ILE A N 1
ATOM 2658 C CA . ILE A 1 343 ? -20.944 9.054 14.053 1.00 95.69 343 ILE A CA 1
ATOM 2659 C C . ILE A 1 343 ? -19.408 9.079 13.951 1.00 95.69 343 ILE A C 1
ATOM 2661 O O . ILE A 1 343 ? -18.848 10.033 13.389 1.00 95.69 343 ILE A O 1
ATOM 2665 N N . PRO A 1 344 ? -18.700 8.046 14.449 1.00 96.00 344 PRO A N 1
ATOM 2666 C CA . PRO A 1 344 ? -17.259 7.919 14.256 1.00 96.00 344 PRO A CA 1
ATOM 2667 C C . PRO A 1 344 ? -16.865 7.928 12.773 1.00 96.00 344 PRO A C 1
ATOM 2669 O O . PRO A 1 344 ? -17.400 7.167 11.965 1.00 96.00 344 PRO A O 1
ATOM 2672 N N . ALA A 1 345 ? -15.878 8.751 12.418 1.00 94.69 345 ALA A N 1
ATOM 2673 C CA . ALA A 1 345 ? -15.371 8.875 11.054 1.00 94.69 345 ALA A CA 1
ATOM 2674 C C . ALA A 1 345 ? -14.751 7.564 10.549 1.00 94.69 345 ALA A C 1
ATOM 2676 O O . ALA A 1 345 ? -14.896 7.251 9.375 1.00 94.69 345 ALA A O 1
ATOM 2677 N N . LEU A 1 346 ? -14.134 6.768 11.434 1.00 96.50 346 LEU A N 1
ATOM 2678 C CA . LEU A 1 346 ? -13.641 5.428 11.101 1.00 96.50 346 LEU A CA 1
ATOM 2679 C C . LEU A 1 346 ? -14.758 4.530 10.544 1.00 96.50 346 LEU A C 1
ATOM 2681 O O . LEU A 1 346 ? -14.562 3.881 9.520 1.00 96.50 346 LEU A O 1
ATOM 2685 N N . ILE A 1 347 ? -15.935 4.510 11.182 1.00 97.81 347 ILE A N 1
ATOM 2686 C CA . ILE A 1 347 ? -17.079 3.704 10.719 1.00 97.81 347 ILE A CA 1
ATOM 2687 C C . ILE A 1 347 ? -17.561 4.219 9.359 1.00 97.81 347 ILE A C 1
ATOM 2689 O O . ILE A 1 347 ? -17.777 3.428 8.446 1.00 97.81 347 ILE A O 1
ATOM 2693 N N . LEU A 1 348 ? -17.677 5.539 9.196 1.00 96.31 348 LEU A N 1
ATOM 2694 C CA . LEU A 1 348 ? -18.125 6.143 7.941 1.00 96.31 348 LEU A CA 1
ATOM 2695 C C . LEU A 1 348 ? -17.163 5.865 6.772 1.00 96.31 348 LEU A C 1
ATOM 2697 O O . LEU A 1 348 ? -17.598 5.429 5.706 1.00 96.31 348 LEU A O 1
ATOM 2701 N N . ASP A 1 349 ? -15.867 6.112 6.966 1.00 96.56 349 ASP A N 1
ATOM 2702 C CA . ASP A 1 349 ? -14.851 5.959 5.922 1.00 96.56 349 ASP A CA 1
ATOM 2703 C C . ASP A 1 349 ? -14.684 4.498 5.506 1.00 96.56 349 ASP A C 1
ATOM 2705 O O . ASP A 1 349 ? -14.540 4.212 4.321 1.00 96.56 349 ASP A O 1
ATOM 2709 N N . THR A 1 350 ? -14.718 3.566 6.461 1.00 98.00 350 THR A N 1
ATOM 2710 C CA . THR A 1 350 ? -14.620 2.130 6.157 1.00 98.00 350 THR A CA 1
ATOM 2711 C C . THR A 1 350 ? -15.877 1.617 5.467 1.00 98.00 350 THR A C 1
ATOM 2713 O O . THR A 1 350 ? -15.754 0.861 4.504 1.00 98.00 350 THR A O 1
ATOM 2716 N N . LEU A 1 351 ? -17.067 2.070 5.878 1.00 98.38 351 LEU A N 1
ATOM 2717 C CA . LEU A 1 351 ? -18.327 1.741 5.213 1.00 98.38 351 LEU A CA 1
ATOM 2718 C C . LEU A 1 351 ? -18.325 2.208 3.755 1.00 98.38 351 LEU A C 1
ATOM 2720 O O . LEU A 1 351 ? -18.527 1.394 2.855 1.00 98.38 351 LEU A O 1
ATOM 2724 N N . LEU A 1 352 ? -18.078 3.498 3.506 1.00 98.00 352 LEU A N 1
ATOM 2725 C CA . LEU A 1 352 ? -18.125 4.029 2.142 1.00 98.00 352 LEU A CA 1
ATOM 2726 C C . LEU A 1 352 ? -16.927 3.601 1.304 1.00 98.00 352 LEU A C 1
ATOM 2728 O O . LEU A 1 352 ? -17.105 3.290 0.130 1.00 98.00 352 LEU A O 1
ATOM 2732 N N . GLY A 1 353 ? -15.737 3.504 1.895 1.00 98.12 353 GLY A N 1
ATOM 2733 C CA . GLY A 1 353 ? -14.558 2.959 1.228 1.00 98.12 353 GLY A CA 1
ATOM 2734 C C . GLY A 1 353 ? -14.796 1.538 0.716 1.00 98.12 353 GLY A C 1
ATOM 2735 O O . GLY A 1 353 ? -14.482 1.254 -0.441 1.00 98.12 353 GLY A O 1
ATOM 2736 N N . SER A 1 354 ? -15.419 0.683 1.536 1.00 98.56 354 SER A N 1
ATOM 2737 C CA . SER A 1 354 ? -15.736 -0.710 1.186 1.00 98.56 354 SER A CA 1
ATOM 2738 C C . SER A 1 354 ? -16.891 -0.823 0.192 1.00 98.56 354 SER A C 1
ATOM 2740 O O . SER A 1 354 ? -16.782 -1.567 -0.779 1.00 98.56 354 SER A O 1
ATOM 2742 N N . LEU A 1 355 ? -17.976 -0.062 0.391 1.00 98.69 355 LEU A N 1
ATOM 2743 C CA . LEU A 1 355 ? -19.115 -0.041 -0.532 1.00 98.69 355 LEU A CA 1
ATOM 2744 C C . LEU A 1 355 ? -18.678 0.390 -1.938 1.00 98.69 355 LEU A C 1
ATOM 2746 O O . LEU A 1 355 ? -19.030 -0.243 -2.927 1.00 98.69 355 LEU A O 1
ATOM 2750 N N . ILE A 1 356 ? -17.875 1.451 -2.028 1.00 98.69 356 ILE A N 1
ATOM 2751 C CA . ILE A 1 356 ? -17.353 1.954 -3.300 1.00 98.69 356 ILE A CA 1
ATOM 2752 C C . ILE A 1 356 ? -16.382 0.949 -3.938 1.00 98.69 356 ILE A C 1
ATOM 2754 O O . ILE A 1 356 ? -16.388 0.778 -5.157 1.00 98.69 356 ILE A O 1
ATOM 2758 N N . ALA A 1 357 ? -15.584 0.236 -3.139 1.00 98.44 357 ALA A N 1
ATOM 2759 C CA . ALA A 1 357 ? -14.666 -0.782 -3.644 1.00 98.44 357 ALA A CA 1
ATOM 2760 C C . ALA A 1 357 ? -15.373 -1.983 -4.304 1.00 98.44 357 ALA A C 1
ATOM 2762 O O . ALA A 1 357 ? -14.732 -2.706 -5.065 1.00 98.44 357 ALA A O 1
ATOM 2763 N N . LEU A 1 358 ? -16.688 -2.173 -4.110 1.00 98.44 358 LEU A N 1
ATOM 2764 C CA . LEU A 1 358 ? -17.457 -3.192 -4.838 1.00 98.44 358 LEU A CA 1
ATOM 2765 C C . LEU A 1 358 ? -17.371 -3.014 -6.364 1.00 98.44 358 LEU A C 1
ATOM 2767 O O . LEU A 1 358 ? -17.325 -4.011 -7.085 1.00 98.44 358 LEU A O 1
ATOM 2771 N N . HIS A 1 359 ? -17.272 -1.770 -6.851 1.00 98.25 359 HIS A N 1
ATOM 2772 C CA . HIS A 1 359 ? -17.055 -1.474 -8.274 1.00 98.25 359 HIS A CA 1
ATOM 2773 C C . HIS A 1 359 ? -15.752 -2.093 -8.788 1.00 98.25 359 HIS A C 1
ATOM 2775 O O . HIS A 1 359 ? -15.717 -2.679 -9.871 1.00 98.25 359 HIS A O 1
ATOM 2781 N N . ASP A 1 360 ? -14.685 -2.034 -7.988 1.00 98.00 360 ASP A N 1
ATOM 2782 C CA . ASP A 1 360 ? -13.429 -2.690 -8.336 1.00 98.00 360 ASP A CA 1
ATOM 2783 C C . ASP A 1 360 ? -13.503 -4.211 -8.190 1.00 98.00 360 ASP A C 1
ATOM 2785 O O . ASP A 1 360 ? -13.019 -4.927 -9.058 1.00 98.00 360 ASP A O 1
ATOM 2789 N N . LEU A 1 361 ? -14.144 -4.739 -7.147 1.00 96.88 361 LEU A N 1
ATOM 2790 C CA . LEU A 1 361 ? -14.264 -6.192 -6.977 1.00 96.88 361 LEU A CA 1
ATOM 2791 C C . LEU A 1 361 ? -15.016 -6.867 -8.137 1.00 96.88 361 LEU A C 1
ATOM 2793 O O . LEU A 1 361 ? -14.762 -8.037 -8.432 1.00 96.88 361 LEU A O 1
ATOM 2797 N N . GLN A 1 362 ? -15.905 -6.143 -8.821 1.00 93.75 362 GLN A N 1
ATOM 2798 C CA . GLN A 1 362 ? -16.533 -6.594 -10.065 1.00 93.75 362 GLN A CA 1
ATOM 2799 C C . GLN A 1 362 ? -15.605 -6.423 -11.279 1.00 93.75 362 GLN A C 1
ATOM 2801 O O . GLN A 1 362 ? -15.447 -7.352 -12.070 1.00 93.75 362 GLN A O 1
ATOM 2806 N N . ARG A 1 363 ? -14.970 -5.251 -11.425 1.00 94.69 363 ARG A N 1
ATOM 2807 C CA . ARG A 1 363 ? -14.160 -4.876 -12.600 1.00 94.69 363 ARG A CA 1
ATOM 2808 C C . ARG A 1 363 ? -12.763 -5.506 -12.637 1.00 94.69 363 ARG A C 1
ATOM 2810 O O . ARG A 1 363 ? -12.214 -5.710 -13.716 1.00 94.69 363 ARG A O 1
ATOM 2817 N N . ARG A 1 364 ? -12.182 -5.785 -11.470 1.00 95.06 364 ARG A N 1
ATOM 2818 C CA . ARG A 1 364 ? -10.801 -6.251 -11.244 1.00 95.06 364 ARG A CA 1
ATOM 2819 C C . ARG A 1 364 ? -9.743 -5.319 -11.830 1.00 95.06 364 ARG A C 1
ATOM 2821 O O . ARG A 1 364 ? -8.780 -5.764 -12.451 1.00 95.06 364 ARG A O 1
ATOM 2828 N N . GLY A 1 365 ? -9.934 -4.012 -11.656 1.00 93.88 365 GLY A N 1
ATOM 2829 C CA . GLY A 1 365 ? -9.044 -2.994 -12.211 1.00 93.88 365 GLY A CA 1
ATOM 2830 C C . GLY A 1 365 ? -7.932 -2.516 -11.278 1.00 93.88 365 GLY A C 1
ATOM 2831 O O . GLY A 1 365 ? -6.926 -1.992 -11.770 1.00 93.88 365 GLY A O 1
ATOM 2832 N N . ASN A 1 366 ? -8.118 -2.699 -9.971 1.00 98.00 366 ASN A N 1
ATOM 2833 C CA . ASN A 1 366 ? -7.183 -2.428 -8.888 1.00 98.00 366 ASN A CA 1
ATOM 2834 C C . ASN A 1 366 ? -6.721 -3.747 -8.235 1.00 98.00 366 ASN A C 1
ATOM 2836 O O . ASN A 1 366 ? -5.592 -4.175 -8.493 1.00 98.00 366 ASN A O 1
ATOM 2840 N N . SER A 1 367 ? -7.577 -4.436 -7.463 1.00 97.94 367 SER A N 1
ATOM 2841 C CA . SER A 1 367 ? -7.245 -5.765 -6.921 1.00 97.94 367 SER A CA 1
ATOM 2842 C C . SER A 1 367 ? -7.602 -6.874 -7.907 1.00 97.94 367 SER A C 1
ATOM 2844 O O . SER A 1 367 ? -8.738 -7.008 -8.369 1.00 97.94 367 SER A O 1
ATOM 2846 N N . ARG A 1 368 ? -6.632 -7.743 -8.186 1.00 97.50 368 ARG A N 1
ATOM 2847 C CA . ARG A 1 368 ? -6.818 -8.949 -8.999 1.00 97.50 368 ARG A CA 1
ATOM 2848 C C . ARG A 1 368 ? -7.130 -10.166 -8.133 1.00 97.50 368 ARG A C 1
ATOM 2850 O O . ARG A 1 368 ? -7.604 -11.172 -8.651 1.00 97.50 368 ARG A O 1
ATOM 2857 N N . THR A 1 369 ? -6.945 -10.061 -6.817 1.00 97.75 369 THR A N 1
ATOM 2858 C CA . THR A 1 369 ? -7.163 -11.159 -5.861 1.00 97.75 369 THR A CA 1
ATOM 2859 C C . THR A 1 369 ? -8.482 -11.071 -5.096 1.00 97.75 369 THR A C 1
ATOM 2861 O O . THR A 1 369 ? -8.903 -12.047 -4.484 1.00 97.75 369 THR A O 1
ATOM 2864 N N . GLY A 1 370 ? -9.208 -9.957 -5.218 1.00 97.19 370 GLY A N 1
ATOM 2865 C CA . GLY A 1 370 ? -10.549 -9.797 -4.637 1.00 97.19 370 GLY A CA 1
ATOM 2866 C C . GLY A 1 370 ? -10.520 -9.232 -3.239 1.00 97.19 370 GLY A C 1
ATOM 2867 O O . GLY A 1 370 ? -11.309 -9.650 -2.395 1.00 97.19 370 GLY A O 1
ATOM 2868 N N . SER A 1 371 ? -9.599 -8.302 -3.026 1.00 98.69 371 SER A N 1
ATOM 2869 C CA . SER A 1 371 ? -9.288 -7.737 -1.729 1.00 98.69 371 SER A CA 1
ATOM 2870 C C . SER A 1 371 ? -9.374 -6.226 -1.759 1.00 98.69 371 SER A C 1
ATOM 2872 O O . SER A 1 371 ? -9.047 -5.585 -2.754 1.00 98.69 371 SER A O 1
ATOM 2874 N N . VAL A 1 372 ? -9.800 -5.656 -0.638 1.00 98.81 372 VAL A N 1
ATOM 2875 C CA . VAL A 1 372 ? -9.851 -4.208 -0.430 1.00 98.81 372 VAL A CA 1
ATOM 2876 C C . VAL A 1 372 ? -8.894 -3.867 0.698 1.00 98.81 372 VAL A C 1
ATOM 2878 O O . VAL A 1 372 ? -8.978 -4.454 1.774 1.00 98.81 372 VAL A O 1
ATOM 2881 N N . TYR A 1 373 ? -7.979 -2.933 0.459 1.00 98.69 373 TYR A N 1
ATOM 2882 C CA . TYR A 1 373 ? -6.919 -2.594 1.403 1.00 98.69 373 TYR A CA 1
ATOM 2883 C C . TYR A 1 373 ? -7.245 -1.306 2.154 1.00 98.69 373 TYR A C 1
ATOM 2885 O O . TYR A 1 373 ? -7.243 -0.224 1.564 1.00 98.69 373 TYR A O 1
ATOM 2893 N N . LEU A 1 374 ? -7.508 -1.428 3.455 1.00 98.44 374 LEU A N 1
ATOM 2894 C CA . LEU A 1 374 ? -7.881 -0.320 4.330 1.00 98.44 374 LEU A CA 1
ATOM 2895 C C . LEU A 1 374 ? -6.828 -0.153 5.433 1.00 98.44 374 LEU A C 1
ATOM 2897 O O . LEU A 1 374 ? -6.659 -1.027 6.287 1.00 98.44 374 LEU A O 1
ATOM 2901 N N . LEU A 1 375 ? -6.117 0.975 5.424 1.00 96.31 375 LEU A N 1
ATOM 2902 C CA . LEU A 1 375 ? -5.134 1.323 6.451 1.00 96.31 375 LEU A CA 1
ATOM 2903 C C . LEU A 1 375 ? -5.803 2.164 7.532 1.00 96.31 375 LEU A C 1
ATOM 2905 O O . LEU A 1 375 ? -6.359 3.223 7.234 1.00 96.31 375 LEU A O 1
ATOM 2909 N N . VAL A 1 376 ? -5.711 1.715 8.785 1.00 95.44 376 VAL A N 1
ATOM 2910 C CA . VAL A 1 376 ? -6.311 2.405 9.932 1.00 95.44 376 VAL A CA 1
ATOM 2911 C C . VAL A 1 376 ? -5.209 3.025 10.799 1.00 95.44 376 VAL A C 1
ATOM 2913 O O . VAL A 1 376 ? -4.449 2.297 11.442 1.00 95.44 376 VAL A O 1
ATOM 2916 N N . PRO A 1 377 ? -5.086 4.364 10.828 1.00 93.56 377 PRO A N 1
ATOM 2917 C CA . PRO A 1 377 ? -4.059 5.049 11.600 1.00 93.56 377 PRO A CA 1
ATOM 2918 C C . PRO A 1 377 ? -4.482 5.282 13.058 1.00 93.56 377 PRO A C 1
ATOM 2920 O O . PRO A 1 377 ? -5.661 5.211 13.412 1.00 93.56 377 PRO A O 1
ATOM 2923 N N . TYR A 1 378 ? -3.510 5.667 13.890 1.00 94.19 378 TYR A N 1
ATOM 2924 C CA . TYR A 1 378 ? -3.714 6.149 15.266 1.00 94.19 378 TYR A CA 1
ATOM 2925 C C . TYR A 1 378 ? -4.411 5.164 16.215 1.00 94.19 378 TYR A C 1
ATOM 2927 O O . TYR A 1 378 ? -5.052 5.594 17.182 1.00 94.19 378 TYR A O 1
ATOM 2935 N N . LEU A 1 379 ? -4.316 3.862 15.944 1.00 96.19 379 LEU A N 1
ATOM 2936 C CA . LEU A 1 379 ? -4.763 2.831 16.876 1.00 96.19 379 LEU A CA 1
ATOM 2937 C C . LEU A 1 379 ? -3.856 2.820 18.111 1.00 96.19 379 LEU A C 1
ATOM 2939 O O . LEU A 1 379 ? -2.642 3.003 17.996 1.00 96.19 379 LEU A O 1
ATOM 2943 N N . GLN A 1 380 ? -4.447 2.601 19.284 1.00 96.62 380 GLN A N 1
ATOM 2944 C CA . GLN A 1 380 ? -3.758 2.517 20.569 1.00 96.62 380 GLN A CA 1
ATOM 2945 C C . GLN A 1 380 ? -3.962 1.136 21.202 1.00 96.62 380 GLN A C 1
ATOM 2947 O O . GLN A 1 380 ? -4.801 0.940 22.083 1.00 96.62 380 GLN A O 1
ATOM 2952 N N . GLY A 1 381 ? -3.130 0.183 20.788 1.00 97.19 381 GLY A N 1
ATOM 2953 C CA . GLY A 1 381 ? -3.074 -1.153 21.370 1.00 97.19 381 GLY A CA 1
ATOM 2954 C C . GLY A 1 381 ? -4.078 -2.164 20.790 1.00 97.19 381 GLY A C 1
ATOM 2955 O O . GLY A 1 381 ? -4.799 -1.891 19.819 1.00 97.19 381 GLY A O 1
ATOM 2956 N N . PRO A 1 382 ? -4.113 -3.374 21.374 1.00 98.25 382 PRO A N 1
ATOM 2957 C CA . PRO A 1 382 ? -4.795 -4.518 20.779 1.00 98.25 382 PRO A CA 1
ATOM 2958 C C . PRO A 1 382 ? -6.321 -4.425 20.844 1.00 98.25 382 PRO A C 1
ATOM 2960 O O . PRO A 1 382 ? -6.976 -4.926 19.936 1.00 98.25 382 PRO A O 1
ATOM 2963 N N . GLN A 1 383 ? -6.907 -3.755 21.845 1.00 98.38 383 GLN A N 1
ATOM 2964 C CA . GLN A 1 383 ? -8.369 -3.617 21.944 1.00 98.38 383 GLN A CA 1
ATOM 2965 C C . GLN A 1 383 ? -8.955 -2.864 20.744 1.00 98.38 383 GLN A C 1
ATOM 2967 O O . GLN A 1 383 ? -9.959 -3.276 20.168 1.00 98.38 383 GLN A O 1
ATOM 2972 N N . GLU A 1 384 ? -8.308 -1.778 20.330 1.00 98.62 384 GLU A N 1
ATOM 2973 C CA . GLU A 1 384 ? -8.767 -1.000 19.179 1.00 98.62 384 GLU A CA 1
ATOM 2974 C C . GLU A 1 384 ? -8.481 -1.704 17.858 1.00 98.62 384 GLU A C 1
ATOM 2976 O O . GLU A 1 384 ? -9.266 -1.613 16.918 1.00 98.62 384 GLU A O 1
ATOM 2981 N N . THR A 1 385 ? -7.383 -2.456 17.801 1.00 98.62 385 THR A N 1
ATOM 2982 C CA . THR A 1 385 ? -7.070 -3.293 16.642 1.00 98.62 385 THR A CA 1
ATOM 2983 C C . THR A 1 385 ? -8.107 -4.411 16.475 1.00 98.62 385 THR A C 1
ATOM 2985 O O . THR A 1 385 ? -8.574 -4.667 15.366 1.00 98.62 385 THR A O 1
ATOM 2988 N N . ALA A 1 386 ? -8.559 -5.014 17.578 1.00 98.75 386 ALA A N 1
ATOM 2989 C CA . ALA A 1 386 ? -9.656 -5.979 17.580 1.00 98.75 386 ALA A CA 1
ATOM 2990 C C . ALA A 1 386 ? -10.992 -5.345 17.161 1.00 98.75 386 ALA A C 1
ATOM 2992 O O . ALA A 1 386 ? -11.759 -5.969 16.427 1.00 98.75 386 ALA A O 1
ATOM 2993 N N . PHE A 1 387 ? -11.258 -4.094 17.554 1.00 98.81 387 PHE A N 1
ATOM 2994 C CA . PHE A 1 387 ? -12.425 -3.357 17.064 1.00 98.81 387 PHE A CA 1
ATOM 2995 C C . PHE A 1 387 ? -12.394 -3.171 15.541 1.00 98.81 387 PHE A C 1
ATOM 2997 O O . PHE A 1 387 ? -13.422 -3.344 14.893 1.00 98.81 387 PHE A O 1
ATOM 3004 N N . VAL A 1 388 ? -11.230 -2.882 14.947 1.00 98.69 388 VAL A N 1
ATOM 3005 C CA . VAL A 1 388 ? -11.096 -2.812 13.480 1.00 98.69 388 VAL A CA 1
ATOM 3006 C C . VAL A 1 388 ? -11.427 -4.156 12.827 1.00 98.69 388 VAL A C 1
ATOM 3008 O O . VAL A 1 388 ? -12.157 -4.179 11.836 1.00 98.69 388 VAL A O 1
ATOM 3011 N N . ASN A 1 389 ? -10.962 -5.277 13.394 1.00 98.75 389 ASN A N 1
ATOM 3012 C CA . ASN A 1 389 ? -11.332 -6.605 12.897 1.00 98.75 389 ASN A CA 1
ATOM 3013 C C . ASN A 1 389 ? -12.856 -6.830 12.948 1.00 98.75 389 ASN A C 1
ATOM 3015 O O . ASN A 1 389 ? -13.446 -7.236 11.947 1.00 98.75 389 ASN A O 1
ATOM 3019 N N . LEU A 1 390 ? -13.494 -6.502 14.077 1.00 98.88 390 LEU A N 1
ATOM 3020 C CA . LEU A 1 390 ? -14.947 -6.598 14.250 1.00 98.88 390 LEU A CA 1
ATOM 3021 C C . LEU A 1 390 ? -15.708 -5.719 13.244 1.00 98.88 390 LEU A C 1
ATOM 3023 O O . LEU A 1 390 ? -16.668 -6.172 12.623 1.00 98.88 390 LEU A O 1
ATOM 3027 N N . LEU A 1 391 ? -15.272 -4.471 13.058 1.00 98.88 391 LEU A N 1
ATOM 3028 C CA . LEU A 1 391 ? -15.851 -3.546 12.085 1.00 98.88 391 LEU A CA 1
ATOM 3029 C C . LEU A 1 391 ? -15.793 -4.133 10.670 1.00 98.88 391 LEU A C 1
ATOM 3031 O O . LEU A 1 391 ? -16.791 -4.095 9.954 1.00 98.88 391 LEU A O 1
ATOM 3035 N N . PHE A 1 392 ? -14.663 -4.725 10.280 1.00 98.88 392 PHE A N 1
ATOM 3036 C CA . PHE A 1 392 ? -14.520 -5.332 8.956 1.00 98.88 392 PHE A CA 1
ATOM 3037 C C . PHE A 1 392 ? -15.408 -6.568 8.795 1.00 98.88 392 PHE A C 1
ATOM 3039 O O . PHE A 1 392 ? -16.055 -6.706 7.763 1.00 98.88 392 PHE A O 1
ATOM 3046 N N . GLU A 1 393 ? -15.515 -7.426 9.812 1.00 98.81 393 GLU A N 1
ATOM 3047 C CA . GLU A 1 393 ? -16.436 -8.575 9.797 1.00 98.81 393 GLU A CA 1
ATOM 3048 C C . GLU A 1 393 ? -17.898 -8.147 9.615 1.00 98.81 393 GLU A C 1
ATOM 3050 O O . GLU A 1 393 ? -18.649 -8.750 8.842 1.00 98.81 393 GLU A O 1
ATOM 3055 N N . ARG A 1 394 ? -18.314 -7.082 10.309 1.00 98.81 394 ARG A N 1
ATOM 3056 C CA . ARG A 1 394 ? -19.673 -6.547 10.188 1.00 98.81 394 ARG A CA 1
ATOM 3057 C C . ARG A 1 394 ? -19.924 -5.905 8.830 1.00 98.81 394 ARG A C 1
ATOM 3059 O O . ARG A 1 394 ? -20.997 -6.106 8.267 1.00 98.81 394 ARG A O 1
ATOM 3066 N N . LEU A 1 395 ? -18.946 -5.189 8.280 1.00 98.75 395 LEU A N 1
ATOM 3067 C CA . LEU A 1 395 ? -19.039 -4.612 6.939 1.00 98.75 395 LEU A CA 1
ATOM 3068 C C . LEU A 1 395 ? -19.088 -5.681 5.848 1.00 98.75 395 LEU A C 1
ATOM 3070 O O . LEU A 1 395 ? -19.884 -5.559 4.923 1.00 98.75 395 LEU A O 1
ATOM 3074 N N . GLU A 1 396 ? -18.296 -6.746 5.966 1.00 98.75 396 GLU A N 1
ATOM 3075 C CA . GLU A 1 396 ? -18.359 -7.880 5.040 1.00 98.75 396 GLU A CA 1
ATOM 3076 C C . GLU A 1 396 ? -19.731 -8.542 5.070 1.00 98.75 396 GLU A C 1
ATOM 3078 O O . GLU A 1 396 ? -20.311 -8.794 4.020 1.00 98.75 396 GLU A O 1
ATOM 3083 N N . THR A 1 397 ? -20.295 -8.735 6.262 1.00 98.31 397 THR A N 1
ATOM 3084 C CA . THR A 1 397 ? -21.657 -9.263 6.412 1.00 98.31 397 THR A CA 1
ATOM 3085 C C . THR A 1 397 ? -22.695 -8.321 5.789 1.00 98.31 397 THR A C 1
ATOM 3087 O O . THR A 1 397 ? -23.574 -8.770 5.058 1.00 98.31 397 THR A O 1
ATOM 3090 N N . LEU A 1 398 ? -22.583 -7.010 6.038 1.00 98.06 398 LEU A N 1
ATOM 3091 C CA . LEU A 1 398 ? -23.486 -5.988 5.496 1.00 98.06 398 LEU A CA 1
ATOM 3092 C C . LEU A 1 398 ? -23.478 -5.963 3.964 1.00 98.06 398 LEU A C 1
ATOM 3094 O O . LEU A 1 398 ? -24.542 -5.843 3.352 1.00 98.06 398 LEU A O 1
ATOM 3098 N N . LEU A 1 399 ? -22.287 -6.056 3.369 1.00 97.75 399 LEU A N 1
ATOM 3099 C CA . LEU A 1 399 ? -22.043 -5.977 1.926 1.00 97.75 399 LEU A CA 1
ATOM 3100 C C . LEU A 1 399 ? -22.073 -7.347 1.228 1.00 97.75 399 LEU A C 1
ATOM 3102 O O . LEU A 1 399 ? -21.814 -7.410 0.030 1.00 97.75 399 LEU A O 1
ATOM 3106 N N . GLU A 1 400 ? -22.369 -8.424 1.962 1.00 97.31 400 GLU A N 1
ATOM 3107 C CA . GLU A 1 400 ? -22.389 -9.809 1.462 1.00 97.31 400 GLU A CA 1
ATOM 3108 C C . GLU A 1 400 ? -21.060 -10.241 0.813 1.00 97.31 400 GLU A C 1
ATOM 3110 O O . GLU A 1 400 ? -21.014 -10.978 -0.173 1.00 97.31 400 GLU A O 1
ATOM 3115 N N . LEU A 1 401 ? -19.950 -9.780 1.388 1.00 98.00 401 LEU A N 1
ATOM 3116 C CA . LEU A 1 401 ? -18.600 -10.134 0.970 1.00 98.00 401 LEU A CA 1
ATOM 3117 C C . LEU A 1 401 ? -18.130 -11.426 1.652 1.00 98.00 401 LEU A C 1
ATOM 3119 O O . LEU A 1 401 ? -18.462 -11.670 2.816 1.00 98.00 401 LEU A O 1
ATOM 3123 N N . PRO A 1 402 ? -17.299 -12.241 0.974 1.00 98.25 402 PRO A N 1
ATOM 3124 C CA . PRO A 1 402 ? -16.604 -13.341 1.624 1.00 98.25 402 PRO A CA 1
ATOM 3125 C C . PRO A 1 402 ? -15.815 -12.867 2.857 1.00 98.25 402 PRO A C 1
ATOM 3127 O O . PRO A 1 402 ? -15.257 -11.763 2.845 1.00 98.25 402 PRO A O 1
ATOM 3130 N N . PRO A 1 403 ? -15.706 -13.702 3.908 1.00 98.44 403 PRO A N 1
ATOM 3131 C CA . PRO A 1 403 ? -14.878 -13.380 5.057 1.00 98.44 403 PRO A CA 1
ATOM 3132 C C . PRO A 1 403 ? -13.456 -13.021 4.634 1.00 98.44 403 PRO A C 1
ATOM 3134 O O . PRO A 1 403 ? -12.835 -13.702 3.813 1.00 98.44 403 PRO A O 1
ATOM 3137 N N . HIS A 1 404 ? -12.930 -11.966 5.243 1.00 98.62 404 HIS A N 1
ATOM 3138 C CA . HIS A 1 404 ? -11.569 -11.486 5.026 1.00 98.62 404 HIS A CA 1
ATOM 3139 C C . HIS A 1 404 ? -11.312 -10.843 3.658 1.00 98.62 404 HIS A C 1
ATOM 3141 O O . HIS A 1 404 ? -10.149 -10.638 3.326 1.00 98.62 404 HIS A O 1
ATOM 3147 N N . THR A 1 405 ? -12.328 -10.468 2.876 1.00 98.88 405 THR A N 1
ATOM 3148 C CA . THR A 1 405 ? -12.161 -9.581 1.708 1.00 98.88 405 THR A CA 1
ATOM 3149 C C . THR A 1 405 ? -11.549 -8.225 2.090 1.00 98.88 405 THR A C 1
ATOM 3151 O O . THR A 1 405 ? -10.682 -7.718 1.374 1.00 98.88 405 THR A O 1
ATOM 3154 N N . LEU A 1 406 ? -11.947 -7.648 3.227 1.00 98.88 406 LEU A N 1
ATOM 3155 C CA . LEU A 1 406 ? -11.384 -6.402 3.747 1.00 98.88 406 LEU A CA 1
ATOM 3156 C C . LEU A 1 406 ? -10.081 -6.694 4.503 1.00 98.88 406 LEU A C 1
ATOM 3158 O O . LEU A 1 406 ? -10.076 -7.352 5.554 1.00 98.88 406 LEU A O 1
ATOM 3162 N N . LYS A 1 407 ? -8.971 -6.196 3.955 1.00 98.88 407 LYS A N 1
ATOM 3163 C CA . LYS A 1 407 ? -7.616 -6.334 4.494 1.00 98.88 407 LYS A CA 1
ATOM 3164 C C . LYS A 1 407 ? -7.255 -5.133 5.346 1.00 98.88 407 LYS A C 1
ATOM 3166 O O . LYS A 1 407 ? -7.500 -3.989 4.963 1.00 98.88 407 LYS A O 1
ATOM 3171 N N . ALA A 1 408 ? -6.637 -5.410 6.485 1.00 98.25 408 ALA A N 1
ATOM 3172 C CA . ALA A 1 408 ? -6.211 -4.396 7.431 1.00 98.25 408 ALA A CA 1
ATOM 3173 C C . ALA A 1 408 ? -4.756 -4.014 7.175 1.00 98.25 408 ALA A C 1
ATOM 3175 O O . ALA A 1 408 ? -3.890 -4.879 7.020 1.00 98.25 408 ALA A O 1
ATOM 3176 N N . GLY A 1 409 ? -4.487 -2.715 7.185 1.00 96.56 409 GLY A N 1
ATOM 3177 C CA . GLY A 1 409 ? -3.144 -2.196 7.357 1.00 96.56 409 GLY A CA 1
ATOM 3178 C C . GLY A 1 409 ? -3.006 -1.455 8.683 1.00 96.56 409 GLY A C 1
ATOM 3179 O O . GLY A 1 409 ? -3.827 -0.592 9.005 1.00 96.56 409 GLY A O 1
ATOM 3180 N N . LEU A 1 410 ? -1.977 -1.810 9.450 1.00 94.94 410 LEU A N 1
ATOM 3181 C CA . LEU A 1 410 ? -1.667 -1.226 10.750 1.00 94.94 410 LEU A CA 1
ATOM 3182 C C . LEU A 1 410 ? -0.480 -0.280 10.629 1.00 94.94 410 LEU A C 1
ATOM 3184 O O . LEU A 1 410 ? 0.588 -0.665 10.156 1.00 94.94 410 LEU A O 1
ATOM 3188 N N . ILE A 1 411 ? -0.667 0.946 11.105 1.00 92.19 411 ILE A N 1
ATOM 3189 C CA . ILE A 1 411 ? 0.394 1.944 11.173 1.00 92.19 411 ILE A CA 1
ATOM 3190 C C . ILE A 1 411 ? 0.694 2.192 12.651 1.00 92.19 411 ILE A C 1
ATOM 3192 O O . ILE A 1 411 ? -0.093 2.846 13.344 1.00 92.19 411 ILE A O 1
ATOM 3196 N N . ASP A 1 412 ? 1.816 1.658 13.123 1.00 92.56 412 ASP A N 1
ATOM 3197 C CA . ASP A 1 412 ? 2.300 1.850 14.484 1.00 92.56 412 ASP A CA 1
ATOM 3198 C C . ASP A 1 412 ? 2.718 3.312 14.685 1.00 92.56 412 ASP A C 1
ATOM 3200 O O . ASP A 1 412 ? 3.684 3.776 14.092 1.00 92.56 412 ASP A O 1
ATOM 3204 N N . GLN A 1 413 ? 1.911 4.035 15.462 1.00 91.44 413 GLN A N 1
ATOM 3205 C CA . GLN A 1 413 ? 1.949 5.491 15.664 1.00 91.44 413 GLN A CA 1
ATOM 3206 C C . GLN A 1 413 ? 1.874 5.867 17.145 1.00 91.44 413 GLN A C 1
ATOM 3208 O O . GLN A 1 413 ? 1.755 7.043 17.484 1.00 91.44 413 GLN A O 1
ATOM 3213 N N . HIS A 1 414 ? 1.830 4.881 18.040 1.00 92.69 414 HIS A N 1
ATOM 3214 C CA . HIS A 1 414 ? 1.568 5.133 19.449 1.00 92.69 414 HIS A CA 1
ATOM 3215 C C . HIS A 1 414 ? 2.278 4.112 20.329 1.00 92.69 414 HIS A C 1
ATOM 3217 O O . HIS A 1 414 ? 2.187 2.917 20.059 1.00 92.69 414 HIS A O 1
ATOM 3223 N N . TRP A 1 415 ? 2.868 4.558 21.443 1.00 94.19 415 TRP A N 1
ATOM 3224 C CA . TRP A 1 415 ? 3.579 3.690 22.391 1.00 94.19 415 TRP A CA 1
ATOM 3225 C C . TRP A 1 415 ? 2.769 2.459 22.802 1.00 94.19 415 TRP A C 1
ATOM 3227 O O . TRP A 1 415 ? 3.276 1.344 22.783 1.00 94.19 415 TRP A O 1
ATOM 3237 N N . ARG A 1 416 ? 1.474 2.619 23.095 1.00 96.25 416 ARG A N 1
ATOM 3238 C CA . ARG A 1 416 ? 0.601 1.477 23.418 1.00 96.25 416 ARG A CA 1
ATOM 3239 C C . ARG A 1 416 ? 0.529 0.427 22.300 1.00 96.25 416 ARG A C 1
ATOM 3241 O O . ARG A 1 416 ? 0.369 -0.749 22.602 1.00 96.25 416 ARG A O 1
ATOM 3248 N N . THR A 1 417 ? 0.631 0.819 21.035 1.00 96.88 417 THR A N 1
ATOM 3249 C CA . THR A 1 417 ? 0.685 -0.118 19.904 1.00 96.88 417 THR A CA 1
ATOM 3250 C C . THR A 1 417 ? 2.071 -0.736 19.790 1.00 96.88 417 THR A C 1
ATOM 3252 O O . THR A 1 417 ? 2.160 -1.959 19.789 1.00 96.88 417 THR A O 1
ATOM 3255 N N . THR A 1 418 ? 3.137 0.069 19.821 1.00 96.12 418 THR A N 1
ATOM 3256 C CA . THR A 1 418 ? 4.529 -0.403 19.799 1.00 96.12 418 THR A CA 1
ATOM 3257 C C . THR A 1 418 ? 4.815 -1.437 20.892 1.00 96.12 418 THR A C 1
ATOM 3259 O O . THR A 1 418 ? 5.366 -2.505 20.623 1.00 96.12 418 THR A O 1
ATOM 3262 N N . LEU A 1 419 ? 4.421 -1.162 22.138 1.00 97.19 419 LEU A N 1
ATOM 3263 C CA . LEU A 1 419 ? 4.689 -2.049 23.272 1.00 97.19 419 LEU A CA 1
ATOM 3264 C C . LEU A 1 419 ? 3.870 -3.347 23.205 1.00 97.19 419 LEU A C 1
ATOM 3266 O O . LEU A 1 419 ? 4.347 -4.385 23.648 1.00 97.19 419 LEU A O 1
ATOM 3270 N N . ASN A 1 420 ? 2.685 -3.324 22.589 1.00 98.25 420 ASN A N 1
ATOM 3271 C CA . ASN A 1 420 ? 1.776 -4.475 22.507 1.00 98.25 420 ASN A CA 1
ATOM 3272 C C . ASN A 1 420 ? 1.651 -5.045 21.079 1.00 98.25 420 ASN A C 1
ATOM 3274 O O . ASN A 1 420 ? 0.615 -5.617 20.728 1.00 98.25 420 ASN A O 1
ATOM 3278 N N . LEU A 1 421 ? 2.672 -4.861 20.237 1.00 97.69 421 LEU A N 1
ATOM 3279 C CA . LEU A 1 421 ? 2.556 -5.054 18.793 1.00 97.69 421 LEU A CA 1
ATOM 3280 C C . LEU A 1 421 ? 2.159 -6.482 18.390 1.00 97.69 421 LEU A C 1
ATOM 3282 O O . LEU A 1 421 ? 1.330 -6.649 17.500 1.00 97.69 421 LEU A O 1
ATOM 3286 N N . GLU A 1 422 ? 2.677 -7.508 19.065 1.00 98.06 422 GLU A N 1
ATOM 3287 C CA . GLU A 1 422 ? 2.324 -8.909 18.816 1.00 98.06 422 GLU A CA 1
ATOM 3288 C C . GLU A 1 422 ? 0.820 -9.149 19.030 1.00 98.06 422 GLU A C 1
ATOM 3290 O O . GLU A 1 422 ? 0.178 -9.819 18.222 1.00 98.06 422 GLU A O 1
ATOM 3295 N N . ALA A 1 423 ? 0.232 -8.560 20.078 1.00 98.56 423 ALA A N 1
ATOM 3296 C CA . ALA A 1 423 ? -1.199 -8.661 20.359 1.00 98.56 423 ALA A CA 1
ATOM 3297 C C . ALA A 1 423 ? -2.042 -7.877 19.336 1.00 98.56 423 ALA A C 1
ATOM 3299 O O . ALA A 1 423 ? -3.103 -8.345 18.923 1.00 98.56 423 ALA A O 1
ATOM 3300 N N . CYS A 1 424 ? -1.562 -6.715 18.879 1.00 98.62 424 CYS A N 1
ATOM 3301 C CA . CYS A 1 424 ? -2.201 -5.964 17.794 1.00 98.62 424 CYS A CA 1
ATOM 3302 C C . CYS A 1 424 ? -2.215 -6.785 16.495 1.00 98.62 424 CYS A C 1
ATOM 3304 O O . CYS A 1 424 ? -3.259 -6.928 15.865 1.00 98.62 424 CYS A O 1
ATOM 3306 N N . VAL A 1 425 ? -1.082 -7.389 16.122 1.00 98.38 425 VAL A N 1
ATOM 3307 C CA . VAL A 1 425 ? -0.985 -8.267 14.946 1.00 98.38 425 VAL A CA 1
ATOM 3308 C C . VAL A 1 425 ? -1.897 -9.487 15.095 1.00 98.38 425 VAL A C 1
ATOM 3310 O O . VAL A 1 425 ? -2.576 -9.856 14.137 1.00 98.38 425 VAL A O 1
ATOM 3313 N N . GLN A 1 426 ? -1.975 -10.082 16.290 1.00 98.62 426 GLN A N 1
ATOM 3314 C CA . GLN A 1 426 ? -2.851 -11.225 16.556 1.00 98.62 426 GLN A CA 1
ATOM 3315 C C . GLN A 1 426 ? -4.329 -10.883 16.336 1.00 98.62 426 GLN A C 1
ATOM 3317 O O . GLN A 1 426 ? -5.057 -11.668 15.729 1.00 98.62 426 GLN A O 1
ATOM 3322 N N . ALA A 1 427 ? -4.757 -9.694 16.768 1.00 98.62 427 ALA A N 1
ATOM 3323 C CA . ALA A 1 427 ? -6.137 -9.230 16.647 1.00 98.62 427 ALA A CA 1
ATOM 3324 C C . ALA A 1 427 ? -6.626 -9.087 15.190 1.00 98.62 427 ALA A C 1
ATOM 3326 O O . ALA A 1 427 ? -7.831 -9.096 14.952 1.00 98.62 427 ALA A O 1
ATOM 3327 N N . VAL A 1 428 ? -5.713 -8.991 14.216 1.00 98.44 428 VAL A N 1
ATOM 3328 C CA . VAL A 1 428 ? -6.018 -8.930 12.773 1.00 98.44 428 VAL A CA 1
ATOM 3329 C C . VAL A 1 428 ? -5.252 -9.990 11.966 1.00 98.44 428 VAL A C 1
ATOM 3331 O O . VAL A 1 428 ? -5.035 -9.823 10.766 1.00 98.44 428 VAL A O 1
ATOM 3334 N N . ALA A 1 429 ? -4.851 -11.105 12.585 1.00 98.19 429 ALA A N 1
ATOM 3335 C CA . ALA A 1 429 ? -3.931 -12.083 11.988 1.00 98.19 429 ALA A CA 1
ATOM 3336 C C . ALA A 1 429 ? -4.412 -12.720 10.667 1.00 98.19 429 ALA A C 1
ATOM 3338 O O . ALA A 1 429 ? -3.589 -13.201 9.888 1.00 98.19 429 ALA A O 1
ATOM 3339 N N . ALA A 1 430 ? -5.723 -12.726 10.407 1.00 98.25 430 ALA A N 1
ATOM 3340 C CA . ALA A 1 430 ? -6.320 -13.242 9.171 1.00 98.25 430 ALA A CA 1
ATOM 3341 C C . ALA A 1 430 ? -6.510 -12.173 8.072 1.00 98.25 430 ALA A C 1
ATOM 3343 O O . ALA A 1 430 ? -6.908 -12.496 6.951 1.00 98.25 430 ALA A O 1
ATOM 3344 N N . ARG A 1 431 ? -6.259 -10.896 8.389 1.00 98.38 431 ARG A N 1
ATOM 3345 C CA . ARG A 1 431 ? -6.537 -9.738 7.521 1.00 98.38 431 ARG A CA 1
ATOM 3346 C C . ARG A 1 431 ? -5.331 -8.843 7.285 1.00 98.38 431 ARG A C 1
ATOM 3348 O O . ARG A 1 431 ? -5.379 -8.031 6.362 1.00 98.38 431 ARG A O 1
ATOM 3355 N N . LEU A 1 432 ? -4.302 -8.935 8.126 1.00 98.25 432 LEU A N 1
ATOM 3356 C CA . LEU A 1 432 ? -3.149 -8.048 8.079 1.00 98.25 432 LEU A CA 1
ATOM 3357 C C . LEU A 1 432 ? -2.426 -8.192 6.739 1.00 98.25 432 LEU A C 1
ATOM 3359 O O . LEU A 1 432 ? -1.933 -9.270 6.414 1.00 98.25 432 LEU A O 1
ATOM 3363 N N . ALA A 1 433 ? -2.392 -7.099 5.986 1.00 97.50 433 ALA A N 1
ATOM 3364 C CA . ALA A 1 433 ? -1.785 -6.997 4.662 1.00 97.50 433 ALA A CA 1
ATOM 3365 C C . ALA A 1 433 ? -0.758 -5.856 4.580 1.00 97.50 433 ALA A C 1
ATOM 3367 O O . ALA A 1 433 ? -0.019 -5.744 3.607 1.00 97.50 433 ALA A O 1
ATOM 3368 N N . TRP A 1 434 ? -0.675 -5.011 5.604 1.00 96.19 434 TRP A N 1
ATOM 3369 C CA . TRP A 1 434 ? 0.328 -3.960 5.681 1.00 96.19 434 TRP A CA 1
ATOM 3370 C C . TRP A 1 434 ? 0.656 -3.678 7.142 1.00 96.19 434 TRP A C 1
ATOM 3372 O O . TRP A 1 434 ? -0.248 -3.483 7.953 1.00 96.19 434 TRP A O 1
ATOM 3382 N N . LEU A 1 435 ? 1.935 -3.659 7.489 1.00 95.31 435 LEU A N 1
ATOM 3383 C CA . LEU A 1 435 ? 2.415 -3.257 8.801 1.00 95.31 435 LEU A CA 1
ATOM 3384 C C . LEU A 1 435 ? 3.559 -2.267 8.604 1.00 95.31 435 LEU A C 1
ATOM 3386 O O . LEU A 1 435 ? 4.511 -2.561 7.892 1.00 95.31 435 LEU A O 1
ATOM 3390 N N . GLY A 1 436 ? 3.484 -1.110 9.245 1.00 91.50 436 GLY A N 1
ATOM 3391 C CA . GLY A 1 436 ? 4.563 -0.129 9.201 1.00 91.50 436 GLY A CA 1
ATOM 3392 C C . GLY A 1 436 ? 4.536 0.797 10.401 1.00 91.50 436 GLY A C 1
ATOM 3393 O O . GLY A 1 436 ? 3.658 0.686 11.256 1.00 91.50 436 GLY A O 1
ATOM 3394 N N . THR A 1 437 ? 5.514 1.691 10.477 1.00 86.25 437 THR A N 1
ATOM 3395 C CA . THR A 1 437 ? 5.764 2.556 11.644 1.00 86.25 437 THR A CA 1
ATOM 3396 C C . THR A 1 437 ? 5.845 4.005 11.248 1.00 86.25 437 THR A C 1
ATOM 3398 O O . THR A 1 437 ? 6.706 4.328 10.438 1.00 86.25 437 THR A O 1
ATOM 3401 N N . ASP A 1 438 ? 5.064 4.872 11.875 1.00 82.81 438 ASP A N 1
ATOM 3402 C CA . ASP A 1 438 ? 5.260 6.323 11.858 1.00 82.81 438 ASP A CA 1
ATOM 3403 C C . ASP A 1 438 ? 5.874 6.705 13.208 1.00 82.81 438 ASP A C 1
ATOM 3405 O O . ASP A 1 438 ? 5.252 6.424 14.238 1.00 82.81 438 ASP A O 1
ATOM 3409 N N . PRO A 1 439 ? 7.082 7.286 13.261 1.00 71.19 439 PRO A N 1
ATOM 3410 C CA . PRO A 1 439 ? 7.787 7.517 14.517 1.00 71.19 439 PRO A CA 1
ATOM 3411 C C . PRO A 1 439 ? 7.176 8.619 15.406 1.00 71.19 439 PRO A C 1
ATOM 3413 O O . PRO A 1 439 ? 7.860 9.121 16.291 1.00 71.19 439 PRO A O 1
ATOM 3416 N N . LEU A 1 440 ? 5.882 8.941 15.260 1.00 76.81 440 LEU A N 1
ATOM 3417 C CA . LEU A 1 440 ? 5.117 9.796 16.178 1.00 76.81 440 LEU A CA 1
ATOM 3418 C C . LEU A 1 440 ? 5.303 9.491 17.678 1.00 76.81 440 LEU A C 1
ATOM 3420 O O . LEU A 1 440 ? 5.246 10.442 18.454 1.00 76.81 440 LEU A O 1
ATOM 3424 N N . PRO A 1 441 ? 5.510 8.234 18.137 1.00 72.56 441 PRO A N 1
ATOM 3425 C CA . PRO A 1 441 ? 5.805 7.976 19.548 1.00 72.56 441 PRO A CA 1
ATOM 3426 C C . PRO A 1 441 ? 7.094 8.644 20.043 1.00 72.56 441 PRO A C 1
ATOM 3428 O O . PRO A 1 441 ? 7.206 8.959 21.227 1.00 72.56 441 PRO A O 1
ATOM 3431 N N . CYS A 1 442 ? 8.075 8.838 19.164 1.00 75.94 442 CYS A N 1
ATOM 3432 C CA . CYS A 1 442 ? 9.365 9.408 19.516 1.00 75.94 442 CYS A CA 1
ATOM 3433 C C . CYS A 1 442 ? 9.266 10.935 19.497 1.00 75.94 442 CYS A C 1
ATOM 3435 O O . CYS A 1 442 ? 9.304 11.558 18.439 1.00 75.94 442 CYS A O 1
ATOM 3437 N N . ASP A 1 443 ? 9.153 11.550 20.673 1.00 71.31 443 ASP A N 1
ATOM 3438 C CA . ASP A 1 443 ? 9.143 13.009 20.787 1.00 71.31 443 ASP A CA 1
ATOM 3439 C C . ASP A 1 443 ? 10.497 13.597 20.348 1.00 71.31 443 ASP A C 1
ATOM 3441 O O . ASP A 1 443 ? 11.538 13.295 20.935 1.00 71.31 443 ASP A O 1
ATOM 3445 N N . ALA A 1 444 ? 10.479 14.429 19.305 1.00 64.88 444 ALA A N 1
ATOM 3446 C CA . ALA A 1 444 ? 11.654 15.129 18.788 1.00 64.88 444 ALA A CA 1
ATOM 3447 C C . ALA A 1 444 ? 12.180 16.210 19.749 1.00 64.88 444 ALA A C 1
ATOM 3449 O O . ALA A 1 444 ? 13.316 16.647 19.607 1.00 64.88 444 ALA A O 1
ATOM 3450 N N . SER A 1 445 ? 11.381 16.637 20.735 1.00 63.12 445 SER A N 1
ATOM 3451 C CA . SER A 1 445 ? 11.817 17.577 21.774 1.00 63.12 445 SER A CA 1
ATOM 3452 C C . SER A 1 445 ? 12.815 16.957 22.769 1.00 63.12 445 SER A C 1
ATOM 3454 O O . SER A 1 445 ? 13.522 17.677 23.476 1.00 63.12 445 SER A O 1
ATOM 3456 N N . VAL A 1 446 ? 12.925 15.623 22.782 1.00 64.81 446 VAL A N 1
ATOM 3457 C CA . VAL A 1 446 ? 13.892 14.850 23.571 1.00 64.81 446 VAL A CA 1
ATOM 3458 C C . VAL A 1 446 ? 15.132 14.581 22.695 1.00 64.81 446 VAL A C 1
ATOM 3460 O O . VAL A 1 446 ? 15.343 13.489 22.169 1.00 64.81 446 VAL A O 1
ATOM 3463 N N . ASP A 1 447 ? 15.922 15.638 22.487 1.00 55.72 447 ASP A N 1
ATOM 3464 C CA . ASP A 1 447 ? 16.893 15.812 21.385 1.00 55.72 447 ASP A CA 1
ATOM 3465 C C . ASP A 1 447 ? 18.038 14.767 21.328 1.00 55.72 447 ASP A C 1
ATOM 3467 O O . ASP A 1 447 ? 18.556 14.456 20.258 1.00 55.72 447 ASP A O 1
ATOM 3471 N N . THR A 1 448 ? 18.445 14.159 22.450 1.00 55.44 448 THR A N 1
ATOM 3472 C CA . THR A 1 448 ? 19.609 13.244 22.464 1.00 55.44 448 THR A CA 1
ATOM 3473 C C . THR A 1 448 ? 19.312 11.800 22.051 1.00 55.44 448 THR A C 1
ATOM 3475 O O . THR A 1 448 ? 20.255 11.083 21.726 1.00 55.44 448 THR A O 1
ATOM 3478 N N . ASP A 1 449 ? 18.041 11.376 22.018 1.00 71.69 449 ASP A N 1
ATOM 3479 C CA . ASP A 1 449 ? 17.656 9.965 21.815 1.00 71.69 449 ASP A CA 1
ATOM 3480 C C . ASP A 1 449 ? 16.639 9.736 20.682 1.00 71.69 449 ASP A C 1
ATOM 3482 O O . ASP A 1 449 ? 16.252 8.595 20.420 1.00 71.69 449 ASP A O 1
ATOM 3486 N N . HIS A 1 450 ? 16.217 10.784 19.965 1.00 80.69 450 HIS A N 1
ATOM 3487 C CA . HIS A 1 450 ? 15.153 10.667 18.961 1.00 80.69 450 HIS A CA 1
ATOM 3488 C C . HIS A 1 450 ? 15.478 9.650 17.852 1.00 80.69 450 HIS A C 1
ATOM 3490 O O . HIS A 1 450 ? 14.665 8.772 17.568 1.00 80.69 450 HIS A O 1
ATOM 3496 N N . SER A 1 451 ? 16.678 9.701 17.262 1.00 83.94 451 SER A N 1
ATOM 3497 C CA . SER A 1 451 ? 17.089 8.752 16.211 1.00 83.94 451 SER A CA 1
ATOM 3498 C C . SER A 1 451 ? 17.175 7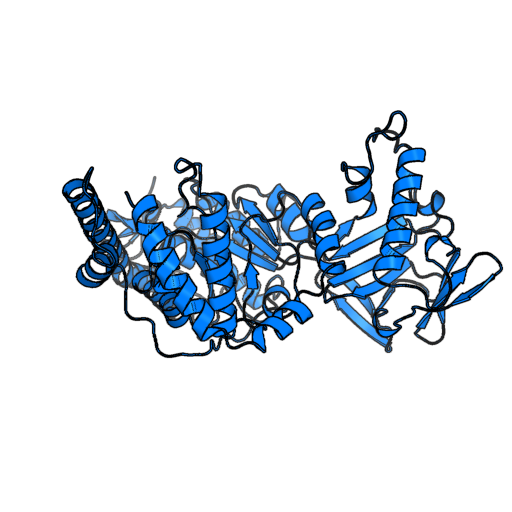.309 16.720 1.00 83.94 451 SER A C 1
ATOM 3500 O O . SER A 1 451 ? 16.760 6.385 16.021 1.00 83.94 451 SER A O 1
ATOM 3502 N N . VAL A 1 452 ? 17.643 7.119 17.957 1.00 88.6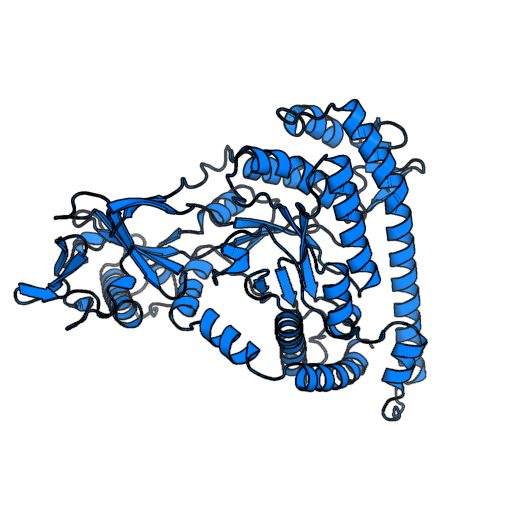2 452 VAL A N 1
ATOM 3503 C CA . VAL A 1 452 ? 17.728 5.810 18.620 1.00 88.62 452 VAL A CA 1
ATOM 3504 C C . VAL A 1 452 ? 16.329 5.251 18.892 1.00 88.62 452 VAL A C 1
ATOM 3506 O O . VAL A 1 452 ? 16.087 4.064 18.666 1.00 88.62 452 VAL A O 1
ATOM 3509 N N . CYS A 1 453 ? 15.393 6.095 19.333 1.00 88.06 453 CYS A N 1
ATOM 3510 C CA . CYS A 1 453 ? 13.990 5.728 19.511 1.00 88.06 453 CYS A CA 1
ATOM 3511 C C . CYS A 1 453 ? 13.354 5.319 18.176 1.00 88.06 453 CYS A C 1
ATOM 3513 O O . CYS A 1 453 ? 12.762 4.242 18.081 1.00 88.06 453 CYS A O 1
ATOM 3515 N N . VAL A 1 454 ? 13.525 6.138 17.131 1.00 88.94 454 VAL A N 1
ATOM 3516 C CA . VAL A 1 454 ? 12.998 5.869 15.784 1.00 88.94 454 VAL A CA 1
ATOM 3517 C C . VAL A 1 454 ? 13.502 4.516 15.283 1.00 88.94 454 VAL A C 1
ATOM 3519 O O . VAL A 1 454 ? 12.703 3.679 14.857 1.00 88.94 454 VAL A O 1
ATOM 3522 N N . GLU A 1 455 ? 14.809 4.264 15.386 1.00 90.25 455 GLU A N 1
ATOM 3523 C CA . GLU A 1 455 ? 15.410 2.996 14.975 1.00 90.25 455 GLU A CA 1
ATOM 3524 C C . GLU A 1 455 ? 14.847 1.814 15.774 1.00 90.25 455 GLU A C 1
ATOM 3526 O O . GLU A 1 455 ? 14.485 0.795 15.181 1.00 90.25 455 GLU A O 1
ATOM 3531 N N . ALA A 1 456 ? 14.707 1.949 17.096 1.00 92.06 456 ALA A N 1
ATOM 3532 C CA . ALA A 1 456 ? 14.176 0.899 17.961 1.00 92.06 456 ALA A CA 1
ATOM 3533 C C . ALA A 1 456 ? 12.710 0.553 17.635 1.00 92.06 456 ALA A C 1
ATOM 3535 O O . ALA A 1 456 ? 12.363 -0.628 17.538 1.00 92.06 456 ALA A O 1
ATOM 3536 N N . VAL A 1 457 ? 11.854 1.555 17.404 1.00 91.69 457 VAL A N 1
ATOM 3537 C CA . VAL A 1 457 ? 10.446 1.360 17.007 1.00 91.69 457 VAL A CA 1
ATOM 3538 C C . VAL A 1 457 ? 10.361 0.671 15.642 1.00 91.69 457 VAL A C 1
ATOM 3540 O O . VAL A 1 457 ? 9.670 -0.341 15.488 1.00 91.69 457 VAL A O 1
ATOM 3543 N N . GLN A 1 458 ? 11.122 1.157 14.658 1.00 91.50 458 GLN A N 1
ATOM 3544 C CA . GLN A 1 458 ? 11.181 0.558 13.324 1.00 91.50 458 GLN A CA 1
ATOM 3545 C C . GLN A 1 458 ? 11.717 -0.880 13.359 1.00 91.50 458 GLN A C 1
ATOM 3547 O O . GLN A 1 458 ? 11.200 -1.766 12.672 1.00 91.50 458 GLN A O 1
ATOM 3552 N N . GLN A 1 459 ? 12.743 -1.141 14.172 1.00 92.06 459 GLN A N 1
ATOM 3553 C CA . GLN A 1 459 ? 13.298 -2.476 14.355 1.00 92.06 459 GLN A CA 1
ATOM 3554 C C . GLN A 1 459 ? 12.267 -3.414 14.984 1.00 92.06 459 GLN A C 1
ATOM 3556 O O . GLN A 1 459 ? 12.111 -4.536 14.501 1.00 92.06 459 GLN A O 1
ATOM 3561 N N . ARG A 1 460 ? 11.520 -2.964 16.000 1.00 93.62 460 ARG A N 1
ATOM 3562 C CA . ARG A 1 460 ? 10.476 -3.781 16.633 1.00 93.62 460 ARG A CA 1
ATOM 3563 C C . ARG A 1 460 ? 9.401 -4.174 15.637 1.00 93.62 460 ARG A C 1
ATOM 3565 O O . ARG A 1 460 ? 9.022 -5.340 15.594 1.00 93.62 460 ARG A O 1
ATOM 3572 N N . ASN A 1 461 ? 8.965 -3.242 14.800 1.00 93.62 461 ASN A N 1
ATOM 3573 C CA . ASN A 1 461 ? 7.966 -3.520 13.780 1.00 93.62 461 ASN A CA 1
ATOM 3574 C C . ASN A 1 461 ? 8.422 -4.585 12.775 1.00 93.62 461 ASN A C 1
ATOM 3576 O O . ASN A 1 461 ? 7.701 -5.557 12.544 1.00 93.62 461 ASN A O 1
ATOM 3580 N N . ARG A 1 462 ? 9.655 -4.463 12.263 1.00 92.25 462 ARG A N 1
ATOM 3581 C CA . ARG A 1 462 ? 10.247 -5.465 11.364 1.00 92.25 462 ARG A CA 1
ATOM 3582 C C . ARG A 1 462 ? 10.363 -6.834 12.031 1.00 92.25 462 ARG A C 1
ATOM 3584 O O . ARG A 1 462 ? 9.930 -7.827 11.451 1.00 92.25 462 ARG A O 1
ATOM 3591 N N . LEU A 1 463 ? 10.927 -6.895 13.239 1.00 93.94 463 LEU A N 1
ATOM 3592 C CA . LEU A 1 463 ? 11.162 -8.162 13.934 1.00 93.94 463 LEU A CA 1
ATOM 3593 C C . LEU A 1 463 ? 9.851 -8.865 14.302 1.00 93.94 463 LEU A C 1
ATOM 3595 O O . LEU A 1 463 ? 9.714 -10.055 14.030 1.00 93.94 463 LEU A O 1
ATOM 3599 N N . VAL A 1 464 ? 8.868 -8.138 14.847 1.00 95.38 464 VAL A N 1
ATOM 3600 C CA . VAL A 1 464 ? 7.544 -8.697 15.165 1.00 95.38 464 VAL A CA 1
ATOM 3601 C C . VAL A 1 464 ? 6.832 -9.147 13.895 1.00 95.38 464 VAL A C 1
ATOM 3603 O O . VAL A 1 464 ? 6.305 -10.255 13.851 1.00 95.38 464 VAL A O 1
ATOM 3606 N N . GLY A 1 465 ? 6.860 -8.341 12.832 1.00 95.12 465 GLY A N 1
ATOM 3607 C CA . GLY A 1 465 ? 6.258 -8.709 11.556 1.00 95.12 465 GLY A CA 1
ATOM 3608 C C . GLY A 1 465 ? 6.833 -10.005 10.971 1.00 95.12 465 GLY A C 1
ATOM 3609 O O . GLY A 1 465 ? 6.085 -10.900 10.570 1.00 95.12 465 GLY A O 1
ATOM 3610 N N . LEU A 1 466 ? 8.158 -10.162 10.988 1.00 94.38 466 LEU A N 1
ATOM 3611 C CA . LEU A 1 466 ? 8.811 -11.400 10.550 1.00 94.38 466 LEU A CA 1
ATOM 3612 C C . LEU A 1 466 ? 8.511 -12.573 11.493 1.00 94.38 466 LEU A C 1
ATOM 3614 O O . LEU A 1 466 ? 8.143 -13.655 11.032 1.00 94.38 466 LEU A O 1
ATOM 3618 N N . ALA A 1 467 ? 8.562 -12.356 12.810 1.00 94.56 467 ALA A N 1
ATOM 3619 C CA . ALA A 1 467 ? 8.226 -13.371 13.807 1.00 94.56 467 ALA A CA 1
ATOM 3620 C C . ALA A 1 467 ? 6.756 -13.825 13.724 1.00 94.56 467 ALA A C 1
ATOM 3622 O O . ALA A 1 467 ? 6.460 -14.974 14.034 1.00 94.56 467 ALA A O 1
ATOM 3623 N N . CYS A 1 468 ? 5.839 -12.978 13.255 1.00 95.50 468 CYS A N 1
ATOM 3624 C CA . CYS A 1 468 ? 4.438 -13.323 12.999 1.00 95.50 468 CYS A CA 1
ATOM 3625 C C . CYS A 1 468 ? 4.196 -13.892 11.583 1.00 95.50 468 CYS A C 1
ATOM 3627 O O . CYS A 1 468 ? 3.064 -14.249 11.247 1.00 95.50 468 CYS A O 1
ATOM 3629 N N . GLY A 1 469 ? 5.235 -14.028 10.752 1.00 94.56 469 GLY A N 1
ATOM 3630 C CA . GLY A 1 469 ? 5.163 -14.645 9.424 1.00 94.56 469 GLY A CA 1
ATOM 3631 C C . GLY A 1 469 ? 4.475 -13.791 8.359 1.00 94.56 469 GLY A C 1
ATOM 3632 O O . GLY A 1 469 ? 3.673 -14.323 7.594 1.00 94.56 469 GLY A O 1
ATOM 3633 N N . LEU A 1 470 ? 4.749 -12.482 8.327 1.00 95.00 470 LEU A N 1
ATOM 3634 C CA . LEU A 1 470 ? 4.143 -11.555 7.361 1.00 95.00 470 LEU A CA 1
ATOM 3635 C C . LEU A 1 470 ? 4.683 -11.661 5.928 1.00 95.00 470 LEU A C 1
ATOM 3637 O O . LEU A 1 470 ? 3.998 -11.231 4.999 1.00 95.00 470 LEU A O 1
ATOM 3641 N N . ARG A 1 471 ? 5.869 -12.240 5.703 1.00 93.19 471 ARG A N 1
ATOM 3642 C CA . ARG A 1 471 ? 6.424 -12.371 4.348 1.00 93.19 471 ARG A CA 1
ATOM 3643 C C . ARG A 1 471 ? 5.499 -13.192 3.446 1.00 93.19 471 ARG A C 1
ATOM 3645 O O . ARG A 1 471 ? 5.008 -14.249 3.842 1.00 93.19 471 ARG A O 1
ATOM 3652 N N . GLY A 1 472 ? 5.273 -12.714 2.221 1.00 93.25 472 GLY A N 1
ATOM 3653 C CA . GLY A 1 472 ? 4.340 -13.346 1.284 1.00 93.25 472 GLY A CA 1
ATOM 3654 C C . GLY A 1 472 ? 2.866 -13.072 1.600 1.00 93.25 472 GLY A C 1
ATOM 3655 O O . GLY A 1 472 ? 1.991 -13.641 0.953 1.00 93.25 472 GLY A O 1
ATOM 3656 N N . ARG A 1 473 ? 2.560 -12.245 2.611 1.00 95.38 473 ARG A N 1
ATOM 3657 C CA . ARG A 1 473 ? 1.183 -11.988 3.077 1.00 95.38 473 ARG A CA 1
ATOM 3658 C C . ARG A 1 473 ? 0.887 -10.513 3.314 1.00 95.38 473 ARG A C 1
ATOM 3660 O O . ARG A 1 473 ? -0.256 -10.095 3.148 1.00 95.38 473 ARG A O 1
ATOM 3667 N N . ALA A 1 474 ? 1.895 -9.750 3.715 1.00 95.69 474 ALA A N 1
ATOM 3668 C CA . ALA A 1 474 ? 1.783 -8.340 4.026 1.00 95.69 474 ALA A CA 1
ATOM 3669 C C . ALA A 1 474 ? 3.084 -7.600 3.716 1.00 95.69 474 ALA A C 1
ATOM 3671 O O . ALA A 1 474 ? 4.175 -8.163 3.831 1.00 95.69 474 ALA A O 1
ATOM 3672 N N . GLN A 1 475 ? 2.967 -6.306 3.424 1.00 92.88 475 GLN A N 1
ATOM 3673 C CA . GLN A 1 475 ? 4.131 -5.430 3.360 1.00 92.88 475 GLN A CA 1
ATOM 3674 C C . GLN A 1 475 ? 4.621 -5.062 4.764 1.00 92.88 475 GLN A C 1
ATOM 3676 O O . GLN A 1 475 ? 3.818 -4.794 5.660 1.00 92.88 475 GLN A O 1
ATOM 3681 N N . LEU A 1 476 ? 5.944 -4.979 4.908 1.00 89.56 476 LEU A N 1
ATOM 3682 C CA . LEU A 1 476 ? 6.622 -4.295 6.008 1.00 89.56 476 LEU A CA 1
ATOM 3683 C C . LEU A 1 476 ? 7.061 -2.917 5.501 1.00 89.56 476 LEU A C 1
ATOM 3685 O O . LEU A 1 476 ? 8.055 -2.805 4.784 1.00 89.56 476 LEU A O 1
ATOM 3689 N N . GLY A 1 477 ? 6.268 -1.890 5.793 1.00 74.62 477 GLY A N 1
ATOM 3690 C CA . GLY A 1 477 ? 6.434 -0.540 5.259 1.00 74.62 477 GLY A CA 1
ATOM 3691 C C . GLY A 1 477 ? 7.271 0.383 6.149 1.00 74.62 477 GLY A C 1
ATOM 3692 O O . GLY A 1 477 ? 7.198 0.324 7.376 1.00 74.62 477 GLY A O 1
ATOM 3693 N N . SER A 1 478 ? 8.019 1.287 5.512 1.00 66.88 478 SER A N 1
ATOM 3694 C CA . SER A 1 478 ? 8.541 2.516 6.131 1.00 66.88 478 SER A CA 1
ATOM 3695 C C . SER A 1 478 ? 7.548 3.668 5.910 1.00 66.88 478 SER A C 1
ATOM 3697 O O . SER A 1 478 ? 6.757 3.616 4.968 1.00 66.88 478 SER A O 1
ATOM 3699 N N . THR A 1 479 ? 7.564 4.700 6.756 1.00 56.69 479 THR A N 1
ATOM 3700 C CA . THR A 1 479 ? 6.627 5.846 6.693 1.00 56.69 479 THR A CA 1
ATOM 3701 C C . THR A 1 479 ? 7.089 7.049 5.909 1.00 56.69 479 THR A C 1
ATOM 3703 O O . THR A 1 479 ? 6.380 8.051 5.887 1.00 56.69 479 THR A O 1
ATOM 3706 N N . GLU A 1 480 ? 8.203 6.948 5.197 1.00 65.69 480 GLU A N 1
ATOM 3707 C CA . GLU A 1 480 ? 8.534 7.927 4.167 1.00 65.69 480 GLU A CA 1
ATOM 3708 C C . GLU A 1 480 ? 8.127 7.373 2.796 1.00 65.69 480 GLU A C 1
ATOM 3710 O O . GLU A 1 480 ? 8.955 6.774 2.100 1.00 65.69 480 GLU A O 1
ATOM 3715 N N . PRO A 1 481 ? 6.839 7.491 2.403 1.00 73.75 481 PRO A N 1
ATOM 3716 C CA . PRO A 1 481 ? 6.449 7.207 1.035 1.00 73.75 481 PRO A CA 1
ATOM 3717 C C . PRO A 1 481 ? 7.191 8.168 0.109 1.00 73.75 481 PRO A C 1
ATOM 3719 O O . PRO A 1 481 ? 7.519 9.298 0.483 1.00 73.75 481 PRO A O 1
ATOM 3722 N N . ALA A 1 482 ? 7.414 7.753 -1.134 1.00 80.75 482 ALA A N 1
ATOM 3723 C CA . ALA A 1 482 ? 7.969 8.664 -2.119 1.00 80.75 482 ALA A CA 1
ATOM 3724 C C . ALA A 1 482 ? 7.057 9.900 -2.260 1.00 80.75 482 ALA A C 1
ATOM 3726 O O . ALA A 1 482 ? 5.843 9.790 -2.434 1.00 80.75 482 ALA A O 1
ATOM 3727 N N . GLY A 1 483 ? 7.651 11.094 -2.191 1.00 84.00 483 GLY A N 1
ATOM 3728 C CA . GLY A 1 483 ? 6.899 12.355 -2.219 1.00 84.00 483 GLY A CA 1
ATOM 3729 C C . GLY A 1 483 ? 6.339 12.734 -3.596 1.00 84.00 483 GLY A C 1
ATOM 3730 O O . GLY A 1 483 ? 5.592 13.700 -3.713 1.00 84.00 483 GLY A O 1
ATOM 3731 N N . SER A 1 484 ? 6.716 12.014 -4.658 1.00 92.88 484 SER A N 1
ATOM 3732 C CA . SER A 1 484 ? 6.237 12.242 -6.026 1.00 92.88 484 SER A CA 1
ATOM 3733 C C . SER A 1 484 ? 6.462 11.012 -6.921 1.00 92.88 484 SER A C 1
ATOM 3735 O O . SER A 1 484 ? 7.326 10.187 -6.610 1.00 92.88 484 SER A O 1
ATOM 3737 N N . PRO A 1 485 ? 5.775 10.902 -8.076 1.00 95.62 485 PRO A N 1
ATOM 3738 C CA . PRO A 1 485 ? 6.049 9.861 -9.075 1.00 95.62 485 PRO A CA 1
ATOM 3739 C C . PRO A 1 485 ? 7.520 9.787 -9.519 1.00 95.62 485 PRO A C 1
ATOM 3741 O O . PRO A 1 485 ? 8.076 8.702 -9.699 1.00 95.62 485 PRO A O 1
ATOM 3744 N N . MET A 1 486 ? 8.184 10.941 -9.648 1.00 95.25 486 MET A N 1
ATOM 3745 C CA . MET A 1 486 ? 9.609 11.004 -9.981 1.00 95.25 486 MET A CA 1
ATOM 3746 C C . MET A 1 486 ? 10.474 10.440 -8.849 1.00 95.25 486 MET A C 1
ATOM 3748 O O . MET A 1 486 ? 11.371 9.641 -9.108 1.00 95.25 486 MET A O 1
ATOM 3752 N N . ALA A 1 487 ? 10.176 10.804 -7.598 1.00 94.06 487 ALA A N 1
ATOM 3753 C CA . ALA A 1 487 ? 10.876 10.263 -6.437 1.00 94.06 487 ALA A CA 1
ATOM 3754 C C . ALA A 1 487 ? 10.692 8.742 -6.327 1.00 94.06 487 ALA A C 1
ATOM 3756 O O . ALA A 1 487 ? 11.667 8.044 -6.078 1.00 94.06 487 ALA A O 1
ATOM 3757 N N . ALA A 1 488 ? 9.494 8.213 -6.606 1.00 95.81 488 ALA A N 1
ATOM 3758 C CA . ALA A 1 488 ? 9.266 6.767 -6.653 1.00 95.81 488 ALA A CA 1
ATOM 3759 C C . ALA A 1 488 ? 10.114 6.093 -7.740 1.00 95.81 488 ALA A C 1
ATOM 3761 O O . ALA A 1 488 ? 10.664 5.021 -7.518 1.00 95.81 488 ALA A O 1
ATOM 3762 N N . THR A 1 489 ? 10.275 6.737 -8.900 1.00 97.62 489 THR A N 1
ATOM 3763 C CA . THR A 1 489 ? 11.129 6.221 -9.983 1.00 97.62 489 THR A CA 1
ATOM 3764 C C . THR A 1 489 ? 12.595 6.140 -9.558 1.00 97.62 489 THR A C 1
ATOM 3766 O O . THR A 1 489 ? 13.247 5.132 -9.808 1.00 97.62 489 THR A O 1
ATOM 3769 N N . LEU A 1 490 ? 13.114 7.166 -8.877 1.00 95.75 490 LEU A N 1
ATOM 3770 C CA . LEU A 1 490 ? 14.485 7.150 -8.354 1.00 95.75 490 LEU A CA 1
ATOM 3771 C C . LEU A 1 490 ? 14.647 6.147 -7.207 1.00 95.75 490 LEU A C 1
ATOM 3773 O O . LEU A 1 490 ? 15.630 5.415 -7.176 1.00 95.75 490 LEU A O 1
ATOM 3777 N N . GLN A 1 491 ? 13.667 6.056 -6.309 1.00 94.75 491 GLN A N 1
ATOM 3778 C CA . GLN A 1 491 ? 13.668 5.096 -5.206 1.00 94.75 491 GLN A CA 1
ATOM 3779 C C . GLN A 1 491 ? 13.631 3.645 -5.711 1.00 94.75 491 GLN A C 1
ATOM 3781 O O . GLN A 1 491 ? 14.225 2.767 -5.092 1.00 94.75 491 GLN A O 1
ATOM 3786 N N . ALA A 1 492 ? 13.001 3.368 -6.860 1.00 96.31 492 ALA A N 1
ATOM 3787 C CA . ALA A 1 492 ? 13.011 2.035 -7.471 1.00 96.31 492 ALA A CA 1
ATOM 3788 C C . ALA A 1 492 ? 14.437 1.523 -7.757 1.00 96.31 492 ALA A C 1
ATOM 3790 O O . ALA A 1 492 ? 14.678 0.317 -7.709 1.00 96.31 492 ALA A O 1
ATOM 3791 N N . LEU A 1 493 ? 15.408 2.421 -7.979 1.00 96.38 493 LEU A N 1
ATOM 3792 C CA . LEU A 1 493 ? 16.816 2.052 -8.162 1.00 96.38 493 LEU A CA 1
ATOM 3793 C C . LEU A 1 493 ? 17.389 1.337 -6.927 1.00 96.38 493 LEU A C 1
ATOM 3795 O O . LEU A 1 493 ? 18.178 0.404 -7.080 1.00 96.38 493 LEU A O 1
ATOM 3799 N N . ASP A 1 494 ? 16.961 1.708 -5.715 1.00 93.94 494 ASP A N 1
ATOM 3800 C CA . ASP A 1 494 ? 17.395 1.051 -4.476 1.00 93.94 494 ASP A CA 1
ATOM 3801 C C . ASP A 1 494 ? 16.896 -0.395 -4.380 1.00 93.94 494 ASP A C 1
ATOM 3803 O O . ASP A 1 494 ? 17.636 -1.275 -3.938 1.00 93.94 494 ASP A O 1
ATOM 3807 N N . TYR A 1 495 ? 15.685 -0.668 -4.869 1.00 95.06 495 TYR A N 1
ATOM 3808 C CA . TYR A 1 495 ? 15.118 -2.020 -4.920 1.00 95.06 495 TYR A CA 1
ATOM 3809 C C . TYR A 1 495 ? 15.794 -2.908 -5.974 1.00 95.06 495 TYR A C 1
ATOM 3811 O O . TYR A 1 495 ? 15.804 -4.132 -5.848 1.00 95.06 495 TYR A O 1
ATOM 3819 N N . HIS A 1 496 ? 16.433 -2.315 -6.985 1.00 96.56 496 HIS A N 1
ATOM 3820 C CA . HIS A 1 496 ? 17.336 -3.052 -7.868 1.00 96.56 496 HIS A CA 1
ATOM 3821 C C . HIS A 1 496 ? 18.726 -3.259 -7.251 1.00 96.56 496 HIS A C 1
ATOM 3823 O O . HIS A 1 496 ? 19.373 -4.252 -7.563 1.00 96.56 496 HIS A O 1
ATOM 3829 N N . ARG A 1 497 ? 19.176 -2.376 -6.353 1.00 95.38 497 ARG A N 1
ATOM 3830 C CA . ARG A 1 497 ? 20.470 -2.502 -5.663 1.00 95.38 497 ARG A CA 1
ATOM 3831 C C . ARG A 1 497 ? 20.448 -3.535 -4.532 1.00 95.38 497 ARG A C 1
ATOM 3833 O O . ARG A 1 497 ? 21.454 -4.199 -4.303 1.00 95.38 497 ARG A O 1
ATOM 3840 N N . ILE A 1 498 ? 19.331 -3.658 -3.818 1.00 93.75 498 ILE A N 1
ATOM 3841 C CA . ILE A 1 498 ? 19.181 -4.537 -2.650 1.00 93.75 498 ILE A CA 1
ATOM 3842 C C . ILE A 1 498 ? 18.154 -5.628 -2.966 1.00 93.75 498 ILE A C 1
ATOM 3844 O O . ILE A 1 498 ? 17.005 -5.321 -3.279 1.00 93.75 498 ILE A O 1
ATOM 3848 N N . ASP A 1 499 ? 18.530 -6.905 -2.839 1.00 93.75 499 ASP A N 1
ATOM 3849 C CA . ASP A 1 499 ? 17.559 -8.008 -2.878 1.00 93.75 499 ASP A CA 1
ATOM 3850 C C . ASP A 1 499 ? 16.829 -8.097 -1.530 1.00 93.75 499 ASP A C 1
ATOM 3852 O O . ASP A 1 499 ? 17.191 -8.869 -0.638 1.00 93.75 499 ASP A O 1
ATOM 3856 N N . TYR A 1 500 ? 15.778 -7.291 -1.368 1.00 91.00 500 TYR A N 1
ATOM 3857 C CA . TYR A 1 500 ? 14.948 -7.308 -0.161 1.00 91.00 500 TYR A CA 1
ATOM 3858 C C . TYR A 1 500 ? 14.350 -8.690 0.115 1.00 91.00 500 TYR A C 1
ATOM 3860 O O . TYR A 1 500 ? 14.240 -9.091 1.273 1.00 91.00 500 TYR A O 1
ATOM 3868 N N . ALA A 1 501 ? 14.002 -9.454 -0.924 1.00 90.06 501 ALA A N 1
ATOM 3869 C CA . ALA A 1 501 ? 13.456 -10.790 -0.740 1.00 90.06 501 ALA A CA 1
ATOM 3870 C C . ALA A 1 501 ? 14.502 -11.730 -0.121 1.00 90.06 501 ALA A C 1
ATOM 3872 O O . ALA A 1 501 ? 14.158 -12.546 0.736 1.00 90.06 501 ALA A O 1
ATOM 3873 N N . GLN A 1 502 ? 15.768 -11.619 -0.531 1.00 92.56 502 GLN A N 1
ATOM 3874 C CA . GLN A 1 502 ? 16.875 -12.348 0.085 1.00 92.56 502 GLN A CA 1
ATOM 3875 C C . GLN A 1 502 ? 17.134 -11.884 1.519 1.00 92.56 502 GLN A C 1
ATOM 3877 O O . GLN A 1 502 ? 17.162 -12.731 2.409 1.00 92.56 502 GLN A O 1
ATOM 3882 N N . VAL A 1 503 ? 17.234 -10.573 1.758 1.00 91.44 503 VAL A N 1
ATOM 3883 C CA . VAL A 1 503 ? 17.461 -10.012 3.103 1.00 91.44 503 VAL A CA 1
ATOM 3884 C C . VAL A 1 503 ? 16.406 -10.513 4.093 1.00 91.44 503 VAL A C 1
ATOM 3886 O O . VAL A 1 503 ? 16.738 -10.980 5.180 1.00 91.44 503 VAL A O 1
ATOM 3889 N N . LEU A 1 504 ? 15.124 -10.482 3.716 1.00 89.12 504 LEU A N 1
ATOM 3890 C CA . LEU A 1 504 ? 14.053 -10.964 4.588 1.00 89.12 504 LEU A CA 1
ATOM 3891 C C . LEU A 1 504 ? 14.123 -12.482 4.821 1.00 89.12 504 LEU A C 1
ATOM 3893 O O . LEU A 1 504 ? 13.879 -12.927 5.940 1.00 89.12 504 LEU A O 1
ATOM 3897 N N . ARG A 1 505 ? 14.494 -13.283 3.808 1.00 89.75 505 ARG A N 1
ATOM 3898 C CA . ARG A 1 505 ? 14.708 -14.735 3.981 1.00 89.75 505 ARG A CA 1
ATOM 3899 C C . ARG A 1 505 ? 15.851 -15.036 4.948 1.00 89.75 505 ARG A C 1
ATOM 3901 O O . ARG A 1 505 ? 15.742 -15.982 5.719 1.00 89.75 505 ARG A O 1
ATOM 3908 N N . GLU A 1 506 ? 16.932 -14.266 4.900 1.00 92.00 506 GLU A N 1
ATOM 3909 C CA . GLU A 1 506 ? 18.075 -14.423 5.807 1.00 92.00 506 GLU A CA 1
ATOM 3910 C C . GLU A 1 506 ? 17.711 -14.034 7.245 1.00 92.00 506 GLU A C 1
ATOM 3912 O O . GLU A 1 506 ? 18.093 -14.729 8.186 1.00 92.00 506 GLU A O 1
ATOM 3917 N N . LEU A 1 507 ? 16.917 -12.974 7.428 1.00 87.88 507 LEU A N 1
ATOM 3918 C CA . LEU A 1 507 ? 16.408 -12.586 8.746 1.00 87.88 507 LEU A CA 1
ATOM 3919 C C . LEU A 1 507 ? 15.467 -13.647 9.339 1.00 87.88 507 LEU A C 1
ATOM 3921 O O . LEU A 1 507 ? 15.567 -13.952 10.523 1.00 87.88 507 LEU A O 1
ATOM 3925 N N . GLU A 1 508 ? 14.594 -14.260 8.535 1.00 86.50 508 GLU A N 1
ATOM 3926 C CA . GLU A 1 508 ? 13.680 -15.324 8.992 1.00 86.50 508 GLU A CA 1
ATOM 3927 C C . GLU A 1 508 ? 14.380 -16.611 9.451 1.00 86.50 508 GLU A C 1
ATOM 3929 O O . GLU A 1 508 ? 13.777 -17.405 10.172 1.00 86.50 508 GLU A O 1
ATOM 3934 N N . GLN A 1 509 ? 15.629 -16.846 9.036 1.00 88.62 509 GLN A N 1
ATOM 3935 C CA . GLN A 1 509 ? 16.405 -18.015 9.468 1.00 88.62 509 GLN A CA 1
ATOM 3936 C C . GLN A 1 509 ? 16.939 -17.880 10.900 1.00 88.62 509 GLN A C 1
ATOM 3938 O O . GLN A 1 509 ? 17.405 -18.862 11.477 1.00 88.62 509 GLN A O 1
ATOM 3943 N N . GLN A 1 510 ? 16.885 -16.678 11.474 1.00 89.44 510 GLN A N 1
ATOM 3944 C CA . GLN A 1 510 ? 17.348 -16.398 12.828 1.00 89.44 510 GLN A CA 1
ATOM 3945 C C . GLN A 1 510 ? 16.230 -16.656 13.845 1.00 89.44 510 GLN A C 1
ATOM 3947 O O . GLN A 1 510 ? 15.043 -16.544 13.532 1.00 89.44 510 GLN A O 1
ATOM 3952 N N . ASP A 1 511 ? 16.594 -16.963 15.092 1.00 87.94 511 ASP A N 1
ATOM 3953 C CA . ASP A 1 511 ? 15.615 -16.954 16.180 1.00 87.94 511 ASP A CA 1
ATOM 3954 C C . ASP A 1 511 ? 15.277 -15.504 16.550 1.00 87.94 511 ASP A C 1
ATOM 3956 O O . ASP A 1 511 ? 16.046 -14.805 17.211 1.00 87.94 511 ASP A O 1
ATOM 3960 N N . LEU A 1 512 ? 14.122 -15.042 16.070 1.00 89.50 512 LEU A N 1
ATOM 3961 C CA . LEU A 1 512 ? 13.662 -13.665 16.236 1.00 89.50 512 LEU A CA 1
ATOM 3962 C C . LEU A 1 512 ? 13.003 -13.406 17.601 1.00 89.50 512 LEU A C 1
ATOM 3964 O O . LEU A 1 512 ? 12.787 -12.247 17.953 1.00 89.50 512 LEU A O 1
ATOM 3968 N N . LEU A 1 513 ? 12.679 -14.439 18.389 1.00 86.62 513 LEU A N 1
ATOM 3969 C CA . LEU A 1 513 ? 11.966 -14.251 19.660 1.00 86.62 513 LEU A CA 1
ATOM 3970 C C . LEU A 1 513 ? 12.834 -13.579 20.743 1.00 86.62 513 LEU A C 1
ATOM 3972 O O . LEU A 1 513 ? 12.367 -12.595 21.327 1.00 86.62 513 LEU A O 1
ATOM 3976 N N . PRO A 1 514 ? 14.087 -14.012 21.002 1.00 91.44 514 PRO A N 1
ATOM 3977 C CA . PRO A 1 514 ? 14.964 -13.330 21.952 1.00 91.44 514 PRO A CA 1
ATOM 3978 C C . PRO A 1 514 ? 15.214 -11.842 21.640 1.00 91.44 514 PRO A C 1
ATOM 3980 O O . PRO A 1 514 ? 15.049 -11.028 22.554 1.00 91.44 514 PRO A O 1
ATOM 3983 N N . PRO A 1 515 ? 15.565 -11.427 20.399 1.00 90.44 515 PRO A N 1
ATOM 3984 C CA . PRO A 1 515 ? 15.770 -10.011 20.104 1.00 90.44 515 PRO A CA 1
ATOM 3985 C C . PRO A 1 515 ? 14.472 -9.195 20.195 1.00 90.44 515 PRO A C 1
ATOM 3987 O O . PRO A 1 515 ? 14.528 -8.053 20.644 1.00 90.44 515 PRO A O 1
ATOM 3990 N N . CYS A 1 516 ? 13.305 -9.765 19.858 1.00 89.69 516 CYS A N 1
ATOM 3991 C CA . CYS A 1 516 ? 12.009 -9.113 20.089 1.00 89.69 516 CYS A CA 1
ATOM 3992 C C . CYS A 1 516 ? 11.771 -8.809 21.574 1.00 89.69 516 CYS A C 1
ATOM 3994 O O . CYS A 1 516 ? 11.406 -7.683 21.913 1.00 89.69 516 CYS A O 1
ATOM 3996 N N . ALA A 1 517 ? 11.996 -9.793 22.450 1.00 91.44 517 ALA A N 1
ATOM 3997 C CA . ALA A 1 517 ? 11.789 -9.641 23.889 1.00 91.44 517 ALA A CA 1
ATOM 3998 C C . ALA A 1 517 ? 12.759 -8.618 24.501 1.00 91.44 517 ALA A C 1
ATOM 4000 O O . ALA A 1 517 ? 12.338 -7.730 25.236 1.00 91.44 517 ALA A O 1
ATOM 4001 N N . ALA A 1 518 ? 14.045 -8.684 24.142 1.00 92.88 518 ALA A N 1
ATOM 4002 C CA . ALA A 1 518 ? 15.044 -7.727 24.618 1.00 92.88 518 ALA A CA 1
ATOM 4003 C C . ALA A 1 518 ? 14.750 -6.289 24.154 1.00 92.88 518 ALA A C 1
ATOM 4005 O O . ALA A 1 518 ? 14.947 -5.333 24.904 1.00 92.88 518 ALA A O 1
ATOM 4006 N N . LEU A 1 519 ? 14.268 -6.124 22.919 1.00 94.12 519 LEU A N 1
ATOM 4007 C CA . LEU A 1 519 ? 13.896 -4.819 22.380 1.00 94.12 519 LEU A CA 1
ATOM 4008 C C . LEU A 1 519 ? 12.627 -4.255 23.034 1.00 94.12 519 LEU A C 1
ATOM 4010 O O . LEU A 1 519 ? 12.551 -3.047 23.236 1.00 94.12 519 LEU A O 1
ATOM 4014 N N . LEU A 1 520 ? 11.659 -5.105 23.396 1.00 94.69 520 LEU A N 1
ATOM 4015 C CA . LEU A 1 520 ? 10.470 -4.682 24.140 1.00 94.69 520 LEU A CA 1
ATOM 4016 C C . LEU A 1 520 ? 10.848 -4.066 25.491 1.00 94.69 520 LEU A C 1
ATOM 4018 O O . LEU A 1 520 ? 10.400 -2.962 25.776 1.00 94.69 520 LEU A O 1
ATOM 4022 N N . GLU A 1 521 ? 11.697 -4.725 26.282 1.00 92.50 521 GLU A N 1
ATOM 4023 C CA . GLU A 1 521 ? 12.142 -4.189 27.580 1.00 92.50 521 GLU A CA 1
ATOM 4024 C C . GLU A 1 521 ? 12.807 -2.812 27.416 1.00 92.50 521 GLU A C 1
ATOM 4026 O O . GLU A 1 521 ? 12.437 -1.852 28.088 1.00 92.50 521 GLU A O 1
ATOM 4031 N N . ARG A 1 522 ? 13.696 -2.663 26.421 1.00 92.38 522 ARG A N 1
ATOM 4032 C CA . ARG A 1 522 ? 14.312 -1.363 26.097 1.00 92.38 522 ARG A CA 1
ATOM 4033 C C . ARG A 1 522 ? 13.283 -0.295 25.718 1.00 92.38 522 ARG A C 1
ATOM 4035 O O . ARG A 1 522 ? 13.431 0.861 26.100 1.00 92.38 522 ARG A O 1
ATOM 4042 N N . LEU A 1 523 ? 12.262 -0.659 24.946 1.00 93.06 523 LEU A N 1
ATOM 4043 C CA . LEU A 1 523 ? 11.216 0.271 24.521 1.00 93.06 523 LEU A CA 1
ATOM 4044 C C . LEU A 1 523 ? 10.268 0.646 25.660 1.00 93.06 523 LEU A C 1
ATOM 4046 O O . LEU A 1 523 ? 9.764 1.765 25.663 1.00 93.06 523 LEU A O 1
ATOM 4050 N N . VAL A 1 524 ? 10.038 -0.241 26.633 1.00 93.00 524 VAL A N 1
ATOM 4051 C CA . VAL A 1 524 ? 9.305 0.103 27.860 1.00 93.00 524 VAL A CA 1
ATOM 4052 C C . VAL A 1 524 ? 10.039 1.214 28.609 1.00 93.00 524 VAL A C 1
ATOM 4054 O O . VAL A 1 524 ? 9.403 2.200 28.986 1.00 93.00 524 VAL A O 1
ATOM 4057 N N . ASP A 1 525 ? 11.359 1.100 28.756 1.00 89.12 525 ASP A N 1
ATOM 4058 C CA . ASP A 1 525 ? 12.182 2.132 29.395 1.00 89.12 525 ASP A CA 1
ATOM 4059 C C . ASP A 1 525 ? 12.167 3.448 28.597 1.00 89.12 525 ASP A C 1
ATOM 4061 O O . ASP A 1 525 ? 11.949 4.515 29.169 1.00 89.12 525 ASP A O 1
ATOM 4065 N N . MET A 1 526 ? 12.304 3.392 27.265 1.00 89.25 526 MET A N 1
ATOM 4066 C CA . MET A 1 526 ? 12.200 4.584 26.403 1.00 89.25 526 MET A CA 1
ATOM 4067 C C . MET A 1 526 ? 10.831 5.266 26.529 1.00 89.25 526 MET A C 1
ATOM 4069 O O . MET A 1 526 ? 10.747 6.492 26.629 1.00 89.25 526 MET A O 1
ATOM 4073 N N . ALA A 1 527 ? 9.749 4.485 26.588 1.00 86.69 527 ALA A N 1
ATOM 4074 C CA . ALA A 1 527 ? 8.400 5.013 26.745 1.00 86.69 527 ALA A CA 1
ATOM 4075 C C . ALA A 1 527 ? 8.232 5.801 28.050 1.00 86.69 527 ALA A C 1
ATOM 4077 O O . ALA A 1 527 ? 7.407 6.710 28.093 1.00 86.69 527 ALA A O 1
ATOM 4078 N N . GLN A 1 528 ? 9.002 5.509 29.104 1.00 85.50 528 GLN A N 1
ATOM 4079 C CA . GLN A 1 528 ? 8.976 6.298 30.339 1.00 85.50 528 GLN A CA 1
ATOM 4080 C C . GLN A 1 528 ? 9.350 7.760 30.078 1.00 85.50 528 GLN A C 1
ATOM 4082 O O . GLN A 1 528 ? 8.745 8.657 30.649 1.00 85.50 528 GLN A O 1
ATOM 4087 N N . VAL A 1 529 ? 10.325 8.009 29.207 1.00 76.94 529 VAL A N 1
ATOM 4088 C CA . VAL A 1 529 ? 10.795 9.367 28.902 1.00 76.94 529 VAL A CA 1
ATOM 4089 C C . VAL A 1 529 ? 9.831 10.080 27.952 1.00 76.94 529 VAL A C 1
ATOM 4091 O O . VAL A 1 529 ? 9.543 11.256 28.134 1.00 76.94 529 VAL A O 1
ATOM 4094 N N . HIS A 1 530 ? 9.297 9.359 26.965 1.00 70.12 530 HIS A N 1
ATOM 4095 C CA . HIS A 1 530 ? 8.487 9.941 25.888 1.00 70.12 530 HIS A CA 1
ATOM 4096 C C . HIS A 1 530 ? 6.973 9.993 26.161 1.00 70.12 530 HIS A C 1
ATOM 4098 O O . HIS A 1 530 ? 6.233 10.561 25.363 1.00 70.12 530 HIS A O 1
ATOM 4104 N N . SER A 1 531 ? 6.484 9.385 27.245 1.00 63.12 531 SER A N 1
ATOM 4105 C CA . SER A 1 531 ? 5.057 9.420 27.630 1.00 63.12 531 SER A CA 1
ATOM 4106 C C . SER A 1 531 ? 4.729 10.440 28.729 1.00 63.12 531 SER A C 1
ATOM 4108 O O . SER A 1 531 ? 3.608 10.414 29.247 1.00 63.12 531 SER A O 1
ATOM 4110 N N . GLY A 1 532 ? 5.728 11.256 29.096 1.00 55.41 532 GLY A N 1
ATOM 4111 C CA . GLY A 1 532 ? 5.728 12.291 30.138 1.00 55.41 532 GLY A CA 1
ATOM 4112 C C . GLY A 1 532 ? 4.704 13.396 29.964 1.00 55.41 532 GLY A C 1
ATOM 4113 O O . GLY A 1 532 ? 4.471 13.801 28.805 1.00 55.41 532 GLY A O 1
#

pLDDT: mean 93.79, std 6.95, range [55.41, 98.88]